Protein AF-A0A7C4V6Y0-F1 (afdb_monomer_lite)

Secondary structure (DSSP, 8-state):
----HHHHHHHGGG----SSS---PPPPHHHHHH---SSTT-------TTGGGG-EEEEEE-SSTT-EEEEEE-TTS-EEEEEEESSSSSS--EEEEEETTEEEEEEE-TTSSSS--EEEE-GGG---EEE-SS-SS----EEEEE-HHHHHHHHHHHHHHT-HHHHHHTBPPHHHHHHHT--HHHHHHHHHHHHHHHHHHHHHHHHTTT--TTPEEEEEEE-PPEEE-HHHH--SS-EEEES-EEEEEEETTEEEEEEE--EEEETEEEEESS--EETTPPPPPPHHHHHSS-------HHHHHHHHHHHHHHTTPPP--SSS--HHHHHHHHHHHHHHHHHHTTS-HHHHHHHHHHHHHHHHHHHHHSPTT--HHHHHHHHHHHHHHHHSTTSHHHHHHHHHHHHHHHHHHHHH--SHHHHHHHHHHHHHHHHHHHHH-TTSTTHHHHHHHHHHHHHHTT-HHHHHHHHHHHHHH-TTSHHHHHHHHHHHHHT-TTS----------TTSPPP-GGGGTTS--------TT-TTHHHHHHH-

Foldseek 3Di:
DDDDPVVVVLQVVQQPDDDDDDPPDFDQLVSQLVDDPPDPPDDFDDDDPVQSVLKDWDKAADPDVLKIWIFIATNVRATAWIFIDPPNPRGGQKIFGHHPNHTQKMWGPPVPPNATFWIAGDDPNDGWIFGDPVRPDSDGQAIPAADPFRLLVQLLQCLQAVPVSSQNNQADDPVLCVVQQADPVVSVVLVVQAVCQNVQSVVQSVVVVQRHNQKAWDGKAFDAWDWDACVLRVTPGIKTKTQKMWTWIDDPNDIWIKIAGIWTDRNNGIGGSGHIHGGPDDDDGDVSVVVPDPPPPPQPPVLVVLVVVLVVLVVVADDDPLAEADVSLLVSLVVNLVSLVVNLVRPDPVCNLVSLLSNLVSLLSSLSRHDQPDCVSLVVLVVSLVVCCVPVFQDLSNLSSLLSSLVSQLSNQCVVQPDPVSNVVSLVVSLVSLVVSCVRHVQHLCNLVSLLSNLVSCVVVVVNVRSLVSLVSSCVSVVVRPSNVVSVVVNCVSPVVPHDDWDWDCDPDVPRDTDTCVVQPPHDDDDDDDDPPDPCVVVVVVVD

Sequence (544 aa):
MAMSRRAKVLLAGLVFLGSGLSATAAPPVDDILAFKPYQKGVVVSTPTAAEKAGCKVELVQGQAKGSSGWVLKDANGRLLRKFFDNNGDKYPDQWSYYKDGIEVYRELDANFNGSRDTYMWLNTAGMKIGLDRDEKDGIIDRWQALSIEELSQEVVKAVGAKDFKALQALMVSEDELKAMGTPAAEMARIAGLQKQAQAKFQATCTKLSNLNETTRWLHVETSSPSRLLAETTGMKRDVLMYYRAMIVCETGNKADMIQLGEIVQVGEAWKLIDSPLPGDQEAPLPEHLAASGRTTTPTDSATQEVLKRIADLDMTAPSYPGIGPNPAVASYHLQRADMLEQVIARAPEAEVGQWIRQLADSLSTAVQASSPGETKAYDRLLKLAEKTAKERAGSDIAAYVAFRELTSDYSRAVAEAKSAKAMLDTQTKHMERLAKFVAAYPKADDSADALLQLAMICEFQGKEPEAQKWYEQLARQHASAPQAVKANGALRRMSIEGKPWELTAPVASINGLPFSIDKLRGKVVVVYYWADWCQSAPADFAKL

Radius of gyration: 30.3 Å; chains: 1; bounding box: 74×43×92 Å

pLDDT: mean 85.9, std 16.07, range [23.27, 98.5]

Structure (mmCIF, N/CA/C/O backbone):
data_AF-A0A7C4V6Y0-F1
#
_entry.id   AF-A0A7C4V6Y0-F1
#
loop_
_atom_site.group_PDB
_atom_site.id
_atom_site.type_symbol
_atom_site.label_atom_id
_atom_site.label_alt_id
_atom_site.label_comp_id
_atom_site.label_asym_id
_atom_site.label_entity_id
_atom_site.label_seq_id
_atom_site.pdbx_PDB_ins_code
_atom_site.Cartn_x
_atom_site.Cartn_y
_atom_site.Cartn_z
_atom_site.occupancy
_atom_site.B_iso_or_equiv
_atom_site.auth_seq_id
_atom_site.auth_comp_id
_atom_site.auth_asym_id
_atom_site.auth_atom_id
_atom_site.pdbx_PDB_model_num
ATOM 1 N N . MET A 1 1 ? -8.568 14.029 -34.266 1.00 31.00 1 MET A N 1
ATOM 2 C CA . MET A 1 1 ? -7.738 15.113 -34.854 1.00 31.00 1 MET A CA 1
ATOM 3 C C . MET A 1 1 ? -7.293 14.697 -36.249 1.00 31.00 1 MET A C 1
ATOM 5 O O . MET A 1 1 ? -6.848 13.571 -36.410 1.00 31.00 1 MET A O 1
ATOM 9 N N . ALA A 1 2 ? -7.415 15.563 -37.257 1.00 23.27 2 ALA A N 1
ATOM 10 C CA . ALA A 1 2 ? -6.943 15.260 -38.607 1.00 23.27 2 ALA A CA 1
ATOM 11 C C . ALA A 1 2 ? -5.405 15.169 -38.624 1.00 23.27 2 ALA A C 1
ATOM 13 O O . ALA A 1 2 ? -4.721 16.172 -38.423 1.00 23.27 2 ALA A O 1
ATOM 14 N N . MET A 1 3 ? -4.860 13.966 -38.838 1.00 26.75 3 MET A N 1
ATOM 15 C CA . MET A 1 3 ? -3.419 13.755 -39.008 1.00 26.75 3 MET A CA 1
ATOM 16 C C . MET A 1 3 ? -2.884 14.639 -40.141 1.00 26.75 3 MET A C 1
ATOM 18 O O . MET A 1 3 ? -3.402 14.618 -41.261 1.00 26.75 3 MET A O 1
ATOM 22 N N . SER A 1 4 ? -1.825 15.401 -39.856 1.00 27.86 4 SER A N 1
ATOM 23 C CA . SER A 1 4 ? -1.153 16.224 -40.860 1.00 27.86 4 SER A CA 1
ATOM 24 C C . SER A 1 4 ? -0.594 15.348 -41.990 1.00 27.86 4 SER A C 1
ATOM 26 O O . SER A 1 4 ? -0.193 14.201 -41.777 1.00 27.86 4 SER A O 1
ATOM 28 N N . ARG A 1 5 ? -0.511 15.898 -43.208 1.00 28.12 5 ARG A N 1
ATOM 29 C CA . ARG A 1 5 ? 0.065 15.216 -44.384 1.00 28.12 5 ARG A CA 1
ATOM 30 C C . ARG A 1 5 ? 1.484 14.671 -44.131 1.00 28.12 5 ARG A C 1
ATOM 32 O O . ARG A 1 5 ? 1.860 13.704 -44.775 1.00 28.12 5 ARG A O 1
ATOM 39 N N . ARG A 1 6 ? 2.241 15.232 -43.174 1.00 31.91 6 ARG A N 1
ATOM 40 C CA . ARG A 1 6 ? 3.567 14.734 -42.757 1.00 31.91 6 ARG A CA 1
ATOM 41 C C . ARG A 1 6 ? 3.499 13.471 -41.885 1.00 31.91 6 ARG A C 1
ATOM 43 O O . ARG A 1 6 ? 4.356 12.615 -42.032 1.00 31.91 6 ARG A O 1
ATOM 50 N N . ALA A 1 7 ? 2.467 13.303 -41.054 1.00 31.38 7 ALA A N 1
ATOM 51 C CA . ALA A 1 7 ? 2.279 12.096 -40.236 1.00 31.38 7 ALA A CA 1
ATOM 52 C C . ALA A 1 7 ? 1.865 10.875 -41.080 1.00 31.38 7 ALA A C 1
ATOM 54 O O . ALA A 1 7 ? 2.371 9.778 -40.866 1.00 31.38 7 ALA A O 1
ATOM 55 N N . LYS A 1 8 ? 1.032 11.080 -42.113 1.00 32.38 8 LYS A N 1
ATOM 56 C CA . LYS A 1 8 ? 0.714 10.029 -43.102 1.00 32.38 8 LYS A CA 1
ATOM 57 C C . LYS A 1 8 ? 1.927 9.625 -43.952 1.00 32.38 8 LYS A C 1
ATOM 59 O O . LYS A 1 8 ? 2.017 8.479 -44.372 1.00 32.38 8 LYS A O 1
ATOM 64 N N . VAL A 1 9 ? 2.869 10.546 -44.173 1.00 38.00 9 VAL A N 1
ATOM 65 C CA . VAL A 1 9 ? 4.141 10.269 -44.864 1.00 38.00 9 VAL A CA 1
ATOM 66 C C . VAL A 1 9 ? 5.146 9.553 -43.949 1.00 38.00 9 VAL A C 1
ATOM 68 O O . VAL A 1 9 ? 5.923 8.754 -44.450 1.00 38.00 9 VAL A O 1
ATOM 71 N N . LEU A 1 10 ? 5.094 9.746 -42.623 1.00 41.62 10 LEU A N 1
ATOM 72 C CA . LEU A 1 10 ? 5.930 9.004 -41.664 1.00 41.62 10 LEU A CA 1
ATOM 73 C C . LEU A 1 10 ? 5.461 7.556 -41.439 1.00 41.62 10 LEU A C 1
ATOM 75 O O . LEU A 1 10 ? 6.304 6.672 -41.331 1.00 41.62 10 LEU A O 1
ATOM 79 N N . LEU A 1 11 ? 4.148 7.284 -41.451 1.00 41.00 11 LEU A N 1
ATOM 80 C CA . LEU A 1 11 ? 3.636 5.901 -41.455 1.00 41.00 11 LEU A CA 1
ATOM 81 C C . LEU A 1 11 ? 3.966 5.178 -42.780 1.00 41.00 11 LEU A C 1
ATOM 83 O O . LEU A 1 11 ? 4.235 3.983 -42.788 1.00 41.00 11 LEU A O 1
ATOM 87 N N . ALA A 1 12 ? 4.029 5.923 -43.890 1.00 39.91 12 ALA A N 1
ATOM 88 C CA . ALA A 1 12 ? 4.499 5.442 -45.193 1.00 39.91 12 ALA A CA 1
ATOM 89 C C . ALA A 1 12 ? 6.040 5.422 -45.340 1.00 39.91 12 ALA A C 1
ATOM 91 O O . ALA A 1 12 ? 6.549 4.948 -46.353 1.00 39.91 12 ALA A O 1
ATOM 92 N N . GLY A 1 13 ? 6.792 5.931 -44.356 1.00 40.19 13 GLY A N 1
ATOM 93 C CA . GLY A 1 13 ? 8.260 5.980 -44.370 1.00 40.19 13 GLY A CA 1
ATOM 94 C C . GLY A 1 13 ? 8.933 4.699 -43.868 1.00 40.19 13 GLY A C 1
ATOM 95 O O . GLY A 1 13 ? 10.126 4.512 -44.083 1.00 40.19 13 GLY A O 1
ATOM 96 N N . LEU A 1 14 ? 8.170 3.801 -43.238 1.00 47.25 14 LEU A N 1
ATOM 97 C CA . LEU A 1 14 ? 8.627 2.498 -42.743 1.00 47.25 14 LEU A CA 1
ATOM 98 C C . LEU A 1 14 ? 8.207 1.338 -43.661 1.00 47.25 14 LEU A C 1
ATOM 100 O O . LEU A 1 14 ? 8.139 0.200 -43.220 1.00 47.25 14 LEU A O 1
ATOM 104 N N . VAL A 1 15 ? 7.933 1.604 -44.941 1.00 45.41 15 VAL A N 1
ATOM 105 C CA . VAL A 1 15 ? 7.615 0.543 -45.905 1.00 45.41 15 VAL A CA 1
ATOM 106 C C . VAL A 1 15 ? 8.875 -0.292 -46.174 1.00 45.41 15 VAL A C 1
ATOM 108 O O . VAL A 1 15 ? 9.808 0.160 -46.841 1.00 45.41 15 VAL A O 1
ATOM 111 N N . PHE A 1 16 ? 8.887 -1.541 -45.705 1.00 52.00 16 PHE A N 1
ATOM 112 C CA . PHE A 1 16 ? 9.931 -2.530 -46.001 1.00 52.00 16 PHE A CA 1
ATOM 113 C C . PHE A 1 16 ? 9.792 -3.068 -47.445 1.00 52.00 16 PHE A C 1
ATOM 115 O O . PHE A 1 16 ? 9.289 -4.163 -47.700 1.00 52.00 16 PHE A O 1
ATOM 122 N N . LEU A 1 17 ? 10.194 -2.284 -48.450 1.00 38.94 17 LEU A N 1
ATOM 123 C CA . LEU A 1 17 ? 10.240 -2.731 -49.851 1.00 38.94 17 LEU A CA 1
ATOM 124 C C . LEU A 1 17 ? 11.363 -3.759 -50.057 1.00 38.94 17 LEU A C 1
ATOM 126 O O . LEU A 1 17 ? 12.521 -3.496 -49.751 1.00 38.94 17 LEU A O 1
ATOM 130 N N . GLY A 1 18 ? 11.029 -4.912 -50.638 1.00 35.91 18 GLY A N 1
ATOM 131 C CA . GLY A 1 18 ? 12.003 -5.938 -50.991 1.00 35.91 18 GLY A CA 1
ATOM 132 C C . GLY A 1 18 ? 11.674 -6.604 -52.320 1.00 35.91 18 GLY A C 1
ATOM 133 O O . GLY A 1 18 ? 10.668 -7.299 -52.414 1.00 35.91 18 GLY A O 1
ATOM 134 N N . SER A 1 19 ? 12.555 -6.404 -53.304 1.00 36.75 19 SER A N 1
ATOM 135 C CA . SER A 1 19 ? 13.122 -7.458 -54.160 1.00 36.75 19 SER A CA 1
ATOM 136 C C . SER A 1 19 ? 14.168 -6.845 -55.103 1.00 36.75 19 SER A C 1
ATOM 138 O O . SER A 1 19 ? 13.815 -6.104 -56.016 1.00 36.75 19 SER A O 1
ATOM 140 N N . GLY A 1 20 ? 15.445 -7.171 -54.881 1.00 33.75 20 GLY A N 1
ATOM 141 C CA . GLY A 1 20 ? 16.580 -6.769 -55.722 1.00 33.75 20 GLY A CA 1
ATOM 142 C C . GLY A 1 20 ? 17.651 -6.022 -54.928 1.00 33.75 20 GLY A C 1
ATOM 143 O O . GLY A 1 20 ? 17.362 -5.011 -54.305 1.00 33.75 20 GLY A O 1
ATOM 144 N N . LEU A 1 21 ? 18.874 -6.557 -54.929 1.00 38.16 21 LEU A N 1
ATOM 145 C CA . LEU A 1 21 ? 20.095 -6.021 -54.314 1.00 38.16 21 LEU A CA 1
ATOM 146 C C . LEU A 1 21 ? 20.170 -4.481 -54.293 1.00 38.16 21 LEU A C 1
ATOM 148 O O . LEU A 1 21 ? 20.614 -3.847 -55.246 1.00 38.16 21 LEU A O 1
ATOM 152 N N . SER A 1 22 ? 19.767 -3.884 -53.177 1.00 34.69 22 SER A N 1
ATOM 153 C CA . SER A 1 22 ? 20.135 -2.540 -52.731 1.00 34.69 22 SER A CA 1
ATOM 154 C C . SER A 1 22 ? 19.863 -2.501 -51.233 1.00 34.69 22 SER A C 1
ATOM 156 O O . SER A 1 22 ? 18.759 -2.822 -50.799 1.00 34.69 22 SER A O 1
ATOM 158 N N . ALA A 1 23 ? 20.886 -2.200 -50.433 1.00 43.31 23 ALA A N 1
ATOM 159 C CA . ALA A 1 23 ? 20.746 -2.081 -48.988 1.00 43.31 23 ALA A CA 1
ATOM 160 C C . ALA A 1 23 ? 19.657 -1.043 -48.684 1.00 43.31 23 ALA A C 1
ATOM 162 O O . ALA A 1 23 ? 19.820 0.133 -49.006 1.00 43.31 23 ALA A O 1
ATOM 163 N N . THR A 1 24 ? 18.538 -1.469 -48.097 1.00 55.25 24 THR A N 1
ATOM 164 C CA . THR A 1 24 ? 17.539 -0.548 -47.554 1.00 55.25 24 THR A CA 1
ATOM 165 C C . THR A 1 24 ? 18.235 0.285 -46.486 1.00 55.25 24 THR A C 1
ATOM 167 O O . THR A 1 24 ? 18.628 -0.249 -45.445 1.00 55.25 24 THR A O 1
ATOM 170 N N . ALA A 1 25 ? 18.471 1.563 -46.784 1.00 71.38 25 ALA A N 1
ATOM 171 C CA . ALA A 1 25 ? 19.129 2.475 -45.863 1.00 71.38 25 ALA A CA 1
ATOM 172 C C . ALA A 1 25 ? 18.342 2.517 -44.547 1.00 71.38 25 ALA A C 1
ATOM 174 O O . ALA A 1 25 ? 17.113 2.599 -44.561 1.00 71.38 25 ALA A O 1
ATOM 175 N N . ALA A 1 26 ? 19.050 2.429 -43.420 1.00 81.94 26 ALA A N 1
ATOM 176 C CA . ALA A 1 26 ? 18.418 2.547 -42.115 1.00 81.94 26 ALA A CA 1
ATOM 177 C C . ALA A 1 26 ? 17.740 3.921 -41.987 1.00 81.94 26 ALA A C 1
ATOM 179 O O . ALA A 1 26 ? 18.332 4.920 -42.413 1.00 81.94 26 ALA A O 1
ATOM 180 N N . PRO A 1 27 ? 16.528 3.998 -41.409 1.00 88.44 27 PRO A N 1
ATOM 181 C CA . PRO A 1 27 ? 15.882 5.275 -41.180 1.00 88.44 27 PRO A CA 1
ATOM 182 C C . PRO A 1 27 ? 16.747 6.134 -40.242 1.00 88.44 27 PRO A C 1
ATOM 184 O O . PRO A 1 27 ? 17.407 5.595 -39.342 1.00 88.44 27 PRO A O 1
ATOM 187 N N . PRO A 1 28 ? 16.763 7.463 -40.431 1.00 92.44 28 PRO A N 1
ATOM 188 C CA . PRO A 1 28 ? 17.453 8.382 -39.539 1.00 92.44 28 PRO A CA 1
ATOM 189 C C . PRO A 1 28 ? 17.067 8.180 -38.067 1.00 92.44 28 PRO A C 1
ATOM 191 O O . PRO A 1 28 ? 15.910 7.918 -37.737 1.00 92.44 28 PRO A O 1
ATOM 194 N N . VAL A 1 29 ? 18.032 8.379 -37.162 1.00 93.44 29 VAL A N 1
ATOM 195 C CA . VAL A 1 29 ? 17.811 8.313 -35.703 1.00 93.44 29 VAL A CA 1
ATOM 196 C C . VAL A 1 29 ? 16.652 9.220 -35.273 1.00 93.44 29 VAL A C 1
ATOM 198 O O . VAL A 1 29 ? 15.828 8.820 -34.451 1.00 93.44 29 VAL A O 1
ATOM 201 N N . ASP A 1 30 ? 16.566 10.421 -35.847 1.00 92.75 30 ASP A N 1
ATOM 202 C CA . ASP A 1 30 ? 15.513 11.386 -35.528 1.00 92.75 30 ASP A CA 1
ATOM 203 C C . ASP A 1 30 ? 14.114 10.909 -35.933 1.00 92.75 30 ASP A C 1
ATOM 205 O O . ASP A 1 30 ? 13.162 11.165 -35.195 1.00 92.75 30 ASP A O 1
ATOM 209 N N . ASP A 1 31 ? 13.986 10.156 -37.028 1.00 91.75 31 ASP A N 1
ATOM 210 C CA . ASP A 1 31 ? 12.699 9.612 -37.468 1.00 91.75 31 ASP A CA 1
ATOM 211 C C . ASP A 1 31 ? 12.208 8.528 -36.503 1.00 91.75 31 ASP A C 1
ATOM 213 O O . ASP A 1 31 ? 11.031 8.501 -36.146 1.00 91.75 31 ASP A O 1
ATOM 217 N N . ILE A 1 32 ? 13.111 7.681 -35.993 1.00 93.50 32 ILE A N 1
ATOM 218 C CA . ILE A 1 32 ? 12.768 6.687 -34.965 1.00 93.50 32 ILE A CA 1
ATOM 219 C C . ILE A 1 32 ? 12.410 7.368 -33.633 1.00 93.50 32 ILE A C 1
ATOM 221 O O . ILE A 1 32 ? 11.450 6.972 -32.969 1.00 93.50 32 ILE A O 1
ATOM 225 N N . LEU A 1 33 ? 13.145 8.412 -33.238 1.00 94.25 33 LEU A N 1
ATOM 226 C CA . LEU A 1 33 ? 12.886 9.162 -32.001 1.00 94.25 33 LEU A CA 1
ATOM 227 C C . LEU A 1 33 ? 11.625 10.037 -32.060 1.00 94.25 33 LEU A C 1
ATOM 229 O O . LEU A 1 33 ? 11.104 10.409 -31.004 1.00 94.25 33 LEU A O 1
ATOM 233 N N . ALA A 1 34 ? 11.122 10.359 -33.255 1.00 93.75 34 ALA A N 1
ATOM 234 C CA . ALA A 1 34 ? 9.874 11.099 -33.431 1.00 93.75 34 ALA A CA 1
ATOM 235 C C . ALA A 1 34 ? 8.658 10.324 -32.897 1.00 93.75 34 ALA A C 1
ATOM 237 O O . ALA A 1 34 ? 7.691 10.933 -32.432 1.00 93.75 34 ALA A O 1
ATOM 238 N N . PHE A 1 35 ? 8.721 8.989 -32.900 1.00 91.81 35 PHE A N 1
ATOM 239 C CA . PHE A 1 35 ? 7.719 8.139 -32.272 1.00 91.81 35 PHE A CA 1
ATOM 240 C C . PHE A 1 35 ? 7.912 8.141 -30.751 1.00 91.81 35 PHE A C 1
ATOM 242 O O . PHE A 1 35 ? 8.845 7.550 -30.196 1.00 91.81 35 PHE A O 1
ATOM 249 N N . LYS A 1 36 ? 6.997 8.822 -30.065 1.00 93.06 36 LYS A N 1
ATOM 250 C CA . LYS A 1 36 ? 6.881 8.826 -28.603 1.00 93.06 36 LYS A CA 1
ATOM 251 C C . LYS A 1 36 ? 5.862 7.774 -28.153 1.00 93.06 36 LYS A C 1
ATOM 253 O O . LYS A 1 36 ? 5.054 7.359 -28.986 1.00 93.06 36 LYS A O 1
ATOM 258 N N . PRO A 1 37 ? 5.907 7.328 -26.884 1.00 94.00 37 PRO A N 1
ATOM 259 C CA . PRO A 1 37 ? 4.791 6.603 -26.288 1.00 94.00 37 PRO A CA 1
ATOM 260 C C . PRO A 1 37 ? 3.484 7.365 -26.520 1.00 94.00 37 PRO A C 1
ATOM 262 O O . PRO A 1 37 ? 3.449 8.588 -26.363 1.00 94.00 37 PRO A O 1
ATOM 265 N N . TYR A 1 38 ? 2.442 6.651 -26.925 1.00 91.38 38 TYR A N 1
ATOM 266 C CA . TYR A 1 38 ? 1.109 7.185 -27.166 1.00 91.38 38 TYR A CA 1
ATOM 267 C C . TYR A 1 38 ? 0.446 7.582 -25.842 1.00 91.38 38 TYR A C 1
ATOM 269 O O . TYR A 1 38 ? -0.101 8.680 -25.724 1.00 91.38 38 TYR A O 1
ATOM 277 N N . GLN A 1 39 ? 0.571 6.733 -24.814 1.00 91.69 39 GLN A N 1
ATOM 278 C CA . GLN A 1 39 ? 0.087 7.025 -23.465 1.00 91.69 39 GLN A CA 1
ATOM 279 C C . GLN A 1 39 ? 0.988 8.045 -22.756 1.00 91.69 39 GLN A C 1
ATOM 281 O O . GLN A 1 39 ? 2.222 7.986 -22.800 1.00 91.69 39 GLN A O 1
ATOM 286 N N . LYS A 1 40 ? 0.362 9.009 -22.074 1.00 89.00 40 LYS A N 1
ATOM 287 C CA . LYS A 1 40 ? 1.071 10.084 -21.363 1.00 89.00 40 LYS A CA 1
ATOM 288 C C . LYS A 1 40 ? 1.769 9.556 -20.104 1.00 89.00 40 LYS A C 1
ATOM 290 O O . LYS A 1 40 ? 1.309 8.620 -19.458 1.00 89.00 40 LYS A O 1
ATOM 295 N N . GLY A 1 41 ? 2.868 10.207 -19.719 1.00 85.38 41 GLY A N 1
ATOM 296 C CA . GLY A 1 41 ? 3.582 9.920 -18.467 1.00 85.38 41 GLY A CA 1
ATOM 297 C C . GLY A 1 41 ? 4.523 8.711 -18.507 1.00 85.38 41 GLY A C 1
ATOM 298 O O . GLY A 1 41 ? 5.153 8.407 -17.498 1.00 85.38 41 GLY A O 1
ATOM 299 N N . VAL A 1 42 ? 4.670 8.040 -19.654 1.00 91.38 42 VAL A N 1
ATOM 300 C CA . VAL A 1 42 ? 5.647 6.956 -19.823 1.00 91.38 42 VAL A CA 1
ATOM 301 C C . VAL A 1 42 ? 7.062 7.540 -19.904 1.00 91.38 42 VAL A C 1
ATOM 303 O O . VAL A 1 42 ? 7.392 8.295 -20.821 1.00 91.38 42 VAL A O 1
ATOM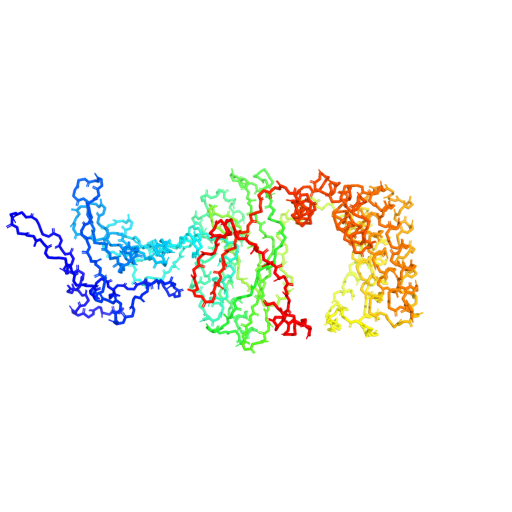 306 N N . VAL A 1 43 ? 7.915 7.176 -18.945 1.00 90.94 43 VAL A N 1
ATOM 307 C CA . VAL A 1 43 ? 9.306 7.645 -18.872 1.00 90.94 43 VAL A CA 1
ATOM 308 C C . VAL A 1 43 ? 10.223 6.684 -19.624 1.00 90.94 43 VAL A C 1
ATOM 310 O O . VAL A 1 43 ? 10.367 5.527 -19.237 1.00 90.94 43 VAL A O 1
ATOM 313 N N . VAL A 1 44 ? 10.883 7.179 -20.671 1.00 94.12 44 VAL A N 1
ATOM 314 C CA . VAL A 1 44 ? 11.761 6.398 -21.560 1.00 94.12 44 VAL A CA 1
ATOM 315 C C . VAL A 1 44 ? 13.103 7.102 -21.735 1.00 94.12 44 VAL A C 1
ATOM 317 O O . VAL A 1 44 ? 13.170 8.334 -21.695 1.00 94.12 44 VAL A O 1
ATOM 320 N N . SER A 1 45 ? 14.170 6.348 -21.995 1.00 93.62 45 SER A N 1
ATOM 321 C CA . SER A 1 45 ? 15.458 6.942 -22.356 1.00 93.62 45 SER A CA 1
ATOM 322 C C . SER A 1 45 ? 15.327 7.663 -23.695 1.00 93.62 45 SER A C 1
ATOM 324 O O . SER A 1 45 ? 14.825 7.114 -24.685 1.00 93.62 45 SER A O 1
ATOM 326 N N . THR A 1 46 ? 15.749 8.924 -23.706 1.00 93.69 46 THR A N 1
ATOM 327 C CA . THR A 1 46 ? 15.757 9.782 -24.890 1.00 93.69 46 THR A CA 1
ATOM 328 C C . THR A 1 46 ? 17.114 10.478 -24.945 1.00 93.69 46 THR A C 1
ATOM 330 O O . THR A 1 46 ? 17.419 11.226 -24.018 1.00 93.69 46 THR A O 1
ATOM 333 N N . PRO A 1 47 ? 17.934 10.225 -25.979 1.00 93.38 47 PRO A N 1
ATOM 334 C CA . PRO A 1 47 ? 19.268 10.800 -26.068 1.00 93.38 47 PRO A CA 1
ATOM 335 C C . PRO A 1 47 ? 19.188 12.316 -26.259 1.00 93.38 47 PRO A C 1
ATOM 337 O O . PRO A 1 47 ? 18.324 12.834 -26.978 1.00 93.38 47 PRO A O 1
ATOM 340 N N . THR A 1 48 ? 20.121 13.029 -25.637 1.00 94.31 48 THR A N 1
ATOM 341 C CA . THR A 1 48 ? 20.360 14.453 -25.876 1.00 94.31 48 THR A CA 1
ATOM 342 C C . THR A 1 48 ? 20.812 14.698 -27.317 1.00 94.31 48 THR A C 1
ATOM 344 O O . THR A 1 48 ? 21.219 13.783 -28.034 1.00 94.31 48 THR A O 1
ATOM 347 N N . ALA A 1 49 ? 20.787 15.960 -27.757 1.00 93.25 49 ALA A N 1
ATOM 348 C CA . ALA A 1 49 ? 21.230 16.324 -29.103 1.00 93.25 49 ALA A CA 1
ATOM 349 C C . ALA A 1 49 ? 22.668 15.859 -29.411 1.00 93.25 49 ALA A C 1
ATOM 351 O O . ALA A 1 49 ? 22.934 15.430 -30.530 1.00 93.25 49 ALA A O 1
ATOM 352 N N . ALA A 1 50 ? 23.566 15.891 -28.420 1.00 92.44 50 ALA A N 1
ATOM 353 C CA . ALA A 1 50 ? 24.942 15.423 -28.571 1.00 92.44 50 ALA A CA 1
ATOM 354 C C . ALA A 1 50 ? 25.035 13.887 -28.651 1.00 92.44 50 ALA A C 1
ATOM 356 O O . ALA A 1 50 ? 25.769 13.351 -29.477 1.00 92.44 50 ALA A O 1
ATOM 357 N N . GLU A 1 51 ? 24.258 13.169 -27.837 1.00 92.69 51 GLU A N 1
ATOM 358 C CA . GLU A 1 51 ? 24.284 11.699 -27.780 1.00 92.69 51 GLU A CA 1
ATOM 359 C C . GLU A 1 51 ? 23.695 11.036 -29.032 1.00 92.69 51 GLU A C 1
ATOM 361 O O . GLU A 1 51 ? 24.064 9.907 -29.365 1.00 92.69 51 GLU A O 1
ATOM 366 N N . LYS A 1 52 ? 22.820 11.736 -29.767 1.00 95.62 52 LYS A N 1
ATOM 367 C CA . LYS A 1 52 ? 22.248 11.238 -31.029 1.00 95.62 52 LYS A CA 1
ATOM 368 C C . LYS A 1 52 ? 23.311 10.835 -32.049 1.00 95.62 52 LYS A C 1
ATOM 370 O O . LYS A 1 52 ? 23.094 9.870 -32.774 1.00 95.62 52 LYS A O 1
ATOM 375 N N . ALA A 1 53 ? 24.460 11.516 -32.075 1.00 94.19 53 ALA A N 1
ATOM 376 C CA . ALA A 1 53 ? 25.555 11.201 -32.993 1.00 94.19 53 ALA A CA 1
ATOM 377 C C . ALA A 1 53 ? 26.155 9.801 -32.763 1.00 94.19 53 ALA A C 1
ATOM 379 O O . ALA A 1 53 ? 26.692 9.207 -33.694 1.00 94.19 53 ALA A O 1
ATOM 380 N N . GLY A 1 54 ? 26.053 9.268 -31.540 1.00 94.12 54 GLY A N 1
ATOM 381 C CA . GLY A 1 54 ? 26.494 7.914 -31.199 1.00 94.12 54 GLY A CA 1
ATOM 382 C C . GLY A 1 54 ? 25.394 6.855 -31.300 1.00 94.12 54 GLY A C 1
ATOM 383 O O . GLY A 1 54 ? 25.666 5.680 -31.071 1.00 94.12 54 GLY A O 1
ATOM 384 N N . CYS A 1 55 ? 24.156 7.240 -31.613 1.00 97.00 55 CYS A N 1
ATOM 385 C CA . CYS A 1 55 ? 23.052 6.296 -31.721 1.00 97.00 55 CYS A CA 1
ATOM 386 C C . CYS A 1 55 ? 23.082 5.551 -33.060 1.00 97.00 55 CYS A C 1
ATOM 388 O O . CYS A 1 55 ? 23.429 6.113 -34.099 1.00 97.00 55 CYS A O 1
ATOM 390 N N . LYS A 1 56 ? 22.655 4.287 -33.049 1.00 96.62 56 LYS A N 1
ATOM 391 C CA . LYS A 1 56 ? 22.653 3.420 -34.230 1.00 96.62 56 LYS A CA 1
ATOM 392 C C . LYS A 1 56 ? 21.286 2.792 -34.447 1.00 96.62 56 LYS A C 1
ATOM 394 O O . LYS A 1 56 ? 20.705 2.235 -33.517 1.00 96.62 56 LYS A O 1
ATOM 399 N N . VAL A 1 57 ? 20.804 2.854 -35.685 1.00 96.00 57 VAL A N 1
ATOM 400 C CA . VAL A 1 57 ? 19.602 2.144 -36.129 1.00 96.00 57 VAL A CA 1
ATOM 401 C C . VAL A 1 57 ? 20.017 0.881 -36.878 1.00 96.00 57 VAL A C 1
ATOM 403 O O . VAL A 1 57 ? 20.848 0.931 -37.783 1.00 96.00 57 VAL A O 1
ATOM 406 N N . GLU A 1 58 ? 19.452 -0.256 -36.488 1.00 94.12 58 GLU A N 1
ATOM 407 C CA . GLU A 1 58 ? 19.747 -1.569 -37.060 1.00 94.12 58 GLU A CA 1
ATOM 408 C C . GLU A 1 58 ? 18.456 -2.274 -37.478 1.00 94.12 58 GLU A C 1
ATOM 410 O O . GLU A 1 58 ? 17.463 -2.248 -36.748 1.00 94.12 58 GLU A O 1
ATOM 415 N N . LEU A 1 59 ? 18.483 -2.926 -38.642 1.00 93.00 59 LEU A N 1
ATOM 416 C CA . LEU A 1 59 ? 17.426 -3.841 -39.058 1.00 93.00 59 LEU A CA 1
ATOM 417 C C . LEU A 1 59 ? 17.624 -5.178 -38.342 1.00 93.00 59 LEU A C 1
ATOM 419 O O . LEU A 1 59 ? 18.698 -5.776 -38.424 1.00 93.00 59 LEU A O 1
ATOM 423 N N . VAL A 1 60 ? 16.582 -5.669 -37.685 1.00 91.56 60 VAL A N 1
ATOM 424 C CA . VAL A 1 60 ? 16.544 -6.994 -37.065 1.00 91.56 60 VAL A CA 1
ATOM 425 C C . VAL A 1 60 ? 15.501 -7.858 -37.764 1.00 91.56 60 VAL A C 1
ATOM 427 O O . VAL A 1 60 ? 14.425 -7.383 -38.111 1.00 91.56 60 VAL A O 1
ATOM 430 N N . GLN A 1 61 ? 15.827 -9.128 -37.987 1.00 91.50 61 GLN A N 1
ATOM 431 C CA . GLN A 1 61 ? 14.902 -10.114 -38.551 1.00 91.50 61 GLN A CA 1
ATOM 432 C C . GLN A 1 61 ? 14.237 -10.896 -37.418 1.00 91.50 61 GLN A C 1
ATOM 434 O O . GLN A 1 61 ? 14.875 -11.175 -36.398 1.00 91.50 61 GLN A O 1
ATOM 439 N N . GLY A 1 62 ? 12.961 -11.228 -37.586 1.00 83.88 62 GLY A N 1
ATOM 440 C CA . GLY A 1 62 ? 12.240 -12.095 -36.664 1.00 83.88 62 GLY A CA 1
ATOM 441 C C . GLY A 1 62 ? 12.326 -13.565 -37.033 1.00 83.88 62 GLY A C 1
ATOM 442 O O . GLY A 1 62 ? 12.988 -13.964 -37.989 1.00 83.88 62 GLY A O 1
ATOM 443 N N . GLN A 1 63 ? 11.653 -14.384 -36.229 1.00 85.44 63 GLN A N 1
ATOM 444 C CA . GLN A 1 63 ? 11.580 -15.828 -36.456 1.00 85.44 63 GLN A CA 1
ATOM 445 C C . GLN A 1 63 ? 10.532 -16.195 -37.510 1.00 85.44 63 GLN A C 1
ATOM 447 O O . GLN A 1 63 ? 10.707 -17.173 -38.236 1.00 85.44 63 GLN A O 1
ATOM 452 N N . ALA A 1 64 ? 9.445 -15.424 -37.603 1.00 85.56 64 ALA A N 1
ATOM 453 C CA . ALA A 1 64 ? 8.412 -15.656 -38.599 1.00 85.56 64 ALA A CA 1
ATOM 454 C C . ALA A 1 64 ? 8.895 -15.186 -39.977 1.00 85.56 64 ALA A C 1
ATOM 456 O O . ALA A 1 64 ? 9.581 -14.168 -40.108 1.00 85.56 64 ALA A O 1
ATOM 457 N N . LY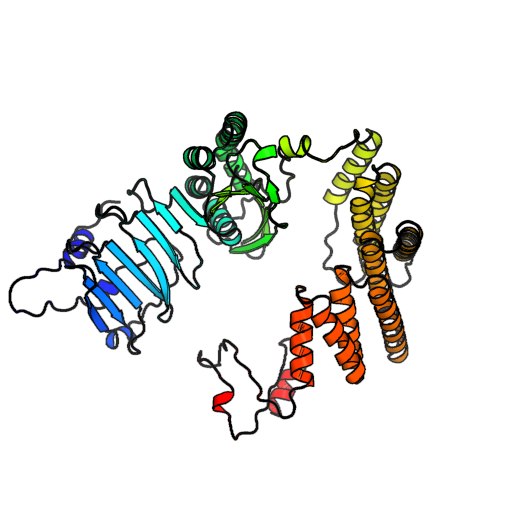S A 1 65 ? 8.530 -15.922 -41.029 1.00 86.75 65 LYS A N 1
ATOM 458 C CA . LYS A 1 65 ? 8.910 -15.563 -42.397 1.00 86.75 65 LYS A CA 1
ATOM 459 C C . LYS A 1 65 ? 8.330 -14.191 -42.749 1.00 86.75 65 LYS A C 1
ATOM 461 O O . LYS A 1 65 ? 7.120 -14.027 -42.743 1.00 86.75 65 LYS A O 1
ATOM 466 N N . GLY A 1 66 ? 9.201 -13.248 -43.102 1.00 85.25 66 GLY A N 1
ATOM 467 C CA . GLY A 1 66 ? 8.811 -11.878 -43.449 1.00 85.25 66 GLY A CA 1
ATOM 468 C C . GLY A 1 66 ? 8.802 -10.905 -42.268 1.00 85.25 66 GLY A C 1
ATOM 469 O O . GLY A 1 66 ? 8.831 -9.707 -42.512 1.00 85.25 66 GLY A O 1
ATOM 470 N N . SER A 1 67 ? 8.859 -11.394 -41.022 1.00 89.38 67 SER A N 1
ATOM 471 C CA . SER A 1 67 ? 8.909 -10.525 -39.841 1.00 89.38 67 SER A CA 1
ATOM 472 C C . SER A 1 67 ? 10.258 -9.819 -39.709 1.00 89.38 67 SER A C 1
ATOM 474 O O . SER A 1 67 ? 11.326 -10.434 -39.814 1.00 89.38 67 SER A O 1
ATOM 476 N N . SER A 1 68 ? 10.225 -8.514 -39.467 1.00 93.06 68 SER A N 1
ATOM 477 C CA . SER A 1 68 ? 11.426 -7.696 -39.309 1.00 93.06 68 SER A CA 1
ATOM 478 C C . SER A 1 68 ? 11.124 -6.409 -38.548 1.00 93.06 68 SER A C 1
ATOM 480 O O . SER A 1 68 ? 9.975 -6.063 -38.307 1.00 93.06 68 SER A O 1
ATOM 482 N N . GLY A 1 69 ? 12.150 -5.679 -38.126 1.00 93.50 69 GLY A N 1
ATOM 483 C CA . GLY A 1 69 ? 11.934 -4.406 -37.456 1.00 93.50 69 GLY A CA 1
ATOM 484 C C . GLY A 1 69 ? 13.183 -3.564 -37.319 1.00 93.50 69 GLY A C 1
ATOM 485 O O . GLY A 1 69 ? 14.303 -4.048 -37.467 1.00 93.50 69 GLY A O 1
ATOM 486 N N . TRP A 1 70 ? 12.988 -2.292 -36.999 1.00 95.31 70 TRP A N 1
ATOM 487 C CA . TRP A 1 70 ? 14.073 -1.359 -36.730 1.00 95.31 70 TRP A CA 1
ATOM 488 C C . TRP A 1 70 ? 14.302 -1.230 -35.235 1.00 95.31 70 TRP A C 1
ATOM 490 O O . TRP A 1 70 ? 13.370 -1.029 -34.456 1.00 95.31 70 TRP A O 1
ATOM 500 N N . VAL A 1 71 ? 15.565 -1.316 -34.838 1.00 96.69 71 VAL A N 1
ATOM 501 C CA . VAL A 1 71 ? 16.017 -1.167 -33.460 1.00 96.69 71 VAL A CA 1
ATOM 502 C C . VAL A 1 71 ? 16.950 0.030 -33.372 1.00 96.69 71 VAL A C 1
ATOM 504 O O . VAL A 1 71 ? 17.941 0.095 -34.093 1.00 96.69 71 VAL A O 1
ATOM 507 N N . LEU A 1 72 ? 16.655 0.954 -32.462 1.00 97.88 72 LEU A N 1
ATOM 508 C CA . LEU A 1 72 ? 17.533 2.067 -32.117 1.00 97.88 72 LEU A CA 1
ATOM 509 C C . LEU A 1 72 ? 18.307 1.735 -30.843 1.00 97.88 72 LEU A C 1
ATOM 511 O O . LEU A 1 72 ? 17.702 1.407 -29.818 1.00 97.88 72 LEU A O 1
ATOM 515 N N . LYS A 1 73 ? 19.629 1.884 -30.905 1.00 96.75 73 LYS A N 1
ATOM 516 C CA . LYS A 1 73 ? 20.551 1.732 -29.778 1.00 96.75 73 LYS A CA 1
ATOM 517 C C . LYS A 1 73 ? 21.308 3.026 -29.499 1.00 96.75 73 LYS A C 1
ATOM 519 O O . LYS A 1 73 ? 21.572 3.789 -30.427 1.00 96.75 73 LYS A O 1
ATOM 524 N N . ASP A 1 74 ? 21.665 3.253 -28.239 1.00 93.44 74 ASP A N 1
ATOM 525 C CA . ASP A 1 74 ? 22.593 4.318 -27.844 1.00 93.44 74 ASP A CA 1
ATOM 526 C C . ASP A 1 74 ? 24.060 3.959 -28.171 1.00 93.44 74 ASP A C 1
ATOM 528 O O . ASP A 1 74 ? 24.357 2.869 -28.670 1.00 93.44 74 ASP A O 1
ATOM 532 N N . ALA A 1 75 ? 24.989 4.868 -27.857 1.00 92.38 75 ALA A N 1
ATOM 533 C CA . ALA A 1 75 ? 26.427 4.677 -28.079 1.00 92.38 75 ALA A CA 1
ATOM 534 C C . ALA A 1 75 ? 27.029 3.478 -27.319 1.00 92.38 75 ALA A C 1
ATOM 536 O O . ALA A 1 75 ? 28.079 2.968 -27.701 1.00 92.38 75 ALA A O 1
ATOM 537 N N . ASN A 1 76 ? 26.361 3.014 -26.260 1.00 91.38 76 ASN A N 1
ATOM 538 C CA . ASN A 1 76 ? 26.765 1.863 -25.454 1.00 91.38 76 ASN A CA 1
ATOM 539 C C . ASN A 1 76 ? 26.061 0.567 -25.897 1.00 91.38 76 ASN A C 1
ATOM 541 O O . ASN A 1 76 ? 26.197 -0.465 -25.240 1.00 91.38 76 ASN A O 1
ATOM 545 N N . GLY A 1 77 ? 25.284 0.606 -26.984 1.00 90.44 77 GLY A N 1
ATOM 546 C CA . GLY A 1 77 ? 24.532 -0.533 -27.499 1.00 90.44 77 GLY A CA 1
ATOM 547 C C . GLY A 1 77 ? 23.230 -0.835 -26.749 1.00 90.44 77 GLY A C 1
ATOM 548 O O . GLY A 1 77 ? 22.607 -1.862 -27.029 1.00 90.44 77 GLY A O 1
ATOM 549 N N . ARG A 1 78 ? 22.791 0.023 -25.819 1.00 94.44 78 ARG A N 1
ATOM 550 C CA . ARG A 1 78 ? 21.533 -0.166 -25.078 1.00 94.44 78 ARG A CA 1
ATOM 551 C C . ARG A 1 78 ? 20.345 0.190 -25.954 1.00 94.44 78 ARG A C 1
ATOM 553 O O . ARG A 1 78 ? 20.380 1.177 -26.681 1.00 94.44 78 ARG A O 1
ATOM 560 N N . LEU A 1 79 ? 19.276 -0.596 -25.856 1.00 94.56 79 LEU A N 1
ATOM 561 C CA . LEU A 1 79 ? 18.043 -0.359 -26.605 1.00 94.56 79 LEU A CA 1
ATOM 562 C C . LEU A 1 79 ? 17.363 0.940 -26.156 1.00 94.56 79 LEU A C 1
ATOM 564 O O . LEU A 1 79 ? 17.251 1.214 -24.963 1.00 94.56 79 LEU A O 1
ATOM 568 N N . LEU A 1 80 ? 16.882 1.708 -27.133 1.00 96.12 80 LEU A N 1
ATOM 569 C CA . LEU A 1 80 ? 16.084 2.919 -26.938 1.00 96.12 80 LEU A CA 1
ATOM 570 C C . LEU A 1 80 ? 14.674 2.746 -27.510 1.00 96.12 80 LEU A C 1
ATOM 572 O O . LEU A 1 80 ? 13.694 3.098 -26.851 1.00 96.12 80 LEU A O 1
ATOM 576 N N . ARG A 1 81 ? 14.559 2.199 -28.727 1.00 98.00 81 ARG A N 1
ATOM 577 C CA . ARG A 1 81 ? 13.290 1.920 -29.421 1.00 98.00 81 ARG A CA 1
ATOM 578 C C . ARG A 1 81 ? 13.401 0.623 -30.217 1.00 98.00 81 ARG A C 1
ATOM 580 O O . ARG A 1 81 ? 14.480 0.305 -30.716 1.00 98.00 81 ARG A O 1
ATOM 587 N N . LYS A 1 82 ? 12.286 -0.083 -30.383 1.00 96.88 82 LYS A N 1
ATOM 588 C CA . LYS A 1 82 ? 12.148 -1.186 -31.341 1.00 96.88 82 LYS A CA 1
ATOM 589 C C . LYS A 1 82 ? 10.762 -1.123 -31.974 1.00 96.88 82 LYS A C 1
ATOM 591 O O . LYS A 1 82 ? 9.780 -1.209 -31.247 1.00 96.88 82 LYS A O 1
ATOM 596 N N . PHE A 1 83 ? 10.692 -1.000 -33.296 1.00 96.38 83 PHE A N 1
ATOM 597 C CA . PHE A 1 83 ? 9.440 -1.029 -34.059 1.00 96.38 83 PHE A CA 1
ATOM 598 C C . PHE A 1 83 ? 9.462 -2.238 -34.974 1.00 96.38 83 PHE A C 1
ATOM 600 O O . PHE A 1 83 ? 10.396 -2.385 -35.764 1.00 96.38 83 PHE A O 1
ATOM 607 N N . PHE A 1 84 ? 8.499 -3.133 -34.800 1.00 94.88 84 PHE A N 1
ATOM 608 C CA . PHE A 1 84 ? 8.579 -4.488 -35.318 1.00 94.88 84 PHE A CA 1
ATOM 609 C C . PHE A 1 84 ? 7.287 -4.875 -36.026 1.00 94.88 84 PHE A C 1
ATOM 611 O O . PHE A 1 84 ? 6.204 -4.600 -35.524 1.00 94.88 84 PHE A O 1
ATOM 618 N N . ASP A 1 85 ? 7.453 -5.477 -37.193 1.00 93.88 85 ASP A N 1
ATOM 619 C CA . ASP A 1 85 ? 6.433 -6.126 -38.001 1.00 93.88 85 ASP A CA 1
ATOM 620 C C . ASP A 1 85 ? 6.533 -7.631 -37.717 1.00 93.88 85 ASP A C 1
ATOM 622 O O . ASP A 1 85 ? 7.527 -8.284 -38.063 1.00 93.88 85 ASP A O 1
ATOM 626 N N . ASN A 1 86 ? 5.542 -8.166 -37.011 1.00 91.19 86 ASN A N 1
ATOM 627 C CA . ASN A 1 86 ? 5.448 -9.577 -36.676 1.00 91.19 86 ASN A CA 1
ATOM 628 C C . ASN A 1 86 ? 4.722 -10.384 -37.765 1.00 91.19 86 ASN A C 1
ATOM 630 O O . ASN A 1 86 ? 5.011 -11.578 -37.901 1.00 91.19 86 ASN A O 1
ATOM 634 N N . ASN A 1 87 ? 3.803 -9.782 -38.527 1.00 88.62 87 ASN A N 1
ATOM 635 C CA . ASN A 1 87 ? 2.950 -10.491 -39.491 1.00 88.62 87 ASN A CA 1
ATOM 636 C C . ASN A 1 87 ? 3.523 -10.527 -40.931 1.00 88.62 87 ASN A C 1
ATOM 638 O O . ASN A 1 87 ? 3.049 -11.299 -41.770 1.00 88.62 87 ASN A O 1
ATOM 642 N N . GLY A 1 88 ? 4.580 -9.761 -41.201 1.00 87.69 88 GLY A N 1
ATOM 643 C CA . GLY A 1 88 ? 5.274 -9.669 -42.483 1.00 87.69 88 GLY A CA 1
ATOM 644 C C . GLY A 1 88 ? 4.583 -8.786 -43.528 1.00 87.69 88 GLY A C 1
ATOM 645 O O . GLY A 1 88 ? 4.904 -8.907 -44.717 1.00 87.69 88 GLY A O 1
ATOM 646 N N . ASP A 1 89 ? 3.630 -7.938 -43.132 1.00 86.12 89 ASP A N 1
ATOM 647 C CA . ASP A 1 89 ? 2.890 -7.043 -44.031 1.00 86.12 89 ASP A CA 1
ATOM 648 C C . ASP A 1 89 ? 3.625 -5.729 -44.345 1.00 86.12 89 ASP A C 1
ATOM 650 O O . ASP A 1 89 ? 3.182 -4.961 -45.206 1.00 86.12 89 ASP A O 1
ATOM 654 N N . LYS A 1 90 ? 4.808 -5.545 -43.744 1.00 85.31 90 LYS A N 1
ATOM 655 C CA . LYS A 1 90 ? 5.725 -4.407 -43.884 1.00 85.31 90 LYS A CA 1
ATOM 656 C C . LYS A 1 90 ? 5.295 -3.155 -43.128 1.00 85.31 90 LYS A C 1
ATOM 658 O O . LYS A 1 90 ? 5.883 -2.094 -43.362 1.00 85.31 90 LYS A O 1
ATOM 663 N N . TYR A 1 91 ? 4.335 -3.260 -42.222 1.00 86.81 91 TYR A N 1
ATOM 664 C CA . TYR A 1 91 ? 3.973 -2.217 -41.280 1.00 86.81 91 TYR A CA 1
ATOM 665 C C . TYR A 1 91 ? 4.277 -2.700 -39.861 1.00 86.81 91 TYR A C 1
ATOM 667 O O . TYR A 1 91 ? 4.004 -3.845 -39.523 1.00 86.81 91 TYR A O 1
ATOM 675 N N . PRO A 1 92 ? 4.891 -1.866 -39.002 1.00 90.69 92 PRO A N 1
ATOM 676 C CA . PRO A 1 92 ? 5.064 -2.252 -37.612 1.00 90.69 92 PRO A CA 1
ATOM 677 C C . PRO A 1 92 ? 3.701 -2.471 -36.954 1.00 90.69 92 PRO A C 1
ATOM 679 O O . PRO A 1 92 ? 2.844 -1.600 -37.053 1.00 90.69 92 PRO A O 1
ATOM 682 N N . ASP A 1 93 ? 3.557 -3.582 -36.244 1.00 92.56 93 ASP A N 1
ATOM 683 C CA . ASP A 1 93 ? 2.418 -3.897 -35.374 1.00 92.56 93 ASP A CA 1
ATOM 684 C C . ASP A 1 93 ? 2.819 -3.872 -33.888 1.00 92.56 93 ASP A C 1
ATOM 686 O O . ASP A 1 93 ? 1.984 -3.998 -32.996 1.00 92.56 93 ASP A O 1
ATOM 690 N N . GLN A 1 94 ? 4.106 -3.644 -33.606 1.00 95.75 94 GLN A N 1
ATOM 691 C CA . GLN A 1 94 ? 4.653 -3.516 -32.265 1.00 95.75 94 GLN A CA 1
ATOM 692 C C . GLN A 1 94 ? 5.562 -2.289 -32.150 1.00 95.75 94 GLN A C 1
ATOM 694 O O . GLN A 1 94 ? 6.541 -2.147 -32.891 1.00 95.75 94 GLN A O 1
ATOM 699 N N . TRP A 1 95 ? 5.320 -1.459 -31.131 1.00 97.56 95 TRP A N 1
ATOM 700 C CA . TRP A 1 95 ? 6.186 -0.345 -30.747 1.00 97.56 95 TRP A CA 1
ATOM 701 C C . TRP A 1 95 ? 6.680 -0.505 -29.315 1.00 97.56 95 TRP A C 1
ATOM 703 O O . TRP A 1 95 ? 5.930 -0.346 -28.360 1.00 97.56 95 TRP A O 1
ATOM 713 N N . SER A 1 96 ? 7.966 -0.798 -29.166 1.00 98.31 96 SER A N 1
ATOM 714 C CA . SER A 1 96 ? 8.629 -1.033 -27.886 1.00 98.31 96 SER A CA 1
ATOM 715 C C . SER A 1 96 ? 9.527 0.138 -27.502 1.00 98.31 96 SER A C 1
ATOM 717 O O . SER A 1 96 ? 10.325 0.638 -28.306 1.00 98.31 96 SER A O 1
ATOM 719 N N . TYR A 1 97 ? 9.441 0.531 -26.237 1.00 98.19 97 TYR A N 1
ATOM 720 C CA . TYR A 1 97 ? 10.129 1.678 -25.668 1.00 98.19 97 TYR A CA 1
ATOM 721 C C . TYR A 1 97 ? 10.928 1.276 -24.431 1.00 98.19 97 TYR A C 1
ATOM 723 O O . TYR A 1 97 ? 10.464 0.512 -23.582 1.00 98.19 97 TYR A O 1
ATOM 731 N N . TYR A 1 98 ? 12.139 1.819 -24.326 1.00 97.50 98 TYR A N 1
ATOM 732 C CA . TYR A 1 98 ? 13.125 1.372 -23.350 1.00 97.50 98 TYR A CA 1
ATOM 733 C C . TYR A 1 98 ? 13.578 2.510 -22.438 1.00 97.50 98 TYR A C 1
ATOM 735 O O . TYR A 1 98 ? 13.704 3.661 -22.868 1.00 97.50 98 TYR A O 1
ATOM 743 N N . LYS A 1 99 ? 13.868 2.163 -21.185 1.00 92.00 99 LYS A N 1
ATOM 744 C CA . LYS A 1 99 ? 14.569 3.001 -20.215 1.00 92.00 99 LYS A CA 1
ATOM 745 C C . LYS A 1 99 ? 15.804 2.244 -19.736 1.00 92.00 99 LYS A C 1
ATOM 747 O O . LYS A 1 99 ? 15.704 1.116 -19.265 1.00 92.00 99 LYS A O 1
ATOM 752 N N . ASP A 1 100 ? 16.968 2.846 -19.934 1.00 87.44 100 ASP A N 1
ATOM 753 C CA . ASP A 1 100 ? 18.281 2.307 -19.572 1.00 87.44 100 ASP A CA 1
ATOM 754 C C . ASP A 1 100 ? 18.553 0.910 -20.166 1.00 87.44 100 ASP A C 1
ATOM 756 O O . ASP A 1 100 ? 19.239 0.077 -19.580 1.00 87.44 100 ASP A O 1
ATOM 760 N N . GLY A 1 101 ? 18.014 0.655 -21.365 1.00 89.06 101 GLY A N 1
ATOM 761 C CA . GLY A 1 101 ? 18.120 -0.622 -22.075 1.00 89.06 101 GLY A CA 1
ATOM 762 C C . GLY A 1 101 ? 17.077 -1.677 -21.689 1.00 89.06 101 GLY A C 1
ATOM 763 O O . GLY A 1 101 ? 17.024 -2.719 -22.339 1.00 89.06 101 GLY A O 1
ATOM 764 N N . ILE A 1 102 ? 16.228 -1.415 -20.691 1.00 92.44 102 ILE A N 1
ATOM 765 C CA . ILE A 1 102 ? 15.143 -2.305 -20.255 1.00 92.44 102 ILE A CA 1
ATOM 766 C C . ILE A 1 102 ? 13.838 -1.848 -20.904 1.00 92.44 102 ILE A C 1
ATOM 768 O O . ILE A 1 102 ? 13.535 -0.656 -20.922 1.00 92.44 102 ILE A O 1
ATOM 772 N N . GLU A 1 103 ? 13.062 -2.779 -21.458 1.00 96.75 103 GLU A N 1
ATOM 773 C CA . GLU A 1 103 ? 11.765 -2.444 -22.045 1.00 96.75 103 GLU A CA 1
ATOM 774 C C . GLU A 1 103 ? 10.788 -2.064 -20.939 1.00 96.75 103 GLU A C 1
ATOM 776 O O . GLU A 1 103 ? 10.530 -2.859 -20.041 1.00 96.75 103 GLU A O 1
ATOM 781 N N . VAL A 1 104 ? 10.254 -0.853 -20.988 1.00 95.75 104 VAL A N 1
ATOM 782 C CA . VAL A 1 104 ? 9.341 -0.346 -19.955 1.00 95.75 104 VAL A CA 1
ATOM 783 C C . VAL A 1 104 ? 7.924 -0.178 -20.470 1.00 95.75 104 VAL A C 1
ATOM 785 O O . VAL A 1 104 ? 6.987 -0.063 -19.687 1.00 95.75 104 VAL A O 1
ATOM 788 N N . TYR A 1 105 ? 7.751 -0.146 -21.788 1.00 98.25 105 TYR A N 1
ATOM 789 C CA . TYR A 1 105 ? 6.455 0.125 -22.372 1.00 98.25 105 TYR A CA 1
ATOM 790 C C . TYR A 1 105 ? 6.366 -0.400 -23.801 1.00 98.25 105 TYR A C 1
ATOM 792 O O . TYR A 1 105 ? 7.335 -0.311 -24.562 1.00 98.25 105 TYR A O 1
ATOM 800 N N . ARG A 1 106 ? 5.206 -0.949 -24.154 1.00 97.88 106 ARG A N 1
ATOM 801 C CA . ARG A 1 106 ? 4.938 -1.540 -25.462 1.00 97.88 106 ARG A CA 1
ATOM 802 C C . ARG A 1 106 ? 3.529 -1.211 -25.924 1.00 97.88 106 ARG A C 1
ATOM 804 O O . ARG A 1 106 ? 2.592 -1.250 -25.138 1.00 97.88 106 ARG A O 1
ATOM 811 N N . GLU A 1 107 ? 3.396 -0.946 -27.210 1.00 96.38 107 GLU A N 1
ATOM 812 C CA . GLU A 1 107 ? 2.119 -0.741 -27.886 1.00 96.38 107 GLU A CA 1
ATOM 813 C C . GLU A 1 107 ? 1.976 -1.782 -28.983 1.00 96.38 107 GLU A C 1
ATOM 815 O O . GLU A 1 107 ? 2.970 -2.088 -29.649 1.00 96.38 107 GLU A O 1
ATOM 820 N N . LEU A 1 108 ? 0.770 -2.311 -29.162 1.00 95.25 108 LEU A N 1
ATOM 821 C CA . LEU A 1 108 ? 0.465 -3.287 -30.200 1.00 95.25 108 LEU A CA 1
ATOM 822 C C . LEU A 1 108 ? -0.727 -2.828 -31.035 1.00 95.25 108 LEU A C 1
ATOM 824 O O . LEU A 1 108 ? -1.645 -2.201 -30.512 1.00 95.25 108 LEU A O 1
ATOM 828 N N . ASP A 1 109 ? -0.680 -3.172 -32.313 1.00 93.00 109 ASP A N 1
ATOM 829 C CA . ASP A 1 109 ? -1.835 -3.336 -33.193 1.00 93.00 109 ASP A CA 1
ATOM 830 C C . ASP A 1 109 ? -2.173 -4.834 -33.198 1.00 93.00 109 ASP A C 1
ATOM 832 O O . ASP A 1 109 ? -1.665 -5.605 -34.013 1.00 93.00 109 ASP A O 1
ATOM 836 N N . ALA A 1 110 ? -2.914 -5.289 -32.183 1.00 90.62 110 ALA A N 1
ATOM 837 C CA . ALA A 1 110 ? -3.111 -6.715 -31.939 1.00 90.62 110 ALA A CA 1
ATOM 838 C C . ALA A 1 110 ? -4.033 -7.379 -32.974 1.00 90.62 110 ALA A C 1
ATOM 840 O O . ALA A 1 110 ? -4.011 -8.607 -33.115 1.00 90.62 110 ALA A O 1
ATOM 841 N N . ASN A 1 111 ? -4.847 -6.593 -33.681 1.00 88.75 111 ASN A N 1
ATOM 842 C CA . ASN A 1 111 ? -5.768 -7.068 -34.711 1.00 88.75 111 ASN A CA 1
ATOM 843 C C . ASN A 1 111 ? -5.303 -6.780 -36.157 1.00 88.75 111 ASN A C 1
ATOM 845 O O . ASN A 1 111 ? -5.978 -7.210 -37.097 1.00 88.75 111 ASN A O 1
ATOM 849 N N . PHE A 1 112 ? -4.146 -6.132 -36.326 1.00 88.31 112 PHE A N 1
ATOM 850 C CA . PHE A 1 112 ? -3.516 -5.781 -37.603 1.00 88.31 112 PHE A CA 1
ATOM 851 C C . PHE A 1 112 ? -4.374 -4.870 -38.491 1.00 88.31 112 PHE A C 1
ATOM 853 O O . PHE A 1 112 ? -4.448 -5.057 -39.710 1.00 88.31 112 PHE A O 1
ATOM 860 N N . ASN A 1 113 ? -5.064 -3.897 -37.896 1.00 86.00 113 ASN A N 1
ATOM 861 C CA . ASN A 1 113 ? -5.914 -2.961 -38.633 1.00 86.00 113 ASN A CA 1
ATOM 862 C C . ASN A 1 113 ? -5.274 -1.583 -38.877 1.00 86.00 113 ASN A C 1
ATOM 864 O O . ASN A 1 113 ? -5.894 -0.710 -39.497 1.00 86.00 113 ASN A O 1
ATOM 868 N N . GLY A 1 114 ? -4.033 -1.394 -38.430 1.00 84.81 114 GLY A N 1
ATOM 869 C CA . GLY A 1 114 ? -3.254 -0.167 -38.545 1.00 84.81 114 GLY A CA 1
ATOM 870 C C . GLY A 1 114 ? -3.397 0.797 -37.364 1.00 84.81 114 GLY A C 1
ATOM 871 O O . GLY A 1 114 ? -2.767 1.862 -37.390 1.00 84.81 114 GLY A O 1
ATOM 872 N N . SER A 1 115 ? -4.189 0.460 -36.344 1.00 88.00 115 SER A N 1
ATOM 873 C CA . SER A 1 115 ? -4.341 1.227 -35.105 1.00 88.00 115 SER A CA 1
ATOM 874 C C . SER A 1 115 ? -3.742 0.484 -33.913 1.00 88.00 115 SER A C 1
ATOM 876 O O . SER A 1 115 ? -3.835 -0.728 -33.792 1.00 88.00 115 SER A O 1
ATOM 878 N N . ARG A 1 116 ? -3.141 1.234 -32.987 1.00 90.69 116 ARG A N 1
ATOM 879 C CA . ARG A 1 116 ? -2.635 0.680 -31.726 1.00 90.69 116 ARG A CA 1
ATOM 880 C C . ARG A 1 116 ? -3.806 0.509 -30.764 1.00 90.69 116 ARG A C 1
ATOM 882 O O . ARG A 1 116 ? -4.429 1.503 -30.403 1.00 90.69 116 ARG A O 1
ATOM 889 N N . ASP A 1 117 ? -4.075 -0.719 -30.351 1.00 91.94 117 ASP A N 1
ATOM 890 C CA . ASP A 1 117 ? -5.242 -1.100 -29.545 1.00 91.94 117 ASP A CA 1
ATOM 891 C C . ASP A 1 117 ? -4.862 -1.607 -28.144 1.00 91.94 117 ASP A C 1
ATOM 893 O O . ASP A 1 117 ? -5.702 -1.681 -27.247 1.00 91.94 117 ASP A O 1
ATOM 897 N N . THR A 1 118 ? -3.582 -1.918 -27.926 1.00 95.62 118 THR A N 1
ATOM 898 C CA . THR A 1 118 ? -3.085 -2.514 -26.684 1.00 95.62 118 THR A CA 1
ATOM 899 C C . THR A 1 118 ? -1.863 -1.759 -26.181 1.00 95.62 118 THR A C 1
ATOM 901 O O . THR A 1 118 ? -0.882 -1.582 -26.902 1.00 95.62 118 THR A O 1
ATOM 904 N N . TYR A 1 119 ? -1.887 -1.368 -24.908 1.00 96.88 119 TYR A N 1
ATOM 905 C CA . TYR A 1 119 ? -0.842 -0.593 -24.245 1.00 96.88 119 TYR A CA 1
ATOM 906 C C . TYR A 1 119 ? -0.361 -1.324 -22.994 1.00 96.88 119 TYR A C 1
ATOM 908 O O . TYR A 1 119 ? -1.131 -1.554 -22.063 1.00 96.88 119 TYR A O 1
ATOM 916 N N . MET A 1 120 ? 0.918 -1.684 -22.956 1.00 97.94 120 MET A N 1
ATOM 917 C CA . MET A 1 120 ? 1.509 -2.500 -21.900 1.00 97.94 120 MET A CA 1
ATOM 918 C C . MET A 1 120 ? 2.606 -1.736 -21.168 1.00 97.94 120 MET A C 1
ATOM 920 O O . MET A 1 120 ? 3.557 -1.256 -21.786 1.00 97.94 120 MET A O 1
ATOM 924 N N . TRP A 1 121 ? 2.515 -1.694 -19.843 1.00 97.62 121 TRP A N 1
ATOM 925 C CA . TRP A 1 121 ? 3.592 -1.277 -18.954 1.00 97.62 121 TRP A CA 1
ATOM 926 C C . TRP A 1 121 ? 4.354 -2.517 -18.507 1.00 97.62 121 TRP A C 1
ATOM 928 O O . TRP A 1 121 ? 3.754 -3.541 -18.189 1.00 97.62 121 TRP A O 1
ATOM 938 N N . LEU A 1 122 ? 5.682 -2.439 -18.557 1.00 92.38 122 LEU A N 1
ATOM 939 C CA . LEU A 1 122 ? 6.555 -3.594 -18.396 1.00 92.38 122 LEU A CA 1
ATOM 940 C C . LEU A 1 122 ? 7.672 -3.292 -17.397 1.00 92.38 122 LEU A C 1
ATOM 942 O O . LEU A 1 122 ? 8.147 -2.159 -17.279 1.00 92.38 122 LEU A O 1
ATOM 946 N N . ASN A 1 123 ? 8.152 -4.344 -16.734 1.00 92.69 123 ASN A N 1
ATOM 947 C CA . ASN A 1 123 ? 9.289 -4.291 -15.819 1.00 92.69 123 ASN A CA 1
ATOM 948 C C . ASN A 1 123 ? 9.126 -3.174 -14.769 1.00 92.69 123 ASN A C 1
ATOM 950 O O . ASN A 1 123 ? 8.180 -3.167 -13.987 1.00 92.69 123 ASN A O 1
ATOM 954 N N . THR A 1 124 ? 10.044 -2.208 -14.744 1.00 84.50 124 THR A N 1
ATOM 955 C CA . THR A 1 124 ? 10.077 -1.131 -13.746 1.00 84.50 124 THR A CA 1
ATOM 956 C C . THR A 1 124 ? 8.978 -0.084 -13.920 1.00 84.50 124 THR A C 1
ATOM 958 O O . THR A 1 124 ? 8.855 0.794 -13.069 1.00 84.50 124 THR A O 1
ATOM 961 N N . ALA A 1 125 ? 8.187 -0.148 -14.995 1.00 84.69 125 ALA A N 1
ATOM 962 C CA . ALA A 1 125 ? 7.064 0.757 -15.226 1.00 84.69 125 ALA A CA 1
ATOM 963 C C . ALA A 1 125 ? 5.702 0.181 -14.811 1.00 84.69 125 ALA A C 1
ATOM 965 O O . ALA A 1 125 ? 4.699 0.880 -14.962 1.00 84.69 125 ALA A O 1
ATOM 966 N N . GLY A 1 126 ? 5.671 -1.044 -14.280 1.00 90.06 126 GLY A N 1
ATOM 967 C CA . GLY A 1 126 ? 4.464 -1.690 -13.768 1.00 90.06 126 GLY A CA 1
ATOM 968 C C . GLY A 1 126 ? 4.065 -2.929 -14.563 1.00 90.06 126 GLY A C 1
ATOM 969 O O . GLY A 1 126 ? 4.870 -3.480 -15.317 1.00 90.06 126 GLY A O 1
ATOM 970 N N . MET A 1 127 ? 2.818 -3.356 -14.371 1.00 94.38 127 MET A N 1
ATOM 971 C CA . MET A 1 127 ? 2.237 -4.544 -15.009 1.00 94.38 127 MET A CA 1
ATOM 972 C C . MET A 1 127 ? 0.991 -4.250 -15.849 1.00 94.38 127 MET A C 1
ATOM 974 O O . MET A 1 127 ? 0.378 -5.172 -16.390 1.00 94.38 127 MET A O 1
ATOM 978 N N . LYS A 1 128 ? 0.576 -2.982 -15.928 1.00 96.31 128 LYS A N 1
ATOM 979 C CA . LYS A 1 128 ? -0.712 -2.628 -16.523 1.00 96.31 128 LYS A CA 1
ATOM 980 C C . LYS A 1 128 ? -0.815 -3.038 -17.987 1.00 96.31 128 LYS A C 1
ATOM 982 O O . LYS A 1 128 ? 0.108 -2.804 -18.768 1.00 96.31 128 LYS A O 1
ATOM 987 N N . ILE A 1 129 ? -1.990 -3.523 -18.372 1.00 97.81 129 ILE A N 1
ATOM 988 C CA . ILE A 1 129 ? -2.376 -3.712 -19.773 1.00 97.81 129 ILE A CA 1
ATOM 989 C C . ILE A 1 129 ? -3.687 -2.964 -19.993 1.00 97.81 129 ILE A C 1
ATOM 991 O O . ILE A 1 129 ? -4.718 -3.341 -19.435 1.00 97.81 129 ILE A O 1
ATOM 995 N N . GLY A 1 130 ? -3.634 -1.885 -20.767 1.00 96.50 130 GLY A N 1
ATOM 996 C CA . GLY A 1 130 ? -4.788 -1.095 -21.185 1.00 96.50 130 GLY A CA 1
ATOM 997 C C . GLY A 1 130 ? -5.170 -1.407 -22.626 1.00 96.50 130 GLY A C 1
ATOM 998 O O . GLY A 1 130 ? -4.296 -1.582 -23.470 1.00 96.50 130 GLY A O 1
ATOM 999 N N . LEU A 1 131 ? -6.467 -1.467 -22.895 1.00 94.50 131 LEU A N 1
ATOM 1000 C CA . LEU A 1 131 ? -7.054 -1.709 -24.205 1.00 94.50 131 LEU A CA 1
ATOM 1001 C C . LEU A 1 131 ? -7.833 -0.463 -24.642 1.00 94.50 131 LEU A C 1
ATOM 1003 O O . LEU A 1 131 ? -8.541 0.134 -23.829 1.00 94.50 131 LEU A O 1
ATOM 1007 N N . ASP A 1 132 ? -7.691 -0.098 -25.909 1.00 92.00 132 ASP A N 1
ATOM 1008 C CA . ASP A 1 132 ? -8.542 0.854 -26.627 1.00 92.00 132 ASP A CA 1
ATOM 1009 C C . ASP A 1 132 ? -9.302 0.059 -27.692 1.00 92.00 132 ASP A C 1
ATOM 1011 O O . ASP A 1 132 ? -8.769 -0.237 -28.759 1.00 92.00 132 ASP A O 1
ATOM 1015 N N . ARG A 1 133 ? -10.524 -0.369 -27.364 1.00 80.12 133 ARG A N 1
ATOM 1016 C CA . ARG A 1 133 ? -11.348 -1.216 -28.237 1.00 80.12 133 ARG A CA 1
ATOM 1017 C C . ARG A 1 133 ? -12.190 -0.412 -29.212 1.00 80.12 133 ARG A C 1
ATOM 1019 O O . ARG A 1 133 ? -12.716 -0.987 -30.166 1.00 80.12 133 ARG A O 1
ATOM 1026 N N . ASP A 1 134 ? -12.401 0.875 -28.942 1.00 77.19 134 ASP A N 1
ATOM 1027 C CA . ASP A 1 134 ? -13.076 1.762 -29.886 1.00 77.19 134 ASP A CA 1
ATOM 1028 C C . ASP A 1 134 ? -12.144 2.214 -31.028 1.00 77.19 134 ASP A C 1
ATOM 1030 O O . ASP A 1 134 ? -12.645 2.601 -32.095 1.00 77.19 134 ASP A O 1
ATOM 1034 N N . GLU A 1 135 ? -10.827 2.034 -30.827 1.00 68.75 135 GLU A N 1
ATOM 1035 C CA . GLU A 1 135 ? -9.717 2.089 -31.790 1.00 68.75 135 GLU A CA 1
ATOM 1036 C C . GLU A 1 135 ? -9.609 3.437 -32.516 1.00 68.75 135 GLU A C 1
ATOM 1038 O O . GLU A 1 135 ? -9.145 3.526 -33.662 1.00 68.75 135 GLU A O 1
ATOM 1043 N N . LYS A 1 136 ? -10.094 4.515 -31.885 1.00 63.22 136 LYS A N 1
ATOM 1044 C CA . LYS A 1 136 ? -10.303 5.806 -32.564 1.00 63.22 136 LYS A CA 1
ATOM 1045 C C . LYS A 1 136 ? -9.677 7.000 -31.873 1.00 63.22 136 LYS A C 1
ATOM 1047 O O . LYS A 1 136 ? -9.497 8.030 -32.537 1.00 63.22 136 LYS A O 1
ATOM 1052 N N . ASP A 1 137 ? -9.348 6.904 -30.590 1.00 73.25 137 ASP A N 1
ATOM 1053 C CA . ASP A 1 137 ? -8.860 8.049 -29.823 1.00 73.25 137 ASP A CA 1
ATOM 1054 C C . ASP A 1 137 ? -7.575 7.783 -29.017 1.00 73.25 137 ASP A C 1
ATOM 1056 O O . ASP A 1 137 ? -6.906 8.748 -28.626 1.00 73.25 137 ASP A O 1
ATOM 1060 N N . GLY A 1 138 ? -7.153 6.520 -28.874 1.00 78.12 138 GLY A N 1
ATOM 1061 C CA . GLY A 1 138 ? -6.011 6.110 -28.059 1.00 78.12 138 GLY A CA 1
ATOM 1062 C C . GLY A 1 138 ? -6.243 6.299 -26.563 1.00 78.12 138 GLY A C 1
ATOM 1063 O O . GLY A 1 138 ? -5.285 6.425 -25.793 1.00 78.12 138 GLY A O 1
ATOM 1064 N N . ILE A 1 139 ? -7.507 6.373 -26.149 1.00 86.50 139 ILE A N 1
ATOM 1065 C CA . ILE A 1 139 ? -7.928 6.409 -24.757 1.00 86.50 139 ILE A CA 1
ATOM 1066 C C . ILE A 1 139 ? -8.219 4.976 -24.333 1.00 86.50 139 ILE A C 1
ATOM 1068 O O . ILE A 1 139 ? -8.980 4.257 -24.966 1.00 86.50 139 ILE A O 1
ATOM 1072 N N . ILE A 1 140 ? -7.622 4.566 -23.218 1.00 93.12 140 ILE A N 1
ATOM 1073 C CA . ILE A 1 140 ? -7.882 3.247 -22.648 1.00 93.12 140 ILE A CA 1
ATOM 1074 C C . ILE A 1 140 ? -9.327 3.213 -22.146 1.00 93.12 140 ILE A C 1
ATOM 1076 O O . ILE A 1 140 ? -9.682 3.934 -21.212 1.00 93.12 140 ILE A O 1
ATOM 1080 N N . ASP A 1 141 ? -10.145 2.359 -22.752 1.00 90.56 141 ASP A N 1
ATOM 1081 C CA . ASP A 1 141 ? -11.529 2.111 -22.348 1.00 90.56 141 ASP A CA 1
ATOM 1082 C C . ASP A 1 141 ? -11.653 0.904 -21.410 1.00 90.56 141 ASP A C 1
ATOM 1084 O O . ASP A 1 141 ? -12.657 0.755 -20.707 1.00 90.56 141 ASP A O 1
ATOM 1088 N N . ARG A 1 142 ? -10.612 0.065 -21.342 1.00 92.75 142 ARG A N 1
ATOM 1089 C CA . ARG A 1 142 ? -10.594 -1.123 -20.494 1.00 92.75 142 ARG A CA 1
ATOM 1090 C C . ARG A 1 142 ? -9.190 -1.502 -20.049 1.00 92.75 142 ARG A C 1
ATOM 1092 O O . ARG A 1 142 ? -8.290 -1.686 -20.853 1.00 92.75 142 ARG A O 1
ATOM 1099 N N . TRP A 1 143 ? -9.034 -1.775 -18.759 1.00 97.25 143 TRP A N 1
ATOM 1100 C CA . TRP A 1 143 ? -7.827 -2.422 -18.229 1.00 97.25 143 TRP A CA 1
ATOM 1101 C C . TRP A 1 143 ? -7.979 -3.946 -18.184 1.00 97.25 143 TRP A C 1
ATOM 1103 O O . TRP A 1 143 ? -8.942 -4.443 -17.602 1.00 97.25 143 TRP A O 1
ATOM 1113 N N . GLN A 1 144 ? -7.052 -4.678 -18.798 1.00 96.50 144 GLN A N 1
ATOM 1114 C CA . GLN A 1 144 ? -6.967 -6.142 -18.761 1.00 96.50 144 GLN A CA 1
ATOM 1115 C C . GLN A 1 144 ? -6.106 -6.645 -17.592 1.00 96.50 144 GLN A C 1
ATOM 1117 O O . GLN A 1 144 ? -6.413 -7.690 -17.020 1.00 96.50 144 GLN A O 1
ATOM 1122 N N . ALA A 1 145 ? -5.067 -5.893 -17.225 1.00 97.88 145 ALA A N 1
ATOM 1123 C CA . ALA A 1 145 ? -4.200 -6.164 -16.081 1.00 97.88 145 ALA A CA 1
ATOM 1124 C C . ALA A 1 145 ? -3.952 -4.858 -15.320 1.00 97.88 145 ALA A C 1
ATOM 1126 O O . ALA A 1 145 ? -3.712 -3.825 -15.955 1.00 97.88 145 ALA A O 1
ATOM 1127 N N . LEU A 1 146 ? -4.084 -4.887 -13.991 1.00 97.25 146 LEU A N 1
ATOM 1128 C CA . LEU A 1 146 ? -4.002 -3.697 -13.138 1.00 97.25 146 LEU A CA 1
ATOM 1129 C C . LEU A 1 146 ? -3.843 -4.093 -11.660 1.00 97.25 146 LEU A C 1
ATOM 1131 O O . LEU A 1 146 ? -4.756 -4.697 -11.089 1.00 97.25 146 LEU A O 1
ATOM 1135 N N . SER A 1 147 ? -2.717 -3.742 -11.028 1.00 97.06 147 SER A N 1
ATOM 1136 C CA . SER A 1 147 ? -2.535 -3.926 -9.578 1.00 97.06 147 SER A CA 1
ATOM 1137 C C . SER A 1 147 ? -3.448 -2.992 -8.765 1.00 97.06 147 SER A C 1
ATOM 1139 O O . SER A 1 147 ? -4.067 -2.078 -9.311 1.00 97.06 147 SER A O 1
ATOM 1141 N N . ILE A 1 148 ? -3.542 -3.191 -7.446 1.00 96.50 148 ILE A N 1
ATOM 1142 C CA . ILE A 1 148 ? -4.326 -2.295 -6.582 1.00 96.50 148 ILE A CA 1
ATOM 1143 C C . ILE A 1 148 ? -3.681 -0.904 -6.463 1.00 96.50 148 ILE A C 1
ATOM 1145 O O . ILE A 1 148 ? -4.375 0.114 -6.502 1.00 96.50 148 ILE A O 1
ATOM 1149 N N . GLU A 1 149 ? -2.351 -0.837 -6.401 1.00 95.62 149 GLU A N 1
ATOM 1150 C CA . GLU A 1 149 ? -1.592 0.414 -6.432 1.00 95.62 149 GLU A CA 1
ATOM 1151 C C . GLU A 1 149 ? -1.814 1.133 -7.763 1.00 95.62 149 GLU A C 1
ATOM 1153 O O . GLU A 1 149 ? -2.126 2.321 -7.786 1.00 95.62 149 GLU A O 1
ATOM 1158 N N . GLU A 1 150 ? -1.732 0.409 -8.876 1.00 97.50 150 GLU A N 1
ATOM 1159 C CA . GLU A 1 150 ? -1.939 0.964 -10.210 1.00 97.50 150 GLU A CA 1
ATOM 1160 C C . GLU A 1 150 ? -3.384 1.435 -10.423 1.00 97.50 150 GLU A C 1
ATOM 1162 O O . GLU A 1 150 ? -3.591 2.539 -10.927 1.00 97.50 150 GLU A O 1
ATOM 1167 N N . LEU A 1 151 ? -4.379 0.666 -9.963 1.00 98.38 151 LEU A N 1
ATOM 1168 C CA . LEU A 1 151 ? -5.782 1.085 -9.932 1.00 98.38 151 LEU A CA 1
ATOM 1169 C C . LEU A 1 151 ? -5.929 2.407 -9.179 1.00 98.38 151 LEU A C 1
ATOM 1171 O O . LEU A 1 151 ? -6.522 3.353 -9.695 1.00 98.38 151 LEU A O 1
ATOM 1175 N N . SER A 1 152 ? -5.356 2.498 -7.978 1.00 98.12 152 SER A N 1
ATOM 1176 C CA . SER A 1 152 ? -5.449 3.707 -7.162 1.00 98.12 152 SER A CA 1
ATOM 1177 C C . SER A 1 152 ? -4.775 4.923 -7.816 1.00 98.12 152 SER A C 1
ATOM 1179 O O . SER A 1 152 ? -5.306 6.031 -7.753 1.00 98.12 152 SER A O 1
ATOM 1181 N N . GLN A 1 153 ? -3.657 4.733 -8.520 1.00 97.38 153 GLN A N 1
ATOM 1182 C CA . GLN A 1 153 ? -3.003 5.799 -9.282 1.00 97.38 153 GLN A CA 1
ATOM 1183 C C . GLN A 1 153 ? -3.872 6.290 -10.446 1.00 97.38 153 GLN A C 1
ATOM 1185 O O . GLN A 1 153 ? -3.974 7.499 -10.661 1.00 97.38 153 GLN A O 1
ATOM 1190 N N . GLU A 1 154 ? -4.515 5.386 -11.191 1.00 97.44 154 GLU A N 1
ATOM 1191 C CA . GLU A 1 154 ? -5.426 5.771 -12.276 1.00 97.44 154 GLU A CA 1
ATOM 1192 C C . GLU A 1 154 ? -6.699 6.455 -11.742 1.00 97.44 154 GLU A C 1
ATOM 1194 O O . GLU A 1 154 ? -7.171 7.413 -12.354 1.00 97.44 154 GLU A O 1
ATOM 1199 N N . VAL A 1 155 ? -7.204 6.072 -10.558 1.00 98.38 155 VAL A N 1
ATOM 1200 C CA . VAL A 1 155 ? -8.300 6.802 -9.890 1.00 98.38 155 VAL A CA 1
ATOM 1201 C C . VAL A 1 155 ? -7.888 8.236 -9.553 1.00 98.38 155 VAL A C 1
ATOM 1203 O O . VAL A 1 155 ? -8.654 9.159 -9.827 1.00 98.38 155 VAL A O 1
ATOM 1206 N N . VAL A 1 156 ? -6.686 8.455 -9.003 1.00 98.00 156 VAL A N 1
ATOM 1207 C CA . VAL A 1 156 ? -6.186 9.815 -8.711 1.00 98.00 156 VAL A CA 1
ATOM 1208 C C . VAL A 1 156 ? -6.119 10.656 -9.981 1.00 98.00 156 VAL A C 1
ATOM 1210 O O . VAL A 1 156 ? -6.569 11.802 -9.974 1.00 98.00 156 VAL A O 1
ATOM 1213 N N . LYS A 1 157 ? -5.620 10.089 -11.087 1.00 96.12 157 LYS A N 1
ATOM 1214 C CA . LYS A 1 157 ? -5.583 10.783 -12.383 1.00 96.12 157 LYS A CA 1
ATOM 1215 C C . LYS A 1 157 ? -6.984 11.134 -12.876 1.00 96.12 157 LYS A C 1
ATOM 1217 O O . LYS A 1 157 ? -7.203 12.272 -13.281 1.00 96.12 157 LYS A O 1
ATOM 1222 N N . ALA A 1 158 ? -7.929 10.196 -12.804 1.00 97.44 158 ALA A N 1
ATOM 1223 C CA . ALA A 1 158 ? -9.309 10.427 -13.217 1.00 97.44 158 ALA A CA 1
ATOM 1224 C C . ALA A 1 158 ? -9.970 11.534 -12.380 1.00 97.44 158 ALA A C 1
ATOM 1226 O O . ALA A 1 158 ? -10.547 12.465 -12.937 1.00 97.44 158 ALA A O 1
ATOM 1227 N N . VAL A 1 159 ? -9.836 11.489 -11.049 1.00 97.75 159 VAL A N 1
ATOM 1228 C CA . VAL A 1 159 ? -10.383 12.512 -10.139 1.00 97.75 159 VAL A CA 1
ATOM 1229 C C . VAL A 1 159 ? -9.737 13.877 -10.386 1.00 97.75 159 VAL A C 1
ATOM 1231 O O . VAL A 1 159 ? -10.457 14.869 -10.508 1.00 97.75 159 VAL A O 1
ATOM 1234 N N . GLY A 1 160 ? -8.407 13.934 -10.513 1.00 96.62 160 GLY A N 1
ATOM 1235 C CA . GLY A 1 160 ? -7.662 15.169 -10.769 1.00 96.62 160 GLY A CA 1
ATOM 1236 C C . GLY A 1 160 ? -7.996 15.806 -12.122 1.00 96.62 160 GLY A C 1
ATOM 1237 O O . GLY A 1 160 ? -8.164 17.020 -12.210 1.00 96.62 160 GLY A O 1
ATOM 1238 N N . ALA A 1 161 ? -8.172 14.996 -13.167 1.00 96.12 161 ALA A N 1
ATOM 1239 C CA . ALA A 1 161 ? -8.608 15.460 -14.486 1.00 96.12 161 ALA A CA 1
ATOM 1240 C C . ALA A 1 161 ? -10.130 15.686 -14.584 1.00 96.12 161 ALA A C 1
ATOM 1242 O O . ALA A 1 161 ? -10.612 16.202 -15.592 1.00 96.12 161 ALA A O 1
ATOM 1243 N N . LYS A 1 162 ? -10.900 15.302 -13.553 1.00 97.38 162 LYS A N 1
ATOM 1244 C CA . LYS A 1 162 ? -12.375 15.252 -13.565 1.00 97.38 162 LYS A CA 1
ATOM 1245 C C . LYS A 1 162 ? -12.916 14.434 -14.746 1.00 97.38 162 LYS A C 1
ATOM 1247 O O . LYS A 1 162 ? -13.967 14.743 -15.308 1.00 97.38 162 LYS A O 1
ATOM 1252 N N . ASP A 1 163 ? -12.191 13.380 -15.107 1.00 96.38 163 ASP A N 1
ATOM 1253 C CA . ASP A 1 163 ? -12.453 12.541 -16.270 1.00 96.38 163 ASP A CA 1
ATOM 1254 C C . ASP A 1 163 ? -13.224 11.281 -15.864 1.00 96.38 163 ASP A C 1
ATOM 1256 O O . ASP A 1 163 ? -12.670 10.300 -15.361 1.00 96.38 163 ASP A O 1
ATOM 1260 N N . PHE A 1 164 ? -14.537 11.310 -16.094 1.00 96.69 164 PHE A N 1
ATOM 1261 C CA . PHE A 1 164 ? -15.385 10.158 -15.815 1.00 96.69 164 PHE A CA 1
ATOM 1262 C C . PHE A 1 164 ? -15.161 9.001 -16.801 1.00 96.69 164 PHE A C 1
ATOM 1264 O O . PHE A 1 164 ? -15.338 7.858 -16.393 1.00 96.69 164 PHE A O 1
ATOM 1271 N N . LYS A 1 165 ? -14.745 9.250 -18.057 1.00 94.44 165 LYS A N 1
ATOM 1272 C CA . LYS A 1 165 ? -14.459 8.168 -19.026 1.00 94.44 165 LYS A CA 1
ATOM 1273 C C . LYS A 1 165 ? -13.260 7.355 -18.527 1.00 94.44 165 LYS A C 1
ATOM 1275 O O . LYS A 1 165 ? -13.329 6.129 -18.490 1.00 94.44 165 LYS A O 1
ATOM 1280 N N . ALA A 1 166 ? -12.222 8.037 -18.034 1.00 94.94 166 ALA A N 1
ATOM 1281 C CA . ALA A 1 166 ? -11.070 7.392 -17.406 1.00 94.94 166 ALA A CA 1
ATOM 1282 C C . ALA A 1 166 ? -11.457 6.581 -16.156 1.00 94.94 166 ALA A C 1
ATOM 1284 O O . ALA A 1 166 ? -11.003 5.449 -16.003 1.00 94.94 166 ALA A O 1
ATOM 1285 N N . LEU A 1 167 ? -12.329 7.110 -15.284 1.00 97.44 167 LEU A N 1
ATOM 1286 C CA . LEU A 1 167 ? -12.827 6.343 -14.134 1.00 97.44 167 LEU A CA 1
ATOM 1287 C C . LEU A 1 167 ? -13.647 5.121 -14.578 1.00 97.44 167 LEU A C 1
ATOM 1289 O O . LEU A 1 167 ? -13.495 4.039 -14.018 1.00 97.44 167 LEU A O 1
ATOM 1293 N N . GLN A 1 168 ? -14.517 5.283 -15.574 1.00 96.25 168 GLN A N 1
ATOM 1294 C CA . GLN A 1 168 ? -15.386 4.217 -16.064 1.00 96.25 168 GLN A CA 1
ATOM 1295 C C . GLN A 1 168 ? -14.580 3.030 -16.614 1.00 96.25 168 GLN A C 1
ATOM 1297 O O . GLN A 1 168 ? -14.957 1.888 -16.367 1.00 96.25 168 GLN A O 1
ATOM 1302 N N . ALA A 1 169 ? -13.431 3.272 -17.255 1.00 96.38 169 ALA A N 1
ATOM 1303 C CA . ALA A 1 169 ? -12.521 2.219 -17.725 1.00 96.38 169 ALA A CA 1
ATOM 1304 C C . ALA A 1 169 ? -11.931 1.342 -16.592 1.00 96.38 169 ALA A C 1
ATOM 1306 O O . ALA A 1 169 ? -11.488 0.204 -16.819 1.00 96.38 169 ALA A O 1
ATOM 1307 N N . LEU A 1 170 ? -11.916 1.865 -15.359 1.00 98.00 170 LEU A N 1
ATOM 1308 C CA . LEU A 1 170 ? -11.469 1.174 -14.143 1.00 98.00 170 LEU A CA 1
ATOM 1309 C C . LEU A 1 170 ? -12.586 0.351 -13.486 1.00 98.00 170 LEU A C 1
ATOM 1311 O O . LEU A 1 170 ? -12.309 -0.455 -12.595 1.00 98.00 170 LEU A O 1
ATOM 1315 N N . MET A 1 171 ? -13.840 0.540 -13.904 1.00 97.88 171 MET A N 1
ATOM 1316 C CA . MET A 1 171 ? -14.979 -0.210 -13.386 1.00 97.88 171 MET A CA 1
ATOM 1317 C C . MET A 1 171 ? -15.123 -1.561 -14.086 1.00 97.88 171 MET A C 1
ATOM 1319 O O . MET A 1 171 ? -14.673 -1.756 -15.217 1.00 97.88 171 MET A O 1
ATOM 1323 N N . VAL A 1 172 ? -15.757 -2.512 -13.403 1.00 97.12 172 VAL A N 1
ATOM 1324 C CA . VAL A 1 172 ? -16.128 -3.795 -14.003 1.00 97.12 172 VAL A CA 1
ATOM 1325 C C . VAL A 1 172 ? -17.208 -3.601 -15.074 1.00 97.12 172 VAL A C 1
ATOM 1327 O O . VAL A 1 172 ? -18.165 -2.854 -14.875 1.00 97.12 172 VAL A O 1
ATOM 1330 N N . SER A 1 173 ? -17.070 -4.283 -16.208 1.00 94.88 173 SER A N 1
ATOM 1331 C CA . SER A 1 173 ? -18.057 -4.279 -17.296 1.00 94.88 173 SER A CA 1
ATOM 1332 C C . SER A 1 173 ? -19.065 -5.429 -17.192 1.00 94.88 173 SER A C 1
ATOM 1334 O O . SER A 1 173 ? -18.808 -6.458 -16.566 1.00 94.88 173 SER A O 1
ATOM 1336 N N . GLU A 1 174 ? -20.211 -5.298 -17.864 1.00 94.69 174 GLU A N 1
ATOM 1337 C CA . GLU A 1 174 ? -21.221 -6.363 -17.918 1.00 94.69 174 GLU A CA 1
ATOM 1338 C C . GLU A 1 174 ? -20.658 -7.666 -18.516 1.00 94.69 174 GLU A C 1
ATOM 1340 O O . GLU A 1 174 ? -20.932 -8.752 -18.005 1.00 94.69 174 GLU A O 1
ATOM 1345 N N . ASP A 1 175 ? -19.827 -7.566 -19.557 1.00 94.50 175 ASP A N 1
ATOM 1346 C CA . ASP A 1 175 ? -19.176 -8.722 -20.183 1.00 94.50 175 ASP A CA 1
ATOM 1347 C C . ASP A 1 175 ? -18.190 -9.415 -19.236 1.00 94.50 175 ASP A C 1
ATOM 1349 O O . ASP A 1 175 ? -18.087 -10.642 -19.233 1.00 94.50 175 ASP A O 1
ATOM 1353 N N . GLU A 1 176 ? -17.485 -8.650 -18.400 1.00 95.38 176 GLU A N 1
ATOM 1354 C CA . GLU A 1 176 ? -16.606 -9.194 -17.362 1.00 95.38 176 GLU A CA 1
ATOM 1355 C C . GLU A 1 176 ? -17.398 -9.932 -16.285 1.00 95.38 176 GLU A C 1
ATOM 1357 O O . GLU A 1 176 ? -17.051 -11.065 -15.954 1.00 95.38 176 GLU A O 1
ATOM 1362 N N . LEU A 1 177 ? -18.502 -9.351 -15.805 1.00 94.81 177 LEU A N 1
ATOM 1363 C CA . LEU A 1 177 ? -19.391 -10.009 -14.843 1.00 94.81 177 LEU A CA 1
ATOM 1364 C C . LEU A 1 177 ? -19.981 -11.306 -15.418 1.00 94.81 177 LEU A C 1
ATOM 1366 O O . LEU A 1 177 ? -19.981 -12.345 -14.757 1.00 94.81 177 LEU A O 1
ATOM 1370 N N . LYS A 1 178 ? -20.417 -11.296 -16.683 1.00 94.75 178 LYS A N 1
ATOM 1371 C CA . LYS A 1 178 ? -20.882 -12.512 -17.371 1.00 94.75 178 LYS A CA 1
ATOM 1372 C C . LYS A 1 178 ? -19.777 -13.563 -17.467 1.00 94.75 178 LYS A C 1
ATOM 1374 O O . LYS A 1 178 ? -20.026 -14.734 -17.182 1.00 94.75 178 LYS A O 1
ATOM 1379 N N . ALA A 1 179 ? -18.558 -13.165 -17.833 1.00 93.12 179 ALA A N 1
ATOM 1380 C CA . ALA A 1 179 ? -17.416 -14.072 -17.946 1.00 93.12 179 ALA A CA 1
ATOM 1381 C C . ALA A 1 179 ? -17.000 -14.678 -16.592 1.00 93.12 179 ALA A C 1
ATOM 1383 O O . ALA A 1 179 ? -16.586 -15.840 -16.538 1.00 93.12 179 ALA A O 1
ATOM 1384 N N . MET A 1 180 ? -17.159 -13.924 -15.500 1.00 91.38 180 MET A N 1
ATOM 1385 C CA . MET A 1 180 ? -16.984 -14.410 -14.127 1.00 91.38 180 MET A CA 1
ATOM 1386 C C . MET A 1 180 ? -18.094 -15.372 -13.680 1.00 91.38 180 MET A C 1
ATOM 1388 O O . MET A 1 180 ? -17.910 -16.119 -12.718 1.00 91.38 180 MET A O 1
ATOM 1392 N N . GLY A 1 181 ? -19.219 -15.408 -14.397 1.00 92.12 181 GLY A N 1
ATOM 1393 C CA . GLY A 1 181 ? -20.394 -16.186 -14.023 1.00 92.12 181 GLY A CA 1
ATOM 1394 C C . GLY A 1 181 ? -21.147 -15.567 -12.850 1.00 92.12 181 GLY A C 1
ATOM 1395 O O . GLY A 1 181 ? -21.581 -16.297 -11.963 1.00 92.12 181 GLY A O 1
ATOM 1396 N N . THR A 1 182 ? -21.266 -14.238 -12.839 1.00 91.94 182 THR A N 1
ATOM 1397 C CA . THR A 1 182 ? -21.994 -13.488 -11.814 1.00 91.94 182 THR A CA 1
ATOM 1398 C C . THR A 1 182 ? -23.500 -13.762 -11.876 1.00 91.94 182 THR A C 1
ATOM 1400 O O . THR A 1 182 ? -24.087 -13.665 -12.957 1.00 91.94 182 THR A O 1
ATOM 1403 N N . PRO A 1 183 ? -24.164 -14.073 -10.744 1.00 90.06 183 PRO A N 1
ATOM 1404 C CA . PRO A 1 183 ? -25.614 -14.248 -10.706 1.00 90.06 183 PRO A CA 1
ATOM 1405 C C . PRO A 1 183 ? -26.379 -13.007 -11.170 1.00 90.06 183 PRO A C 1
ATOM 1407 O O . PRO A 1 183 ? -25.971 -11.875 -10.913 1.00 90.06 183 PRO A O 1
ATOM 1410 N N . ALA A 1 184 ? -27.553 -13.213 -11.773 1.00 88.00 184 ALA A N 1
ATOM 1411 C CA . ALA A 1 184 ? -28.376 -12.128 -12.312 1.00 88.00 184 ALA A CA 1
ATOM 1412 C C . ALA A 1 184 ? -28.747 -11.058 -11.265 1.00 88.00 184 ALA A C 1
ATOM 1414 O O . ALA A 1 184 ? -28.771 -9.871 -11.586 1.00 88.00 184 ALA A O 1
ATOM 1415 N N . ALA A 1 185 ? -28.998 -11.464 -10.015 1.00 85.06 185 ALA A N 1
ATOM 1416 C CA . ALA A 1 185 ? -29.294 -10.539 -8.919 1.00 85.06 185 ALA A CA 1
ATOM 1417 C C . ALA A 1 185 ? -28.109 -9.606 -8.619 1.00 85.06 185 ALA A C 1
ATOM 1419 O O . ALA A 1 185 ? -28.286 -8.397 -8.481 1.00 85.06 185 ALA A O 1
ATOM 1420 N N . GLU A 1 186 ? -26.894 -10.152 -8.599 1.00 87.56 186 GLU A N 1
ATOM 1421 C CA . GLU A 1 186 ? -25.682 -9.379 -8.339 1.00 87.56 186 GLU A CA 1
ATOM 1422 C C . GLU A 1 186 ? -25.317 -8.483 -9.530 1.00 87.56 186 GLU A C 1
ATOM 1424 O O . GLU A 1 186 ? -24.989 -7.312 -9.350 1.00 87.56 186 GLU A O 1
ATOM 1429 N N . MET A 1 187 ? -25.488 -8.972 -10.764 1.00 91.50 187 MET A N 1
ATOM 1430 C CA . MET A 1 187 ? -25.369 -8.129 -11.960 1.00 91.50 187 MET A CA 1
ATOM 1431 C C . MET A 1 187 ? -26.337 -6.937 -11.917 1.00 91.50 187 MET A C 1
ATOM 1433 O O . MET A 1 187 ? -25.951 -5.818 -12.252 1.00 91.50 187 MET A O 1
ATOM 1437 N N . ALA A 1 188 ? -27.583 -7.154 -11.482 1.00 90.06 188 ALA A N 1
ATOM 1438 C CA . ALA A 1 188 ? -28.574 -6.090 -11.350 1.00 90.06 188 ALA A CA 1
ATOM 1439 C C . ALA A 1 188 ? -28.195 -5.068 -10.265 1.00 90.06 188 ALA A C 1
ATOM 1441 O O . ALA A 1 188 ? -28.367 -3.865 -10.484 1.00 90.06 188 ALA A O 1
ATOM 1442 N N . ARG A 1 189 ? -27.636 -5.519 -9.130 1.00 93.88 189 ARG A N 1
ATOM 1443 C CA . ARG A 1 189 ? -27.120 -4.640 -8.067 1.00 93.88 189 ARG A CA 1
ATOM 1444 C C . ARG A 1 189 ? -25.993 -3.749 -8.587 1.00 93.88 189 ARG A C 1
ATOM 1446 O O . ARG A 1 189 ? -26.084 -2.527 -8.468 1.00 93.88 189 ARG A O 1
ATOM 1453 N N . ILE A 1 190 ? -24.978 -4.344 -9.218 1.00 94.31 190 ILE A N 1
ATOM 1454 C CA . ILE A 1 190 ? -23.829 -3.614 -9.773 1.00 94.31 190 ILE A CA 1
ATOM 1455 C C . ILE A 1 190 ? -24.291 -2.622 -10.849 1.00 94.31 190 ILE A C 1
ATOM 1457 O O . ILE A 1 190 ? -23.915 -1.452 -10.811 1.00 94.31 190 ILE A O 1
ATOM 1461 N N . ALA A 1 191 ? -25.189 -3.033 -11.749 1.00 93.56 191 ALA A N 1
ATOM 1462 C CA . ALA A 1 191 ? -25.764 -2.132 -12.747 1.00 93.56 191 ALA A CA 1
ATOM 1463 C C . ALA A 1 191 ? -26.532 -0.957 -12.108 1.00 93.56 191 ALA A C 1
ATOM 1465 O O . ALA A 1 191 ? -26.496 0.165 -12.615 1.00 93.56 191 ALA A O 1
ATOM 1466 N N . GLY A 1 192 ? -27.223 -1.189 -10.987 1.00 93.44 192 GLY A N 1
ATOM 1467 C CA . GLY A 1 192 ? -27.890 -0.144 -10.209 1.00 93.44 192 GLY A CA 1
ATOM 1468 C C . GLY A 1 192 ? -26.918 0.883 -9.621 1.00 93.44 192 GLY A C 1
ATOM 1469 O O . GLY A 1 192 ? -27.189 2.083 -9.693 1.00 93.44 192 GLY A O 1
ATOM 1470 N N . LEU A 1 193 ? -25.776 0.425 -9.098 1.00 92.75 193 LEU A N 1
ATOM 1471 C CA . LEU A 1 193 ? -24.706 1.291 -8.594 1.00 92.75 193 LEU A CA 1
ATOM 1472 C C . LEU A 1 193 ? -24.083 2.117 -9.725 1.00 92.75 193 LEU A C 1
ATOM 1474 O O . LEU A 1 193 ? -24.036 3.345 -9.641 1.00 92.75 193 LEU A O 1
ATOM 1478 N N . GLN A 1 194 ? -23.711 1.464 -10.828 1.00 95.44 194 GLN A N 1
ATOM 1479 C CA . GLN A 1 194 ? -23.052 2.115 -11.962 1.00 95.44 194 GLN A CA 1
ATOM 1480 C C . GLN A 1 194 ? -23.937 3.144 -12.679 1.00 95.44 194 GLN A C 1
ATOM 1482 O O . GLN A 1 194 ? -23.426 4.147 -13.174 1.00 95.44 194 GLN A O 1
ATOM 1487 N N . LYS A 1 195 ? -25.269 2.989 -12.663 1.00 95.12 195 LYS A N 1
ATOM 1488 C CA . LYS A 1 195 ? -26.198 4.034 -13.143 1.00 95.12 195 LYS A CA 1
ATOM 1489 C C . LYS A 1 195 ? -26.050 5.364 -12.396 1.00 95.12 195 LYS A C 1
ATOM 1491 O O . LYS A 1 195 ? -26.352 6.410 -12.960 1.00 95.12 195 LYS A O 1
ATOM 1496 N N . GLN A 1 196 ? -25.607 5.331 -11.140 1.00 93.81 196 GLN A N 1
ATOM 1497 C CA . GLN A 1 196 ? -25.410 6.519 -10.303 1.00 93.81 196 GLN A CA 1
ATOM 1498 C C . GLN A 1 196 ? -23.948 6.986 -10.266 1.00 93.81 196 GLN A C 1
ATOM 1500 O O . GLN A 1 196 ? -23.669 8.056 -9.722 1.00 93.81 196 GLN A O 1
ATOM 1505 N N . ALA A 1 197 ? -23.023 6.215 -10.846 1.00 95.31 197 ALA A N 1
ATOM 1506 C CA . ALA A 1 197 ? -21.588 6.457 -10.758 1.00 95.31 197 ALA A CA 1
ATOM 1507 C C . ALA A 1 197 ? -21.199 7.857 -11.247 1.00 95.31 197 ALA A C 1
ATOM 1509 O O . ALA A 1 197 ? -20.507 8.582 -10.543 1.00 95.31 197 ALA A O 1
ATOM 1510 N N . GLN A 1 198 ? -21.708 8.306 -12.400 1.00 97.38 198 GLN A N 1
ATOM 1511 C CA . GLN A 1 198 ? -21.345 9.626 -12.931 1.00 97.38 198 GLN A CA 1
ATOM 1512 C C . GLN A 1 198 ? -21.718 10.768 -11.974 1.00 97.38 198 GLN A C 1
ATOM 1514 O O . GLN A 1 198 ? -20.908 11.664 -11.733 1.00 97.38 198 GLN A O 1
ATOM 1519 N N . ALA A 1 199 ? -22.916 10.718 -11.388 1.00 96.38 199 ALA A N 1
ATOM 1520 C CA . ALA A 1 199 ? -23.367 11.718 -10.424 1.00 96.38 199 ALA A CA 1
ATOM 1521 C C . ALA A 1 199 ? -22.549 11.658 -9.120 1.00 96.38 199 ALA A C 1
ATOM 1523 O O . ALA A 1 199 ? -22.129 12.695 -8.604 1.00 96.38 199 ALA A O 1
ATOM 1524 N N . LYS A 1 200 ? -22.265 10.450 -8.613 1.00 95.75 200 LYS A N 1
ATOM 1525 C CA . LYS A 1 200 ? -21.413 10.243 -7.430 1.00 95.75 200 LYS A CA 1
ATOM 1526 C C . LYS A 1 200 ? -19.996 10.761 -7.661 1.00 95.75 200 LYS A C 1
ATOM 1528 O O . LYS A 1 200 ? -19.481 11.502 -6.833 1.00 95.75 200 LYS A O 1
ATOM 1533 N N . PHE A 1 201 ? -19.398 10.452 -8.807 1.00 97.81 201 PHE A N 1
ATOM 1534 C CA . PHE A 1 201 ? -18.074 10.932 -9.184 1.00 97.81 201 PHE A CA 1
ATOM 1535 C C . PHE A 1 201 ? -18.013 12.458 -9.248 1.00 97.81 201 PHE A C 1
ATOM 1537 O O . PHE A 1 201 ? -17.110 13.059 -8.672 1.00 97.81 201 PHE A O 1
ATOM 1544 N N . GLN A 1 202 ? -19.001 13.103 -9.874 1.00 97.62 202 GLN A N 1
ATOM 1545 C CA . GLN A 1 202 ? -19.086 14.565 -9.898 1.00 97.62 202 GLN A CA 1
ATOM 1546 C C . GLN A 1 202 ? -19.186 15.156 -8.485 1.00 97.62 202 GLN A C 1
ATOM 1548 O O . GLN A 1 202 ? -18.525 16.157 -8.193 1.00 97.62 202 GLN A O 1
ATOM 1553 N N . ALA A 1 203 ? -19.955 14.529 -7.589 1.00 95.88 203 ALA A N 1
ATOM 1554 C CA . ALA A 1 203 ? -20.040 14.942 -6.191 1.00 95.88 203 ALA A CA 1
ATOM 1555 C C . ALA A 1 203 ? -18.697 14.765 -5.459 1.00 95.88 203 ALA A C 1
ATOM 1557 O O . ALA A 1 203 ? -18.289 15.655 -4.709 1.00 95.88 203 ALA A O 1
ATOM 1558 N N . THR A 1 204 ? -17.979 13.670 -5.718 1.00 95.50 204 THR A N 1
ATOM 1559 C CA . THR A 1 204 ? -16.632 13.412 -5.188 1.00 95.50 204 THR A CA 1
ATOM 1560 C C . THR A 1 204 ? -15.637 14.468 -5.665 1.00 95.50 204 THR A C 1
ATOM 1562 O O . THR A 1 204 ? -15.006 15.114 -4.832 1.00 95.50 204 THR A O 1
ATOM 1565 N N . CYS A 1 205 ? -15.557 14.741 -6.971 1.00 96.69 205 CYS A N 1
ATOM 1566 C CA . CYS A 1 205 ? -14.709 15.803 -7.526 1.00 96.69 205 CYS A CA 1
ATOM 1567 C C . CYS A 1 205 ? -15.078 17.198 -6.998 1.00 96.69 205 CYS A C 1
ATOM 1569 O O . CYS A 1 205 ? -14.205 18.046 -6.836 1.00 96.69 205 CYS A O 1
ATOM 1571 N N . THR A 1 206 ? -16.362 17.452 -6.726 1.00 95.56 206 THR A N 1
ATOM 1572 C CA . THR A 1 206 ? -16.813 18.725 -6.141 1.00 95.56 206 THR A CA 1
ATOM 1573 C C . THR A 1 206 ? -16.346 18.869 -4.694 1.00 95.56 206 THR A C 1
ATOM 1575 O O . THR A 1 206 ? -15.876 19.936 -4.311 1.00 95.56 206 THR A O 1
ATOM 1578 N N . LYS A 1 207 ? -16.443 17.805 -3.887 1.00 95.12 207 LYS A N 1
ATOM 1579 C CA . LYS A 1 207 ? -15.984 17.807 -2.488 1.00 95.12 207 LYS A CA 1
ATOM 1580 C C . LYS A 1 207 ? -14.455 17.839 -2.377 1.00 95.12 207 LYS A C 1
ATOM 1582 O O . LYS A 1 207 ? -13.932 18.459 -1.459 1.00 95.12 207 LYS A O 1
ATOM 1587 N N . LEU A 1 208 ? -13.752 17.225 -3.326 1.00 94.25 208 LEU A N 1
ATOM 1588 C CA . LEU A 1 208 ? -12.289 17.216 -3.440 1.00 94.25 208 LEU A CA 1
ATOM 1589 C C . LEU A 1 208 ? -11.802 18.265 -4.448 1.00 94.25 208 LEU A C 1
ATOM 1591 O O . LEU A 1 208 ? -10.966 17.990 -5.308 1.00 94.25 208 LEU A O 1
ATOM 1595 N N . SER A 1 209 ? -12.348 19.481 -4.372 1.00 93.62 209 SER A N 1
ATOM 1596 C CA . SER A 1 209 ? -12.154 20.521 -5.391 1.00 93.62 209 SER A CA 1
ATOM 1597 C C . SER A 1 209 ? -10.707 20.984 -5.568 1.00 93.62 209 SER A C 1
ATOM 1599 O O . SER A 1 209 ? -10.396 21.642 -6.559 1.00 93.62 209 SER A O 1
ATOM 1601 N N . ASN A 1 210 ? -9.837 20.707 -4.596 1.00 93.31 210 ASN A N 1
ATOM 1602 C CA . ASN A 1 210 ? -8.422 21.044 -4.660 1.00 93.31 210 ASN A CA 1
ATOM 1603 C C . ASN A 1 210 ? -7.594 20.030 -5.461 1.00 93.31 210 ASN A C 1
ATOM 1605 O O . ASN A 1 210 ? -6.503 20.393 -5.900 1.00 93.31 210 ASN A O 1
ATOM 1609 N N . LEU A 1 211 ? -8.094 18.809 -5.681 1.00 95.56 211 LEU A N 1
ATOM 1610 C CA . LEU A 1 211 ? -7.414 17.826 -6.522 1.00 95.56 211 LEU A CA 1
ATOM 1611 C C . LEU A 1 211 ? -7.475 18.255 -7.993 1.00 95.56 211 LEU A C 1
ATOM 1613 O O . LEU A 1 211 ? -8.491 18.763 -8.471 1.00 95.56 211 LEU A O 1
ATOM 1617 N N . ASN A 1 212 ? -6.362 18.095 -8.705 1.00 95.69 212 ASN A N 1
ATOM 1618 C CA . ASN A 1 212 ? -6.188 18.512 -10.093 1.00 95.69 212 ASN A CA 1
ATOM 1619 C C . ASN A 1 212 ? -5.111 17.661 -10.794 1.00 95.69 212 ASN A C 1
ATOM 1621 O O . ASN A 1 212 ? -4.586 16.711 -10.225 1.00 95.69 212 ASN A O 1
ATOM 1625 N N . GLU A 1 213 ? -4.752 17.992 -12.034 1.00 93.38 213 GLU A N 1
ATOM 1626 C CA . GLU A 1 213 ? -3.766 17.228 -12.821 1.00 93.38 213 GLU A CA 1
ATOM 1627 C C . GLU A 1 213 ? -2.356 17.155 -12.198 1.00 93.38 213 GLU A C 1
ATOM 1629 O O . GLU A 1 213 ? -1.556 16.311 -12.596 1.00 93.38 213 GLU A O 1
ATOM 1634 N N . THR A 1 214 ? -2.038 18.018 -11.226 1.00 94.06 214 THR A N 1
ATOM 1635 C CA . THR A 1 214 ? -0.762 17.988 -10.486 1.00 94.06 214 THR A CA 1
ATOM 1636 C C . THR A 1 214 ? -0.833 17.183 -9.184 1.00 94.06 214 THR A C 1
ATOM 1638 O O . THR A 1 214 ? 0.178 17.063 -8.491 1.00 94.06 214 THR A O 1
ATOM 1641 N N . THR A 1 215 ? -2.001 16.624 -8.840 1.00 95.88 215 THR A N 1
ATOM 1642 C CA . THR A 1 215 ? -2.180 15.777 -7.655 1.00 95.88 215 THR A CA 1
ATOM 1643 C C . THR A 1 215 ? -1.250 14.571 -7.712 1.00 95.88 215 THR A C 1
ATOM 1645 O O . THR A 1 215 ? -1.267 13.781 -8.657 1.00 95.88 215 THR A O 1
ATOM 1648 N N . ARG A 1 216 ? -0.451 14.408 -6.659 1.00 92.19 216 ARG A N 1
ATOM 1649 C CA . ARG A 1 216 ? 0.486 13.304 -6.498 1.00 92.19 216 ARG A CA 1
ATOM 1650 C C . ARG A 1 216 ? -0.160 12.202 -5.670 1.00 92.19 216 ARG A C 1
ATOM 1652 O O . ARG A 1 216 ? -0.620 12.433 -4.556 1.00 92.19 216 ARG A O 1
ATOM 1659 N N . TRP A 1 217 ? -0.171 10.99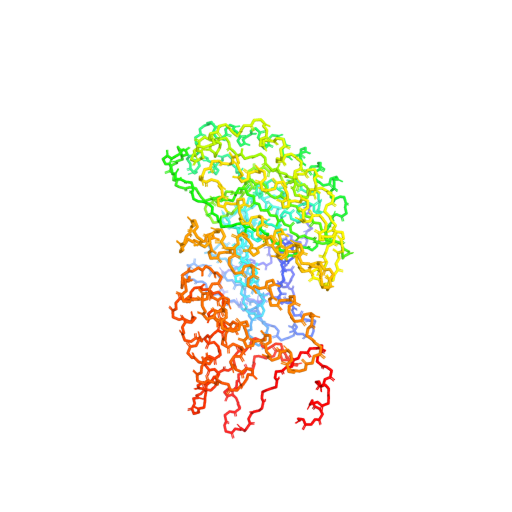0 -6.208 1.00 95.25 217 TRP A N 1
ATOM 1660 C CA . TRP A 1 217 ? -0.495 9.791 -5.440 1.00 95.25 217 TRP A CA 1
ATOM 1661 C C . TRP A 1 217 ? 0.614 9.515 -4.412 1.00 95.25 217 TRP A C 1
ATOM 1663 O O . TRP A 1 217 ? 1.795 9.616 -4.757 1.00 95.25 217 TRP A O 1
ATOM 1673 N N . LEU A 1 218 ? 0.245 9.189 -3.168 1.00 84.06 218 LEU A N 1
ATOM 1674 C CA . LEU A 1 218 ? 1.195 8.829 -2.110 1.00 84.06 218 LEU A CA 1
ATOM 1675 C C . LEU A 1 218 ? 1.206 7.319 -1.874 1.00 84.06 218 LEU A C 1
ATOM 1677 O O . LEU A 1 218 ? 2.228 6.676 -2.111 1.00 84.06 218 LEU A O 1
ATOM 1681 N N . HIS A 1 219 ? 0.075 6.764 -1.438 1.00 82.19 219 HIS A N 1
ATOM 1682 C CA . HIS A 1 219 ? -0.108 5.331 -1.213 1.00 82.19 219 HIS A CA 1
ATOM 1683 C C . HIS A 1 219 ? -1.595 4.955 -1.208 1.00 82.19 219 HIS A C 1
ATOM 1685 O O . HIS A 1 219 ? -2.478 5.817 -1.216 1.00 82.19 219 HIS A O 1
ATOM 1691 N N . VAL A 1 220 ? -1.866 3.650 -1.190 1.00 91.25 220 VAL A N 1
ATOM 1692 C CA . VAL A 1 220 ? -3.197 3.087 -0.949 1.00 91.25 220 VAL A CA 1
ATOM 1693 C C . VAL A 1 220 ? -3.156 2.212 0.302 1.00 91.25 220 VAL A C 1
ATOM 1695 O O . VAL A 1 220 ? -2.245 1.406 0.476 1.00 91.25 220 VAL A O 1
ATOM 1698 N N . GLU A 1 221 ? -4.129 2.383 1.185 1.00 85.25 221 GLU A N 1
ATOM 1699 C CA . GLU A 1 221 ? -4.307 1.607 2.406 1.00 85.25 221 GLU A CA 1
ATOM 1700 C C . GLU A 1 221 ? -5.393 0.557 2.173 1.00 85.25 221 GLU A C 1
ATOM 1702 O O . GLU A 1 221 ? -6.512 0.866 1.750 1.00 85.25 221 GLU A O 1
ATOM 1707 N N . THR A 1 222 ? -5.051 -0.705 2.429 1.00 83.25 222 THR A N 1
ATOM 1708 C CA . THR A 1 222 ? -5.934 -1.859 2.237 1.00 83.25 222 THR A CA 1
ATOM 1709 C C . THR A 1 222 ? -5.780 -2.845 3.391 1.00 83.25 222 THR A C 1
ATOM 1711 O O . THR A 1 222 ? -4.735 -2.905 4.040 1.00 83.25 222 THR A O 1
ATOM 1714 N N . SER A 1 223 ? -6.824 -3.634 3.649 1.00 79.69 223 SER A N 1
ATOM 1715 C CA . SER A 1 223 ? -6.704 -4.885 4.406 1.00 79.69 223 SER A CA 1
ATOM 1716 C C . SER A 1 223 ? -6.196 -6.010 3.494 1.00 79.69 223 SER A C 1
ATOM 1718 O O . SER A 1 223 ? -5.892 -5.775 2.333 1.00 79.69 223 SER A O 1
ATOM 1720 N N . SER A 1 224 ? -6.097 -7.252 3.976 1.00 83.25 224 SER A N 1
ATOM 1721 C CA . SER A 1 224 ? -5.889 -8.387 3.061 1.00 83.25 224 SER A CA 1
ATOM 1722 C C . SER A 1 224 ? -7.125 -8.603 2.171 1.00 83.25 224 SER A C 1
ATOM 1724 O O . SER A 1 224 ? -8.248 -8.484 2.673 1.00 83.25 224 SER A O 1
ATOM 1726 N N . PRO A 1 225 ? -6.956 -8.955 0.880 1.00 87.69 225 PRO A N 1
ATOM 1727 C CA . PRO A 1 225 ? -8.090 -9.260 0.019 1.00 87.69 225 PRO A CA 1
ATOM 1728 C C . PRO A 1 225 ? -8.848 -10.471 0.564 1.00 87.69 225 PRO A C 1
ATOM 1730 O O . PRO A 1 225 ? -8.262 -11.470 0.985 1.00 87.69 225 PRO A O 1
ATOM 1733 N N . SER A 1 226 ? -10.169 -10.377 0.549 1.00 85.81 226 SER A N 1
ATOM 1734 C CA . SER A 1 226 ? -11.067 -11.449 0.956 1.00 85.81 226 SER A CA 1
ATOM 1735 C C . SER A 1 226 ? -11.336 -12.396 -0.202 1.00 85.81 226 SER A C 1
ATOM 1737 O O . SER A 1 226 ? -11.443 -11.971 -1.351 1.00 85.81 226 SER A O 1
ATOM 1739 N N . ARG A 1 227 ? -11.483 -13.684 0.114 1.00 89.75 227 ARG A N 1
ATOM 1740 C CA . ARG A 1 227 ? -11.940 -14.708 -0.825 1.00 89.75 227 ARG A CA 1
ATOM 1741 C C . ARG A 1 227 ? -13.388 -15.053 -0.527 1.00 89.75 227 ARG A C 1
ATOM 1743 O O . ARG A 1 227 ? -13.685 -15.610 0.526 1.00 89.75 227 ARG A O 1
ATOM 1750 N N . LEU A 1 228 ? -14.262 -14.750 -1.472 1.00 84.62 228 LEU A N 1
ATOM 1751 C CA . LEU A 1 228 ? -15.644 -15.190 -1.458 1.00 84.62 228 LEU A CA 1
ATOM 1752 C C . LEU A 1 228 ? -15.764 -16.512 -2.205 1.00 84.62 228 LEU A C 1
ATOM 1754 O O . LEU A 1 228 ? -15.377 -16.604 -3.371 1.00 84.62 228 LEU A O 1
ATOM 1758 N N . LEU A 1 229 ? -16.298 -17.526 -1.531 1.00 85.25 229 LEU A N 1
ATOM 1759 C CA . LEU A 1 229 ? -16.466 -18.847 -2.121 1.00 85.25 229 LEU A CA 1
ATOM 1760 C C . LEU A 1 229 ? -17.605 -18.841 -3.144 1.00 85.25 229 LEU A C 1
ATOM 1762 O O . LEU A 1 229 ? -18.653 -18.214 -2.938 1.00 85.25 229 LEU A O 1
ATOM 1766 N N . ALA A 1 230 ? -17.400 -19.572 -4.240 1.00 84.31 230 ALA A N 1
ATOM 1767 C CA . ALA A 1 230 ? -18.401 -19.758 -5.292 1.00 84.31 230 ALA A CA 1
ATOM 1768 C C . ALA A 1 230 ? -19.752 -20.250 -4.735 1.00 84.31 230 ALA A C 1
ATOM 1770 O O . ALA A 1 230 ? -20.809 -19.762 -5.127 1.00 84.31 230 ALA A O 1
ATOM 1771 N N . GLU A 1 231 ? -19.716 -21.170 -3.766 1.00 78.94 231 GLU A N 1
ATOM 1772 C CA . GLU A 1 231 ? -20.906 -21.749 -3.127 1.00 78.94 231 GLU A CA 1
ATOM 1773 C C . GLU A 1 231 ? -21.740 -20.727 -2.341 1.00 78.94 231 GLU A C 1
ATOM 1775 O O . GLU A 1 231 ? -22.967 -20.799 -2.354 1.00 78.94 231 GLU A O 1
ATOM 1780 N N . THR A 1 232 ? -21.091 -19.747 -1.706 1.00 77.62 232 THR A N 1
ATOM 1781 C CA . THR A 1 232 ? -21.761 -18.713 -0.903 1.00 77.62 232 THR A CA 1
ATOM 1782 C C . THR A 1 232 ? -22.343 -17.612 -1.780 1.00 77.62 232 THR A C 1
ATOM 1784 O O . THR A 1 232 ? -23.391 -17.049 -1.480 1.00 77.62 232 THR A O 1
ATOM 1787 N N . THR A 1 233 ? -21.648 -17.281 -2.866 1.00 77.25 233 THR A N 1
ATOM 1788 C CA . THR A 1 233 ? -22.005 -16.158 -3.744 1.00 77.25 233 THR A CA 1
ATOM 1789 C C . THR A 1 233 ? -22.889 -16.562 -4.917 1.00 77.25 233 THR A C 1
ATOM 1791 O O . THR A 1 233 ? -23.481 -15.695 -5.552 1.00 77.25 233 THR A O 1
ATOM 1794 N N . GLY A 1 234 ? -22.955 -17.854 -5.247 1.00 81.81 234 GLY A N 1
ATOM 1795 C CA . GLY A 1 234 ? -23.562 -18.345 -6.485 1.00 81.81 234 GLY A CA 1
ATOM 1796 C C . GLY A 1 234 ? -22.734 -18.043 -7.741 1.00 81.81 234 GLY A C 1
ATOM 1797 O O . GLY A 1 234 ? -23.198 -18.302 -8.850 1.00 81.81 234 GLY A O 1
ATOM 1798 N N . MET A 1 235 ? -21.526 -17.488 -7.588 1.00 87.44 235 MET A N 1
ATOM 1799 C CA . MET A 1 235 ? -20.586 -17.254 -8.684 1.00 87.44 235 MET A CA 1
ATOM 1800 C C . MET A 1 235 ? -20.086 -18.582 -9.263 1.00 87.44 235 MET A C 1
ATOM 1802 O O . MET A 1 235 ? -20.011 -19.597 -8.575 1.00 87.44 235 MET A O 1
ATOM 1806 N N . LYS A 1 236 ? -19.649 -18.581 -10.528 1.00 87.12 236 LYS A N 1
ATOM 1807 C CA . LYS A 1 236 ? -19.054 -19.779 -11.153 1.00 87.12 236 LYS A CA 1
ATOM 1808 C C . LYS A 1 236 ? -17.708 -20.180 -10.532 1.00 87.12 236 LYS A C 1
ATOM 1810 O O . LYS A 1 236 ? -17.277 -21.324 -10.683 1.00 87.12 236 LYS A O 1
ATOM 1815 N N . ARG A 1 237 ? -17.003 -19.234 -9.912 1.00 87.62 237 ARG A N 1
ATOM 1816 C CA . ARG A 1 237 ? -15.681 -19.405 -9.296 1.00 87.62 237 ARG A CA 1
ATOM 1817 C C . ARG A 1 237 ? -15.579 -18.524 -8.059 1.00 87.62 237 ARG A C 1
ATOM 1819 O O . ARG A 1 237 ? -16.337 -17.567 -7.930 1.00 87.62 237 ARG A O 1
ATOM 1826 N N . ASP A 1 238 ? -14.616 -18.835 -7.200 1.00 91.81 238 ASP A N 1
ATOM 1827 C CA . ASP A 1 238 ? -14.253 -17.950 -6.100 1.00 91.81 238 ASP A CA 1
ATOM 1828 C C . ASP A 1 238 ? -13.882 -16.563 -6.619 1.00 91.81 238 ASP A C 1
ATOM 1830 O O . ASP A 1 238 ? -13.247 -16.420 -7.669 1.00 91.81 238 ASP A O 1
ATOM 1834 N N . VAL A 1 239 ? -14.237 -15.552 -5.838 1.00 91.56 239 VAL A N 1
ATOM 1835 C CA . VAL A 1 239 ? -13.980 -14.151 -6.151 1.00 91.56 239 VAL A CA 1
ATOM 1836 C C . VAL A 1 239 ? -13.045 -13.572 -5.103 1.00 91.56 239 VAL A C 1
ATOM 1838 O O . VAL A 1 239 ? -13.259 -13.743 -3.903 1.00 91.56 239 VAL A O 1
ATOM 1841 N N . LEU A 1 240 ? -11.999 -12.885 -5.556 1.00 94.31 240 LEU A N 1
ATOM 1842 C CA . LEU A 1 240 ? -11.144 -12.086 -4.686 1.00 94.31 240 LEU A CA 1
ATOM 1843 C C . LEU A 1 240 ? -11.633 -10.641 -4.692 1.00 94.31 240 LEU A C 1
ATOM 1845 O O . LEU A 1 240 ? -11.920 -10.087 -5.755 1.00 94.31 240 LEU A O 1
ATOM 1849 N N . MET A 1 241 ? -11.741 -10.037 -3.510 1.00 93.69 241 MET A N 1
ATOM 1850 C CA . MET A 1 241 ? -12.224 -8.666 -3.380 1.00 93.69 241 MET A CA 1
ATOM 1851 C C . MET A 1 241 ? -11.633 -7.913 -2.189 1.00 93.69 241 MET A C 1
ATOM 1853 O O . MET A 1 241 ? -11.283 -8.503 -1.168 1.00 93.69 241 MET A O 1
ATOM 1857 N N . TYR A 1 242 ? -11.616 -6.590 -2.296 1.00 90.50 242 TYR A N 1
ATOM 1858 C CA . TYR A 1 242 ? -11.506 -5.678 -1.165 1.00 90.50 242 TYR A CA 1
ATOM 1859 C C . TYR A 1 242 ? -12.876 -5.052 -0.907 1.00 90.50 242 TYR A C 1
ATOM 1861 O O . TYR A 1 242 ? -13.529 -4.582 -1.836 1.00 90.50 242 TYR A O 1
ATOM 1869 N N . TYR A 1 243 ? -13.309 -5.014 0.353 1.00 82.12 243 TYR A N 1
ATOM 1870 C CA . TYR A 1 243 ? -14.544 -4.310 0.731 1.00 82.12 243 TYR A CA 1
ATOM 1871 C C . TYR A 1 243 ? -14.368 -2.793 0.765 1.00 82.12 243 TYR A C 1
ATOM 1873 O O . TYR A 1 243 ? -15.341 -2.051 0.659 1.00 82.12 243 TYR A O 1
ATOM 1881 N N . ARG A 1 244 ? -13.124 -2.347 0.950 1.00 84.44 244 ARG A N 1
ATOM 1882 C CA . ARG A 1 244 ? -12.734 -0.946 1.044 1.00 84.44 244 ARG A CA 1
ATOM 1883 C C . ARG A 1 244 ? -11.247 -0.811 0.750 1.00 84.44 244 ARG A C 1
ATOM 1885 O O . ARG A 1 244 ? -10.463 -1.684 1.129 1.00 84.44 244 ARG A O 1
ATOM 1892 N N . ALA A 1 245 ? -10.868 0.306 0.148 1.00 87.62 245 ALA A N 1
ATOM 1893 C CA . ALA A 1 245 ? -9.491 0.782 0.122 1.00 87.62 245 ALA A CA 1
ATOM 1894 C C . ALA A 1 245 ? -9.472 2.307 0.256 1.00 87.62 245 ALA A C 1
ATOM 1896 O O . ALA A 1 245 ? -10.419 2.973 -0.154 1.00 87.62 245 ALA A O 1
ATOM 1897 N N . MET A 1 246 ? -8.406 2.865 0.816 1.00 92.31 246 MET A N 1
ATOM 1898 C CA . MET A 1 246 ? -8.256 4.309 0.998 1.00 92.31 246 MET A CA 1
ATOM 1899 C C . MET A 1 246 ? -7.036 4.795 0.235 1.00 92.31 246 MET A C 1
ATOM 1901 O O . MET A 1 246 ? -5.926 4.344 0.484 1.00 92.31 246 MET A O 1
ATOM 1905 N N . ILE A 1 247 ? -7.218 5.713 -0.704 1.00 95.94 247 ILE A N 1
ATOM 1906 C CA . ILE A 1 247 ? -6.104 6.373 -1.380 1.00 95.94 247 ILE A CA 1
ATOM 1907 C C . ILE A 1 247 ? -5.730 7.609 -0.581 1.00 95.94 247 ILE A C 1
ATOM 1909 O O . ILE A 1 247 ? -6.593 8.446 -0.318 1.00 95.94 247 ILE A O 1
ATOM 1913 N N . VAL A 1 248 ? -4.443 7.765 -0.289 1.00 88.19 248 VAL A N 1
ATOM 1914 C CA . VAL A 1 248 ? -3.879 9.021 0.197 1.00 88.19 248 VAL A CA 1
ATOM 1915 C C . VAL A 1 248 ? -3.153 9.701 -0.961 1.00 88.19 248 VAL A C 1
ATOM 1917 O O . VAL A 1 248 ? -2.313 9.109 -1.645 1.00 88.19 248 VAL A O 1
ATOM 1920 N N . CYS A 1 249 ? -3.499 10.957 -1.213 1.00 91.25 249 CYS A N 1
ATOM 1921 C CA . CYS A 1 249 ? -2.910 11.771 -2.270 1.00 91.25 249 CYS A CA 1
ATOM 1922 C C . CYS A 1 249 ? -2.639 13.184 -1.760 1.00 91.25 249 CYS A C 1
ATOM 1924 O O . CYS A 1 249 ? -3.153 13.577 -0.716 1.00 91.25 249 CYS A O 1
ATOM 1926 N N . GLU A 1 250 ? -1.830 13.953 -2.480 1.00 90.62 250 GLU A N 1
ATOM 1927 C CA . GLU A 1 250 ? -1.536 15.332 -2.109 1.00 90.62 250 GLU A CA 1
ATOM 1928 C C . GLU A 1 250 ? -1.582 16.289 -3.297 1.00 90.62 250 GLU A C 1
ATOM 1930 O O . GLU A 1 250 ? -1.257 15.937 -4.431 1.00 90.62 250 GLU A O 1
ATOM 1935 N N . THR A 1 251 ? -1.948 17.538 -3.024 1.00 93.06 251 THR A N 1
ATOM 1936 C CA . THR A 1 251 ? -1.846 18.645 -3.979 1.00 93.06 251 THR A CA 1
ATOM 1937 C C . THR A 1 251 ? -1.315 19.875 -3.262 1.00 93.06 251 THR A C 1
ATOM 1939 O O . THR A 1 251 ? -1.915 20.329 -2.291 1.00 93.06 251 THR A O 1
ATOM 1942 N N . GLY A 1 252 ? -0.180 20.417 -3.713 1.00 86.38 252 GLY A N 1
ATOM 1943 C CA . GLY A 1 252 ? 0.431 21.594 -3.080 1.00 86.38 252 GLY A CA 1
ATOM 1944 C C . GLY A 1 252 ? 0.727 21.398 -1.587 1.00 86.38 252 GLY A C 1
ATOM 1945 O O . GLY A 1 252 ? 0.430 22.283 -0.791 1.00 86.38 252 GLY A O 1
ATOM 1946 N N . ASN A 1 253 ? 1.271 20.233 -1.209 1.00 79.69 253 ASN A N 1
ATOM 1947 C CA . ASN A 1 253 ? 1.564 19.813 0.173 1.00 79.69 253 ASN A CA 1
ATOM 1948 C C . ASN A 1 253 ? 0.343 19.629 1.096 1.00 79.69 253 ASN A C 1
ATOM 1950 O O . ASN A 1 253 ? 0.512 19.438 2.299 1.00 79.69 253 ASN A O 1
ATOM 1954 N N . LYS A 1 254 ? -0.884 19.671 0.567 1.00 85.25 254 LYS A N 1
ATOM 1955 C CA . LYS A 1 254 ? -2.090 19.295 1.310 1.00 85.25 254 LYS A CA 1
ATOM 1956 C C . LYS A 1 254 ? -2.478 17.863 0.960 1.00 85.25 254 LYS A C 1
ATOM 1958 O O . LYS A 1 254 ? -2.662 17.576 -0.220 1.00 85.25 254 LYS A O 1
ATOM 1963 N N . ALA A 1 255 ? -2.605 17.006 1.972 1.00 86.38 255 ALA A N 1
ATOM 1964 C CA . ALA A 1 255 ? -3.077 15.636 1.811 1.00 86.38 255 ALA A CA 1
ATOM 1965 C C . ALA A 1 255 ? -4.613 15.564 1.807 1.00 86.38 255 ALA A C 1
ATOM 1967 O O . ALA A 1 255 ? -5.271 16.236 2.602 1.00 86.38 255 ALA A O 1
ATOM 1968 N N . ASP A 1 256 ? -5.159 14.704 0.952 1.00 90.88 256 ASP A N 1
ATOM 1969 C CA . ASP A 1 256 ? -6.575 14.357 0.886 1.00 90.88 256 ASP A CA 1
ATOM 1970 C C . ASP A 1 256 ? -6.737 12.851 0.669 1.00 90.88 256 ASP A C 1
ATOM 1972 O O . ASP A 1 256 ? -5.830 12.156 0.196 1.00 90.88 256 ASP A O 1
ATOM 1976 N N . MET A 1 257 ? -7.924 12.356 1.010 1.00 91.31 257 MET A N 1
ATOM 1977 C CA . MET A 1 257 ? -8.261 10.941 0.946 1.00 91.31 257 MET A CA 1
ATOM 1978 C C . MET A 1 257 ? -9.382 10.682 -0.061 1.00 91.31 257 MET A C 1
ATOM 1980 O O . MET A 1 257 ? -10.380 11.410 -0.101 1.00 91.31 257 MET A O 1
ATOM 1984 N N . ILE A 1 258 ? -9.226 9.619 -0.849 1.00 96.06 258 ILE A N 1
ATOM 1985 C CA . ILE A 1 258 ? -10.253 9.098 -1.756 1.00 96.06 258 ILE A CA 1
ATOM 1986 C C . ILE A 1 258 ? -10.559 7.670 -1.324 1.00 96.06 258 ILE A C 1
ATOM 1988 O O . ILE A 1 258 ? -9.701 6.794 -1.409 1.00 96.06 258 ILE A O 1
ATOM 1992 N N . GLN A 1 259 ? -11.786 7.417 -0.895 1.00 93.44 259 GLN A N 1
ATOM 1993 C CA . GLN A 1 259 ? -12.225 6.076 -0.564 1.00 93.44 259 GLN A CA 1
ATOM 1994 C C . GLN A 1 259 ? -12.676 5.328 -1.808 1.00 93.44 259 GLN A C 1
ATOM 1996 O O . GLN A 1 259 ? -13.549 5.769 -2.558 1.00 93.44 259 GLN A O 1
ATOM 2001 N N . LEU A 1 260 ? -12.124 4.140 -1.974 1.00 91.81 260 LEU A N 1
ATOM 2002 C CA . LEU A 1 260 ? -12.608 3.134 -2.894 1.00 91.81 260 LEU A CA 1
ATOM 2003 C C . LEU A 1 260 ? -13.586 2.228 -2.137 1.00 91.81 260 LEU A C 1
ATOM 2005 O O . LEU A 1 260 ? -13.300 1.782 -1.022 1.00 91.81 260 LEU A O 1
ATOM 2009 N N . GLY A 1 261 ? -14.756 2.001 -2.734 1.00 87.19 261 GLY A N 1
ATOM 2010 C CA . GLY A 1 261 ? -15.734 1.030 -2.245 1.00 87.19 261 GLY A CA 1
ATOM 2011 C C . GLY A 1 261 ? -15.294 -0.404 -2.539 1.00 87.19 261 GLY A C 1
ATOM 2012 O O . GLY A 1 261 ? -14.113 -0.735 -2.460 1.00 87.19 261 GLY A O 1
ATOM 2013 N N . GLU A 1 262 ? -16.246 -1.255 -2.914 1.00 91.12 262 GLU A N 1
ATOM 2014 C CA . GLU A 1 262 ? -15.945 -2.630 -3.306 1.00 91.12 262 GLU A CA 1
ATOM 2015 C C . GLU A 1 262 ? -15.050 -2.670 -4.558 1.00 91.12 262 GLU A C 1
ATOM 2017 O O . GLU A 1 262 ? -15.338 -2.040 -5.585 1.00 91.12 262 GLU A O 1
ATOM 2022 N N . ILE A 1 263 ? -13.973 -3.449 -4.467 1.00 96.31 263 ILE A N 1
ATOM 2023 C CA . ILE A 1 263 ? -13.026 -3.699 -5.553 1.00 96.31 263 ILE A CA 1
ATOM 2024 C C . ILE A 1 263 ? -12.952 -5.199 -5.764 1.00 96.31 263 ILE A C 1
ATOM 2026 O O . ILE A 1 263 ? -12.687 -5.940 -4.822 1.00 96.31 263 ILE A O 1
ATOM 2030 N N . VAL A 1 264 ? -13.145 -5.653 -6.994 1.00 96.44 264 VAL A N 1
ATOM 2031 C CA . VAL A 1 264 ? -13.142 -7.072 -7.347 1.00 96.44 264 VAL A CA 1
ATOM 2032 C C . VAL A 1 264 ? -11.995 -7.388 -8.295 1.00 96.44 264 VAL A C 1
ATOM 2034 O O . VAL A 1 264 ? -11.660 -6.581 -9.161 1.00 96.44 264 VAL A O 1
ATOM 2037 N N . GLN A 1 265 ? -11.379 -8.558 -8.141 1.00 97.31 265 GLN A N 1
ATOM 2038 C CA . GLN A 1 265 ? -10.386 -9.032 -9.095 1.00 97.31 265 GLN A CA 1
ATOM 2039 C C . GLN A 1 265 ? -11.066 -9.712 -10.289 1.00 97.31 265 GLN A C 1
ATOM 2041 O O . GLN A 1 265 ? -11.814 -10.679 -10.133 1.00 97.31 265 GLN A O 1
ATOM 2046 N N . VAL A 1 266 ? -10.758 -9.230 -11.491 1.00 96.06 266 VAL A N 1
ATOM 2047 C CA . VAL A 1 266 ? -11.214 -9.771 -12.772 1.00 96.06 266 VAL A CA 1
ATOM 2048 C C . VAL A 1 266 ? -9.991 -10.131 -13.607 1.00 96.06 266 VAL A C 1
ATOM 2050 O O . VAL A 1 266 ? -9.304 -9.258 -14.134 1.00 96.06 266 VAL A O 1
ATOM 2053 N N . GLY A 1 267 ? -9.700 -11.427 -13.731 1.00 94.12 267 GLY A N 1
ATOM 2054 C CA . GLY A 1 267 ? -8.451 -11.869 -14.358 1.00 94.12 267 GLY A CA 1
ATOM 2055 C C . GLY A 1 267 ? -7.241 -11.323 -13.594 1.00 94.12 267 GLY A C 1
ATOM 2056 O O . GLY A 1 267 ? -7.083 -11.616 -12.412 1.00 94.12 267 GLY A O 1
ATOM 2057 N N . GLU A 1 268 ? -6.416 -10.513 -14.257 1.00 96.69 268 GLU A N 1
ATOM 2058 C CA . GLU A 1 268 ? -5.225 -9.872 -13.676 1.00 96.69 268 GLU A CA 1
ATOM 2059 C C . GLU A 1 268 ? -5.461 -8.406 -13.261 1.00 96.69 268 GLU A C 1
ATOM 2061 O O . GLU A 1 268 ? -4.517 -7.703 -12.903 1.00 96.69 268 GLU A O 1
ATOM 2066 N N . ALA A 1 269 ? -6.706 -7.918 -13.313 1.00 98.12 269 ALA A N 1
ATOM 2067 C CA . ALA A 1 269 ? -7.047 -6.539 -12.978 1.00 98.12 269 ALA A CA 1
ATOM 2068 C C . ALA A 1 269 ? -7.925 -6.441 -11.730 1.00 98.12 269 ALA A C 1
ATOM 2070 O O . ALA A 1 269 ? -8.972 -7.082 -11.640 1.00 98.12 269 ALA A O 1
ATOM 2071 N N . TRP A 1 270 ? -7.549 -5.569 -10.798 1.00 98.19 270 TRP A N 1
ATOM 2072 C CA . TRP A 1 270 ? -8.465 -5.060 -9.780 1.00 98.19 270 TRP A CA 1
ATOM 2073 C C . TRP A 1 270 ? -9.382 -3.998 -10.396 1.00 98.19 270 TRP A C 1
ATOM 2075 O O . TRP A 1 270 ? -8.919 -3.098 -11.098 1.00 98.19 270 TRP A O 1
ATOM 2085 N N . LYS A 1 271 ? -10.690 -4.115 -10.157 1.00 98.25 271 LYS A N 1
ATOM 2086 C CA . LYS A 1 271 ? -11.737 -3.308 -10.795 1.00 98.25 271 LYS A CA 1
ATOM 2087 C C . LYS A 1 271 ? -12.716 -2.753 -9.774 1.00 98.25 271 LYS A C 1
ATOM 2089 O O . LYS A 1 271 ? -13.107 -3.452 -8.842 1.00 98.25 271 LYS A O 1
ATOM 2094 N N . LEU A 1 272 ? -13.147 -1.513 -9.981 1.00 97.94 272 LEU A N 1
ATOM 2095 C CA . LEU A 1 272 ? -14.163 -0.869 -9.150 1.00 97.94 272 LEU A CA 1
ATOM 2096 C C . LEU A 1 272 ? -15.564 -1.403 -9.471 1.00 97.94 272 LEU A C 1
ATOM 2098 O O . LEU A 1 272 ? -15.900 -1.642 -10.633 1.00 97.94 272 LEU A O 1
ATOM 2102 N N . ILE A 1 273 ? -16.406 -1.526 -8.447 1.00 95.75 273 ILE A N 1
ATOM 2103 C CA . ILE A 1 273 ? -17.840 -1.797 -8.621 1.00 95.75 273 ILE A CA 1
ATOM 2104 C C . ILE A 1 273 ? -18.650 -0.495 -8.746 1.00 95.75 273 ILE A C 1
ATOM 2106 O O . ILE A 1 273 ? -19.599 -0.435 -9.528 1.00 95.75 273 ILE A O 1
ATOM 2110 N N . ASP A 1 274 ? -18.254 0.554 -8.021 1.00 94.19 274 ASP A N 1
ATOM 2111 C CA . ASP A 1 274 ? -18.932 1.857 -7.961 1.00 94.19 274 ASP A CA 1
ATOM 2112 C C . ASP A 1 274 ? -17.913 3.013 -7.986 1.00 94.19 274 ASP A C 1
ATOM 2114 O O . ASP A 1 274 ? -16.697 2.806 -7.923 1.00 94.19 274 ASP A O 1
ATOM 2118 N N . SER A 1 275 ? -18.400 4.249 -8.089 1.00 95.38 275 SER A N 1
ATOM 2119 C CA . SER A 1 275 ? -17.569 5.447 -8.004 1.00 95.38 275 SER A CA 1
ATOM 2120 C C . SER A 1 275 ? -16.926 5.630 -6.625 1.00 95.38 275 SER A C 1
ATOM 2122 O O . SER A 1 275 ? -17.534 5.301 -5.606 1.00 95.38 275 SER A O 1
ATOM 2124 N N . PRO A 1 276 ? -15.719 6.225 -6.578 1.00 95.19 276 PRO A N 1
ATOM 2125 C CA . PRO A 1 276 ? -15.048 6.529 -5.327 1.00 95.19 276 PRO A CA 1
ATOM 2126 C C . PRO A 1 276 ? -15.769 7.638 -4.557 1.00 95.19 276 PRO A C 1
ATOM 2128 O O . PRO A 1 276 ? -16.439 8.495 -5.145 1.00 95.19 276 PRO A O 1
ATOM 2131 N N . LEU A 1 277 ? -15.575 7.650 -3.242 1.00 92.44 277 LEU A N 1
ATOM 2132 C CA . LEU A 1 277 ? -16.148 8.610 -2.303 1.00 92.44 277 LEU A CA 1
ATOM 2133 C C . LEU A 1 277 ? -15.049 9.524 -1.728 1.00 92.44 277 LEU A C 1
ATOM 2135 O O . LEU A 1 277 ? -13.880 9.139 -1.688 1.00 92.44 277 LEU A O 1
ATOM 2139 N N . PRO A 1 278 ? -15.386 10.747 -1.294 1.00 90.94 278 PRO A N 1
ATOM 2140 C CA . PRO A 1 278 ? -14.414 11.662 -0.711 1.00 90.94 278 PRO A CA 1
ATOM 2141 C C . PRO A 1 278 ? -14.216 11.399 0.783 1.00 90.94 278 PRO A C 1
ATOM 2143 O O . PRO A 1 278 ? -15.192 11.219 1.512 1.00 90.94 278 PRO A O 1
ATOM 2146 N N . GLY A 1 279 ? -12.972 11.476 1.256 1.00 80.69 279 GLY A N 1
ATOM 2147 C CA . GLY A 1 279 ? -12.653 11.240 2.664 1.00 80.69 279 GLY A CA 1
ATOM 2148 C C . GLY A 1 279 ? -12.956 9.804 3.095 1.00 80.69 279 GLY A C 1
ATOM 2149 O O . GLY A 1 279 ? -13.002 8.909 2.263 1.00 80.69 279 GLY A O 1
ATOM 2150 N N . ASP A 1 280 ? -13.182 9.606 4.393 1.00 66.81 280 ASP A N 1
ATOM 2151 C CA . ASP A 1 280 ? -13.357 8.291 5.033 1.00 66.81 280 ASP A CA 1
ATOM 2152 C C . ASP A 1 280 ? -14.840 7.861 5.175 1.00 66.81 280 ASP A C 1
ATOM 2154 O O . ASP A 1 280 ? -15.222 7.182 6.130 1.00 66.81 280 ASP A O 1
ATOM 2158 N N . GLN A 1 281 ? -15.714 8.316 4.266 1.00 60.06 281 GLN A N 1
ATOM 2159 C CA . GLN A 1 281 ? -17.168 8.085 4.337 1.00 60.06 281 GLN A CA 1
ATOM 2160 C C . GLN A 1 281 ? -17.522 6.590 4.278 1.00 60.06 281 GLN A C 1
ATOM 2162 O O . GLN A 1 281 ? -17.321 5.954 3.253 1.00 60.06 281 GLN A O 1
ATOM 2167 N N . GLU A 1 282 ? -18.161 6.038 5.310 1.00 51.31 282 GLU A N 1
ATOM 2168 C CA . GLU A 1 282 ? -18.550 4.620 5.345 1.00 51.31 282 GLU A CA 1
ATOM 2169 C C . GLU A 1 282 ? -19.294 4.175 4.065 1.00 51.31 282 GLU A C 1
ATOM 2171 O O . GLU A 1 282 ? -20.366 4.685 3.729 1.00 51.31 282 GLU A O 1
ATOM 2176 N N . ALA A 1 283 ? -18.695 3.241 3.313 1.00 48.66 283 ALA A N 1
ATOM 2177 C CA . ALA A 1 283 ? -19.370 2.605 2.188 1.00 48.66 283 ALA A CA 1
ATOM 2178 C C . ALA A 1 283 ? -20.357 1.567 2.748 1.00 48.66 283 ALA A C 1
ATOM 2180 O O . ALA A 1 283 ? -19.967 0.799 3.631 1.00 48.66 283 ALA A O 1
ATOM 2181 N N . PRO A 1 284 ? -21.607 1.503 2.256 1.00 50.62 284 PRO A N 1
ATOM 2182 C CA . PRO A 1 284 ? -22.542 0.465 2.674 1.00 50.62 284 PRO A CA 1
ATOM 2183 C C . PRO A 1 284 ? -21.940 -0.921 2.418 1.00 50.62 284 PRO A C 1
ATOM 2185 O O . PRO A 1 284 ? -21.520 -1.208 1.297 1.00 50.62 284 PRO A O 1
ATOM 2188 N N . LEU A 1 285 ? -21.894 -1.779 3.441 1.00 48.03 285 LEU A N 1
ATOM 2189 C CA . LEU A 1 285 ? -21.471 -3.171 3.274 1.00 48.03 285 LEU A CA 1
ATOM 2190 C C . LEU A 1 285 ? -22.471 -3.915 2.367 1.00 48.03 285 LEU A C 1
ATOM 2192 O O . LEU A 1 285 ? -23.682 -3.735 2.535 1.00 48.03 285 LEU A O 1
ATOM 2196 N N . PRO A 1 286 ? -22.011 -4.770 1.437 1.00 47.22 286 PRO A N 1
ATOM 2197 C CA . PRO A 1 286 ? -22.915 -5.546 0.602 1.00 47.22 286 PRO A CA 1
ATOM 2198 C C . PRO A 1 286 ? -23.762 -6.530 1.420 1.00 47.22 286 PRO A C 1
ATOM 2200 O O . PRO A 1 286 ? -23.310 -7.148 2.383 1.00 47.22 286 PRO A O 1
ATOM 2203 N N . GLU A 1 287 ? -25.005 -6.717 0.983 1.00 44.00 287 GLU A N 1
ATOM 2204 C CA . GLU A 1 287 ? -26.069 -7.449 1.686 1.00 44.00 287 GLU A CA 1
ATOM 2205 C C . GLU A 1 287 ? -25.725 -8.929 1.967 1.00 44.00 287 GLU A C 1
ATOM 2207 O O . GLU A 1 287 ? -26.149 -9.492 2.973 1.00 44.00 287 GLU A O 1
ATOM 2212 N N . HIS A 1 288 ? -24.877 -9.559 1.145 1.00 45.72 288 HIS A N 1
ATOM 2213 C CA . HIS A 1 288 ? -24.418 -10.933 1.382 1.00 45.72 288 HIS A CA 1
ATOM 2214 C C . HIS A 1 288 ? -23.437 -11.042 2.560 1.00 45.72 288 HIS A C 1
ATOM 2216 O O . HIS A 1 288 ? -23.423 -12.072 3.221 1.00 45.72 288 HIS A O 1
ATOM 2222 N N . LEU A 1 289 ? -22.685 -9.986 2.895 1.00 40.66 289 LEU A N 1
ATOM 2223 C CA . LEU A 1 289 ? -21.933 -9.909 4.155 1.00 40.66 289 LEU A CA 1
ATOM 2224 C C . LEU A 1 289 ? -22.820 -9.568 5.353 1.00 40.66 289 LEU A C 1
ATOM 2226 O O . LEU A 1 289 ? -22.474 -9.915 6.481 1.00 40.66 289 LEU A O 1
ATOM 2230 N N . ALA A 1 290 ? -23.958 -8.911 5.117 1.00 42.75 290 ALA A N 1
ATOM 2231 C CA . ALA A 1 290 ? -24.985 -8.756 6.142 1.00 42.75 290 ALA A CA 1
ATOM 2232 C C . ALA A 1 290 ? -25.685 -10.098 6.447 1.00 42.75 290 ALA A C 1
ATOM 2234 O O . ALA A 1 290 ? -26.166 -10.290 7.560 1.00 42.75 290 ALA A O 1
ATOM 2235 N N . ALA A 1 291 ? -25.704 -11.036 5.488 1.00 34.62 291 ALA A N 1
ATOM 2236 C CA . ALA A 1 291 ? -26.377 -12.331 5.607 1.00 34.62 291 ALA A CA 1
ATOM 2237 C C . ALA A 1 291 ? -25.451 -13.532 5.907 1.00 34.62 291 ALA A C 1
ATOM 2239 O O . ALA A 1 291 ? -25.896 -14.489 6.540 1.00 34.62 291 ALA A O 1
ATOM 2240 N N . SER A 1 292 ? -24.175 -13.526 5.498 1.00 31.97 292 SER A N 1
ATOM 2241 C CA . SER A 1 292 ? -23.257 -14.655 5.709 1.00 31.97 292 SER A CA 1
ATOM 2242 C C . SER A 1 292 ? -22.241 -14.374 6.821 1.00 31.97 292 SER A C 1
ATOM 2244 O O . SER A 1 292 ? -21.188 -13.781 6.597 1.00 31.97 292 SER A O 1
ATOM 2246 N N . GLY A 1 293 ? -22.527 -14.873 8.024 1.00 32.75 293 GLY A N 1
ATOM 2247 C CA . GLY A 1 293 ? -21.476 -15.283 8.963 1.00 32.75 293 GLY A CA 1
ATOM 2248 C C . GLY A 1 293 ? -21.150 -14.359 10.135 1.00 32.75 293 GLY A C 1
ATOM 2249 O O . GLY A 1 293 ? -20.405 -14.780 11.016 1.00 32.75 293 GLY A O 1
ATOM 2250 N N . ARG A 1 294 ? -21.760 -13.176 10.251 1.00 29.81 294 ARG A N 1
ATOM 2251 C CA . ARG A 1 294 ? -22.064 -12.663 11.590 1.00 29.81 294 ARG A CA 1
ATOM 2252 C C . ARG A 1 294 ? -23.484 -13.097 11.898 1.00 29.81 294 ARG A C 1
ATOM 2254 O O . ARG A 1 294 ? -24.440 -12.519 11.398 1.00 29.81 294 ARG A O 1
ATOM 2261 N N . THR A 1 295 ? -23.642 -14.068 12.788 1.00 28.33 295 THR A N 1
ATOM 2262 C CA . THR A 1 295 ? -24.725 -13.939 13.762 1.00 28.33 295 THR A CA 1
ATOM 2263 C C . THR A 1 295 ? -24.465 -12.640 14.522 1.00 28.33 295 THR A C 1
ATOM 2265 O O . THR A 1 295 ? -23.935 -12.664 15.628 1.00 28.33 295 THR A O 1
ATOM 2268 N N . THR A 1 296 ? -24.802 -11.493 13.926 1.00 32.00 296 THR A N 1
ATOM 2269 C CA . THR A 1 296 ? -25.231 -10.360 14.721 1.00 32.00 296 THR A CA 1
ATOM 2270 C C . THR A 1 296 ? -26.564 -10.822 15.277 1.00 32.00 296 THR A C 1
ATOM 2272 O O . THR A 1 296 ? -27.620 -10.664 14.662 1.00 32.00 296 THR A O 1
ATOM 2275 N N . THR A 1 297 ? -26.519 -11.456 16.448 1.00 35.38 297 THR A N 1
ATOM 2276 C CA . THR A 1 297 ? -27.590 -11.243 17.415 1.00 35.38 297 THR A CA 1
ATOM 2277 C C . THR A 1 297 ? -27.917 -9.754 17.345 1.00 35.38 297 THR A C 1
ATOM 2279 O O . THR A 1 297 ? -26.961 -8.972 17.357 1.00 35.38 297 THR A O 1
ATOM 2282 N N . PRO A 1 298 ? -29.191 -9.353 17.189 1.00 37.41 298 PRO A N 1
ATOM 2283 C CA . PRO A 1 298 ? -29.550 -7.949 17.084 1.00 37.41 298 PRO A CA 1
ATOM 2284 C C . PRO A 1 298 ? -28.801 -7.188 18.170 1.00 37.41 298 PRO A C 1
ATOM 2286 O O . PRO A 1 298 ? -29.008 -7.452 19.355 1.00 37.41 298 PRO A O 1
ATOM 2289 N N . THR A 1 299 ? -27.848 -6.346 17.768 1.00 50.16 299 THR A N 1
ATOM 2290 C CA . THR A 1 299 ? -27.155 -5.471 18.701 1.00 50.16 299 THR A CA 1
ATOM 2291 C C . THR A 1 299 ? -28.259 -4.670 19.368 1.00 50.16 299 THR A C 1
ATOM 2293 O O . THR A 1 299 ? -29.048 -4.030 18.668 1.00 50.16 299 THR A O 1
ATOM 2296 N N . ASP A 1 300 ? -28.401 -4.799 20.687 1.00 60.88 300 ASP A N 1
ATOM 2297 C CA . ASP A 1 300 ? -29.494 -4.143 21.392 1.00 60.88 300 ASP A CA 1
ATOM 2298 C C . ASP A 1 300 ? -29.476 -2.631 21.085 1.00 60.88 300 ASP A C 1
ATOM 2300 O O . ASP A 1 300 ? -28.428 -2.036 20.801 1.00 60.88 300 ASP A O 1
ATOM 2304 N N . SER A 1 301 ? -30.649 -1.991 21.079 1.00 67.50 301 SER A N 1
ATOM 2305 C CA . SER A 1 301 ? -30.771 -0.572 20.706 1.00 67.50 301 SER A CA 1
ATOM 2306 C C . SER A 1 301 ? -29.846 0.330 21.533 1.00 67.50 301 SER A C 1
ATOM 2308 O O . SER A 1 301 ? -29.398 1.375 21.068 1.00 67.50 301 SER A O 1
ATOM 2310 N N . ALA A 1 302 ? -29.520 -0.102 22.753 1.00 69.38 302 ALA A N 1
ATOM 2311 C CA . ALA A 1 302 ? -28.643 0.597 23.673 1.00 69.38 302 ALA A CA 1
ATOM 2312 C C . ALA A 1 302 ? -27.157 0.523 23.267 1.00 69.38 302 ALA A C 1
ATOM 2314 O O . ALA A 1 302 ? -26.416 1.473 23.505 1.00 69.38 302 ALA A O 1
ATOM 2315 N N . THR A 1 303 ? -26.689 -0.571 22.663 1.00 74.56 303 THR A N 1
ATOM 2316 C CA . THR A 1 303 ? -25.319 -0.697 22.139 1.00 74.56 303 THR A CA 1
ATOM 2317 C C . THR A 1 303 ? -25.168 0.081 20.832 1.00 74.56 303 THR A C 1
ATOM 2319 O O . THR A 1 303 ? -24.149 0.741 20.639 1.00 74.56 303 THR A O 1
ATOM 2322 N N . GLN A 1 304 ? -26.202 0.112 19.982 1.00 74.75 304 GLN A N 1
ATOM 2323 C CA . GLN A 1 304 ? -26.219 0.979 18.793 1.00 74.75 304 GLN A CA 1
ATOM 2324 C C . GLN A 1 304 ? -26.101 2.466 19.160 1.00 74.75 304 GLN A C 1
ATOM 2326 O O . GLN A 1 304 ? -25.372 3.211 18.508 1.00 74.75 304 GLN A O 1
ATOM 2331 N N . GLU A 1 305 ? -26.763 2.897 20.236 1.00 81.31 305 GLU A N 1
ATOM 2332 C CA . GLU A 1 305 ? -26.655 4.272 20.731 1.00 81.31 305 GLU A CA 1
ATOM 2333 C C . GLU A 1 305 ? -25.230 4.614 21.196 1.00 81.31 305 GLU A C 1
ATOM 2335 O O . GLU A 1 305 ? -24.722 5.695 20.892 1.00 81.31 305 GLU A O 1
ATOM 2340 N N . VAL A 1 306 ? -24.543 3.691 21.880 1.00 80.25 306 VAL A N 1
ATOM 2341 C CA . VAL A 1 306 ? -23.142 3.899 22.283 1.00 80.25 306 VAL A CA 1
ATOM 2342 C C . VAL A 1 306 ? -22.217 3.951 21.064 1.00 80.25 306 VAL A C 1
ATOM 2344 O O . VAL A 1 306 ? -21.349 4.818 21.013 1.00 80.25 306 VAL A O 1
ATOM 2347 N N . LEU A 1 307 ? -22.422 3.094 20.059 1.00 76.19 307 LEU A N 1
ATOM 2348 C CA . LEU A 1 307 ? -21.642 3.131 18.815 1.00 76.19 307 LEU A CA 1
ATOM 2349 C C . LEU A 1 307 ? -21.821 4.456 18.068 1.00 76.19 307 LEU A C 1
ATOM 2351 O O . LEU A 1 307 ? -20.840 5.029 17.598 1.00 76.19 307 LEU A O 1
ATOM 2355 N N . LYS A 1 308 ? -23.045 4.995 18.033 1.00 79.12 308 LYS A N 1
ATOM 2356 C CA . LYS A 1 308 ? -23.299 6.331 17.484 1.00 79.12 308 LYS A CA 1
ATOM 2357 C C . LYS A 1 308 ? -22.536 7.412 18.252 1.00 79.12 308 LYS A C 1
ATOM 2359 O O . LYS A 1 308 ? -21.914 8.267 17.637 1.00 79.12 308 LYS A O 1
ATOM 2364 N N . ARG A 1 309 ? -22.525 7.350 19.587 1.00 84.00 309 ARG A N 1
ATOM 2365 C CA . ARG A 1 309 ? -21.762 8.300 20.416 1.00 84.00 309 ARG A CA 1
ATOM 2366 C C . ARG A 1 309 ? -20.252 8.205 20.193 1.00 84.00 309 ARG A C 1
ATOM 2368 O O . ARG A 1 309 ? -19.588 9.233 20.261 1.00 84.00 309 ARG A O 1
ATOM 2375 N N . ILE A 1 310 ? -19.720 7.009 19.921 1.00 74.19 310 ILE A N 1
ATOM 2376 C CA . ILE A 1 310 ? -18.316 6.836 19.516 1.00 74.19 310 ILE A CA 1
ATOM 2377 C C . ILE A 1 310 ? -18.080 7.526 18.171 1.00 74.19 310 ILE A C 1
ATOM 2379 O O . ILE A 1 310 ? -17.142 8.304 18.063 1.00 74.19 310 ILE A O 1
ATOM 2383 N N . ALA A 1 311 ? -18.950 7.314 17.180 1.00 71.69 311 ALA A N 1
ATOM 2384 C CA . ALA A 1 311 ? -18.827 7.968 15.877 1.00 71.69 311 ALA A CA 1
ATOM 2385 C C . ALA A 1 311 ? -18.888 9.505 15.985 1.00 71.69 311 ALA A C 1
ATOM 2387 O O . ALA A 1 311 ? -18.054 10.198 15.405 1.00 71.69 311 ALA A O 1
ATOM 2388 N N . ASP A 1 312 ? -19.821 10.038 16.780 1.00 78.69 312 ASP A N 1
ATOM 2389 C CA . ASP A 1 312 ? -19.942 11.478 17.036 1.00 78.69 312 ASP A CA 1
ATOM 2390 C C . ASP A 1 312 ? -18.684 12.039 17.734 1.00 78.69 312 ASP A C 1
ATOM 2392 O O . ASP A 1 312 ? -18.233 13.141 17.419 1.00 78.69 312 ASP A O 1
ATOM 2396 N N . LEU A 1 313 ? -18.088 11.281 18.665 1.00 78.62 313 LEU A N 1
ATOM 2397 C CA . LEU A 1 313 ? -16.833 11.649 19.326 1.00 78.62 313 LEU A CA 1
ATOM 2398 C C . LEU A 1 313 ? -15.660 11.644 18.334 1.00 78.62 313 LEU A C 1
ATOM 2400 O O . LEU A 1 313 ? -14.887 12.605 18.306 1.00 78.62 313 LEU A O 1
ATOM 2404 N N . ASP A 1 314 ? -15.552 10.605 17.503 1.00 76.06 314 ASP A N 1
ATOM 2405 C CA . ASP A 1 314 ? -14.477 10.416 16.521 1.00 76.06 314 ASP A CA 1
ATOM 2406 C C . ASP A 1 314 ? -14.479 11.547 15.459 1.00 76.06 314 ASP A C 1
ATOM 2408 O O . ASP A 1 314 ? -13.415 11.966 15.002 1.00 76.06 314 ASP A O 1
ATOM 2412 N N . MET A 1 315 ? -15.634 12.160 15.152 1.00 77.50 315 MET A N 1
ATOM 2413 C CA . MET A 1 315 ? -15.721 13.369 14.304 1.00 77.50 315 MET A CA 1
ATOM 2414 C C . MET A 1 315 ? -15.025 14.606 14.897 1.00 77.50 315 MET A C 1
ATOM 2416 O O . MET A 1 315 ? -14.737 15.564 14.178 1.00 77.50 315 MET A O 1
ATOM 2420 N N . THR A 1 316 ? -14.774 14.607 16.204 1.00 82.69 316 THR A N 1
ATOM 2421 C CA . THR A 1 316 ? -14.123 15.706 16.934 1.00 82.69 316 THR A CA 1
ATOM 2422 C C . THR A 1 316 ? -12.707 15.354 17.390 1.00 82.69 316 THR A C 1
ATOM 2424 O O . THR A 1 316 ? -12.135 16.059 18.224 1.00 82.69 316 THR A O 1
ATOM 2427 N N . ALA A 1 317 ? -12.132 14.273 16.848 1.00 81.50 317 ALA A N 1
ATOM 2428 C CA . ALA A 1 317 ? -10.817 13.785 17.234 1.00 81.50 317 ALA A CA 1
ATOM 2429 C C . ALA A 1 317 ? -9.735 14.881 17.088 1.00 81.50 317 ALA A C 1
ATOM 2431 O O . ALA A 1 317 ? -9.577 15.469 16.013 1.00 81.50 317 ALA A O 1
ATOM 2432 N N . PRO A 1 318 ? -8.968 15.179 18.152 1.00 82.56 318 PRO A N 1
ATOM 2433 C CA . PRO A 1 318 ? -7.889 16.154 18.086 1.00 82.56 318 PRO A CA 1
ATOM 2434 C C . PRO A 1 318 ? -6.719 15.625 17.246 1.00 82.56 318 PRO A C 1
ATOM 2436 O O . PRO A 1 318 ? -6.340 14.460 17.346 1.00 82.56 318 PRO A O 1
ATOM 2439 N N . SER A 1 319 ? -6.087 16.504 16.465 1.00 77.69 319 SER A N 1
ATOM 2440 C CA . SER A 1 319 ? -4.855 16.171 15.741 1.00 77.69 319 SER A CA 1
ATOM 2441 C C . SER A 1 319 ? -3.733 15.817 16.722 1.00 77.69 319 SER A C 1
ATOM 2443 O O . SER A 1 319 ? -3.427 16.602 17.625 1.00 77.69 319 SER A O 1
ATOM 2445 N N . TYR A 1 320 ? -3.073 14.675 16.515 1.00 72.25 320 TYR A N 1
ATOM 2446 C CA . TYR A 1 320 ? -1.959 14.226 17.348 1.00 72.25 320 TYR A CA 1
ATOM 2447 C C . TYR A 1 320 ? -0.754 13.808 16.497 1.00 72.25 320 TYR A C 1
ATOM 2449 O O . TYR A 1 320 ? -0.855 12.844 15.744 1.00 72.25 320 TYR A O 1
ATOM 2457 N N . PRO A 1 321 ? 0.405 14.479 16.624 1.00 62.16 321 PRO A N 1
ATOM 2458 C CA . PRO A 1 321 ? 1.615 14.095 15.899 1.00 62.16 321 PRO A CA 1
ATOM 2459 C C . PRO A 1 321 ? 2.337 12.877 16.510 1.00 62.16 321 PRO A C 1
ATOM 2461 O O . PRO A 1 321 ? 3.416 12.528 16.043 1.00 62.16 321 PRO A O 1
ATOM 2464 N N . GLY A 1 322 ? 1.793 12.248 17.563 1.00 60.94 322 GLY A N 1
ATOM 2465 C CA . GLY A 1 322 ? 2.389 11.060 18.189 1.00 60.94 322 GLY A CA 1
ATOM 2466 C C . GLY A 1 322 ? 3.553 11.338 19.147 1.00 60.94 322 GLY A C 1
ATOM 2467 O O . GLY A 1 322 ? 4.222 10.402 19.571 1.00 60.94 322 GLY A O 1
ATOM 2468 N N . ILE A 1 323 ? 3.834 12.605 19.473 1.00 62.47 323 ILE A N 1
ATOM 2469 C CA . ILE A 1 323 ? 5.001 12.995 20.275 1.00 62.47 323 ILE A CA 1
ATOM 2470 C C . ILE A 1 323 ? 4.566 13.863 21.455 1.00 62.47 323 ILE A C 1
ATOM 2472 O O . ILE A 1 323 ? 4.021 14.952 21.272 1.00 62.47 323 ILE A O 1
ATOM 2476 N N . GLY A 1 324 ? 4.888 13.397 22.662 1.00 73.31 324 GLY A N 1
ATOM 2477 C CA . GLY A 1 324 ? 4.760 14.152 23.905 1.00 73.31 324 GLY A CA 1
ATOM 2478 C C . GLY A 1 324 ? 3.325 14.323 24.428 1.00 73.31 324 GLY A C 1
ATOM 2479 O O . GLY A 1 324 ? 2.362 13.856 23.807 1.00 73.31 324 GLY A O 1
ATOM 2480 N N . PRO A 1 325 ? 3.180 14.992 25.588 1.00 86.44 325 PRO A N 1
ATOM 2481 C CA . PRO A 1 325 ? 1.891 15.187 26.241 1.00 86.44 325 PRO A CA 1
ATOM 2482 C C . PRO A 1 325 ? 0.924 16.038 25.413 1.00 86.44 325 PRO A C 1
ATOM 2484 O O . PRO A 1 325 ? 1.274 17.109 24.917 1.00 86.44 325 PRO A O 1
ATOM 2487 N N . ASN A 1 326 ? -0.326 15.595 25.333 1.00 91.00 326 ASN A N 1
ATOM 2488 C CA . ASN A 1 326 ? -1.442 16.322 24.750 1.00 91.00 326 ASN A CA 1
ATOM 2489 C C . ASN A 1 326 ? -2.736 16.013 25.536 1.00 91.00 326 ASN A C 1
ATOM 2491 O O . ASN A 1 326 ? -3.388 14.994 25.289 1.00 91.00 326 ASN A O 1
ATOM 2495 N N . PRO A 1 327 ? -3.153 16.899 26.462 1.00 91.50 327 PRO A N 1
ATOM 2496 C CA . PRO A 1 327 ? -4.328 16.671 27.304 1.00 91.50 327 PRO A CA 1
ATOM 2497 C C . PRO A 1 327 ? -5.639 16.477 26.530 1.00 91.50 327 PRO A C 1
ATOM 2499 O O . PRO A 1 327 ? -6.506 15.730 26.981 1.00 91.50 327 PRO A O 1
ATOM 2502 N N . ALA A 1 328 ? -5.796 17.118 25.365 1.00 91.38 328 ALA A N 1
ATOM 2503 C CA . ALA A 1 328 ? -6.993 16.963 24.538 1.00 91.38 328 ALA A CA 1
ATOM 2504 C C . ALA A 1 328 ? -7.077 15.548 23.952 1.00 91.38 328 ALA A C 1
ATOM 2506 O O . ALA A 1 328 ? -8.130 14.919 24.015 1.00 91.38 328 ALA A O 1
ATOM 2507 N N . VAL A 1 329 ? -5.951 15.022 23.460 1.00 89.06 329 VAL A N 1
ATOM 2508 C CA . VAL A 1 329 ? -5.838 13.651 22.934 1.00 89.06 329 VAL A CA 1
ATOM 2509 C C . VAL A 1 329 ? -6.043 12.624 24.045 1.00 89.06 329 VAL A C 1
ATOM 2511 O O . VAL A 1 329 ? -6.824 11.689 23.876 1.00 89.06 329 VAL A O 1
ATOM 2514 N N . ALA A 1 330 ? -5.415 12.826 25.208 1.00 93.00 330 ALA A N 1
ATOM 2515 C CA . ALA A 1 330 ? -5.606 11.953 26.364 1.00 93.00 330 ALA A CA 1
ATOM 2516 C C . ALA A 1 330 ? -7.080 11.914 26.810 1.00 93.00 330 ALA A C 1
ATOM 2518 O O . ALA A 1 330 ? -7.635 10.837 27.028 1.00 93.00 330 ALA A O 1
ATOM 2519 N N . SER A 1 331 ? -7.737 13.077 26.892 1.00 95.06 331 SER A N 1
ATOM 2520 C CA . SER A 1 331 ? -9.158 13.184 27.242 1.00 95.06 331 SER A CA 1
ATOM 2521 C C . SER A 1 331 ? -10.063 12.506 26.212 1.00 95.06 331 SER A C 1
ATOM 2523 O O . SER A 1 331 ? -10.937 11.727 26.591 1.00 95.06 331 SER A O 1
ATOM 2525 N N . TYR A 1 332 ? -9.829 12.748 24.921 1.00 93.94 332 TYR A N 1
ATOM 2526 C CA . TYR A 1 332 ? -10.570 12.123 23.824 1.00 93.94 332 TYR A CA 1
ATOM 2527 C C . TYR A 1 332 ? -10.512 10.592 23.902 1.00 93.94 332 TYR A C 1
ATOM 2529 O O . TYR A 1 332 ? -11.548 9.929 23.951 1.00 93.94 332 TYR A O 1
ATOM 2537 N N . HIS A 1 333 ? -9.314 10.017 24.014 1.00 93.31 333 HIS A N 1
ATOM 2538 C CA . HIS A 1 333 ? -9.167 8.565 24.073 1.00 93.31 333 HIS A CA 1
ATOM 2539 C C . HIS A 1 333 ? -9.701 7.953 25.376 1.00 93.31 333 HIS A C 1
ATOM 2541 O O . HIS A 1 333 ? -10.199 6.828 25.354 1.00 93.31 333 HIS A O 1
ATOM 2547 N N . LEU A 1 334 ? -9.664 8.680 26.499 1.00 97.31 334 LEU A N 1
ATOM 2548 C CA . LEU A 1 334 ? -10.313 8.248 27.741 1.00 97.31 334 LEU A CA 1
ATOM 2549 C C . LEU A 1 334 ? -11.843 8.236 27.620 1.00 97.31 334 LEU A C 1
ATOM 2551 O O . LEU A 1 334 ? -12.467 7.285 28.084 1.00 97.31 334 LEU A O 1
ATOM 2555 N N . GLN A 1 335 ? -12.443 9.235 26.965 1.00 96.19 335 GLN A N 1
ATOM 2556 C CA . GLN A 1 335 ? -13.884 9.248 26.684 1.00 96.19 335 GLN A CA 1
ATOM 2557 C C . GLN A 1 335 ? -14.271 8.106 25.742 1.00 96.19 335 GLN A C 1
ATOM 2559 O O . GLN A 1 335 ? -15.253 7.402 25.982 1.00 96.19 335 GLN A O 1
ATOM 2564 N N . ARG A 1 336 ? -13.461 7.867 24.706 1.00 93.44 336 ARG A N 1
ATOM 2565 C CA . ARG A 1 336 ? -13.643 6.741 23.788 1.00 93.44 336 ARG A CA 1
ATOM 2566 C C . ARG A 1 336 ? -13.543 5.401 24.525 1.00 93.44 336 ARG A C 1
ATOM 2568 O O . ARG A 1 336 ? -14.363 4.517 24.296 1.00 93.44 336 ARG A O 1
ATOM 2575 N N . ALA A 1 337 ? -12.596 5.262 25.457 1.00 95.75 337 ALA A N 1
ATOM 2576 C CA . ALA A 1 337 ? -12.455 4.084 26.312 1.00 95.75 337 ALA A CA 1
ATOM 2577 C C . ALA A 1 337 ? -13.694 3.838 27.196 1.00 95.75 337 ALA A C 1
ATOM 2579 O O . ALA A 1 337 ? -14.167 2.706 27.269 1.00 95.75 337 ALA A O 1
ATOM 2580 N N . ASP A 1 338 ? -14.272 4.885 27.798 1.00 97.00 338 ASP A N 1
ATOM 2581 C CA . ASP A 1 338 ? -15.501 4.780 28.608 1.00 97.00 338 ASP A CA 1
ATOM 2582 C C . ASP A 1 338 ? -16.694 4.250 27.793 1.00 97.00 338 ASP A C 1
ATOM 2584 O O . ASP A 1 338 ? -17.545 3.518 28.304 1.00 97.00 338 ASP A O 1
ATOM 2588 N N . MET A 1 339 ? -16.778 4.618 26.513 1.00 92.88 339 MET A N 1
ATOM 2589 C CA . MET A 1 339 ? -17.819 4.123 25.609 1.00 92.88 339 MET A CA 1
ATOM 2590 C C . MET A 1 339 ? -17.542 2.684 25.163 1.00 92.88 339 MET A C 1
ATOM 2592 O O . MET A 1 339 ? -18.449 1.854 25.166 1.00 92.88 339 MET A O 1
ATOM 2596 N N . LEU A 1 340 ? -16.290 2.348 24.847 1.00 91.00 340 LEU A N 1
ATOM 2597 C CA . LEU A 1 340 ? -15.899 0.987 24.467 1.00 91.00 340 LEU A CA 1
ATOM 2598 C C . LEU A 1 340 ? -16.129 -0.025 25.595 1.00 91.00 340 LEU A C 1
ATOM 2600 O O . LEU A 1 340 ? -16.560 -1.142 25.326 1.00 91.00 340 LEU A O 1
ATOM 2604 N N . GLU A 1 341 ? -15.920 0.356 26.857 1.00 95.94 341 GLU A N 1
ATOM 2605 C CA . GLU A 1 341 ? -16.257 -0.491 28.010 1.00 95.94 341 GLU A CA 1
ATOM 2606 C C . GLU A 1 341 ? -17.762 -0.805 28.081 1.00 95.94 341 GLU A C 1
ATOM 2608 O O . GLU A 1 341 ? -18.139 -1.938 28.386 1.00 95.94 341 GLU A O 1
ATOM 2613 N N . GLN A 1 342 ? -18.627 0.157 27.738 1.00 94.06 342 GLN A N 1
ATOM 2614 C CA . GLN A 1 342 ? -20.077 -0.066 27.659 1.00 94.06 342 GLN A CA 1
ATOM 2615 C C . GLN A 1 342 ? -20.448 -1.017 26.518 1.00 94.06 342 GLN A C 1
ATOM 2617 O O . GLN A 1 342 ? -21.323 -1.862 26.701 1.00 94.06 342 GLN A O 1
ATOM 2622 N N . VAL A 1 343 ? -19.770 -0.908 25.369 1.00 88.81 343 VAL A N 1
ATOM 2623 C CA . VAL A 1 343 ? -19.949 -1.842 24.247 1.00 88.81 343 VAL A CA 1
ATOM 2624 C C . VAL A 1 343 ? -19.505 -3.247 24.655 1.00 88.81 343 VAL A C 1
ATOM 2626 O O . VAL A 1 343 ? -20.271 -4.190 24.502 1.00 88.81 343 VAL A O 1
ATOM 2629 N N . ILE A 1 344 ? -18.320 -3.402 25.253 1.00 91.25 344 ILE A N 1
ATOM 2630 C CA . ILE A 1 344 ? -17.787 -4.703 25.696 1.00 91.25 344 ILE A CA 1
ATOM 2631 C C . ILE A 1 344 ? -18.727 -5.397 26.688 1.00 91.25 344 ILE A C 1
ATOM 2633 O O . ILE A 1 344 ? -18.894 -6.610 26.617 1.00 91.25 344 ILE A O 1
ATOM 2637 N N . ALA A 1 345 ? -19.355 -4.648 27.598 1.00 92.19 345 ALA A N 1
ATOM 2638 C CA . ALA A 1 345 ? -20.269 -5.206 28.594 1.00 92.19 345 ALA A CA 1
ATOM 2639 C C . ALA A 1 345 ? -21.559 -5.805 27.998 1.00 92.19 345 ALA A C 1
ATOM 2641 O O . ALA A 1 345 ? -22.247 -6.557 28.687 1.00 92.19 345 ALA A O 1
ATOM 2642 N N . ARG A 1 346 ? -21.900 -5.454 26.752 1.00 88.00 346 ARG A N 1
ATOM 2643 C CA . ARG A 1 346 ? -23.145 -5.853 26.072 1.00 88.00 346 ARG A CA 1
ATOM 2644 C C . ARG A 1 346 ? -22.909 -6.637 24.783 1.00 88.00 346 ARG A C 1
ATOM 2646 O O . ARG A 1 346 ? -23.831 -7.270 24.275 1.00 88.00 346 ARG A O 1
ATOM 2653 N N . ALA A 1 347 ? -21.695 -6.580 24.243 1.00 83.00 347 ALA A N 1
ATOM 2654 C CA . ALA A 1 347 ? -21.348 -7.217 22.988 1.00 83.00 347 ALA A CA 1
ATOM 2655 C C . ALA A 1 347 ? -21.473 -8.748 23.094 1.00 83.00 347 ALA A C 1
ATOM 2657 O O . ALA A 1 347 ? -21.105 -9.330 24.119 1.00 83.00 347 ALA A O 1
ATOM 2658 N N . PRO A 1 348 ? -21.932 -9.424 22.026 1.00 80.75 348 PRO A N 1
ATOM 2659 C CA . PRO A 1 348 ? -21.844 -10.875 21.934 1.00 80.75 348 PRO A CA 1
ATOM 2660 C C . PRO A 1 348 ? -20.393 -11.335 22.099 1.00 80.75 348 PRO A C 1
ATOM 2662 O O . PRO A 1 348 ? -19.477 -10.693 21.586 1.00 80.75 348 PRO A O 1
ATOM 2665 N N . GLU A 1 349 ? -20.174 -12.480 22.748 1.00 83.94 349 GLU A N 1
ATOM 2666 C CA . GLU A 1 349 ? -18.828 -12.998 23.049 1.00 83.94 349 GLU A CA 1
ATOM 2667 C C . GLU A 1 349 ? -17.920 -13.092 21.805 1.00 83.94 349 GLU A C 1
ATOM 2669 O O . GLU A 1 349 ? -16.730 -12.793 21.880 1.00 83.94 349 GLU A O 1
ATOM 2674 N N . ALA A 1 350 ? -18.493 -13.417 20.640 1.00 79.00 350 ALA A N 1
ATOM 2675 C CA . ALA A 1 350 ? -17.779 -13.470 19.362 1.00 79.00 350 ALA A CA 1
ATOM 2676 C C . ALA A 1 350 ? -17.206 -12.110 18.908 1.00 79.00 350 ALA A C 1
ATOM 2678 O O . ALA A 1 350 ? -16.237 -12.064 18.154 1.00 79.00 350 ALA A O 1
ATOM 2679 N N . GLU A 1 351 ? -17.787 -11.000 19.364 1.00 80.00 351 GLU A N 1
ATOM 2680 C CA . GLU A 1 351 ? -17.383 -9.639 19.009 1.00 80.00 351 GLU A CA 1
ATOM 2681 C C . GLU A 1 351 ? -16.529 -8.970 20.088 1.00 80.00 351 GLU A C 1
ATOM 2683 O O . GLU A 1 351 ? -15.777 -8.046 19.783 1.00 80.00 351 GLU A O 1
ATOM 2688 N N . VAL A 1 352 ? -16.593 -9.430 21.343 1.00 87.06 352 VAL A N 1
ATOM 2689 C CA . VAL A 1 352 ? -15.883 -8.820 22.483 1.00 87.06 352 VAL A CA 1
ATOM 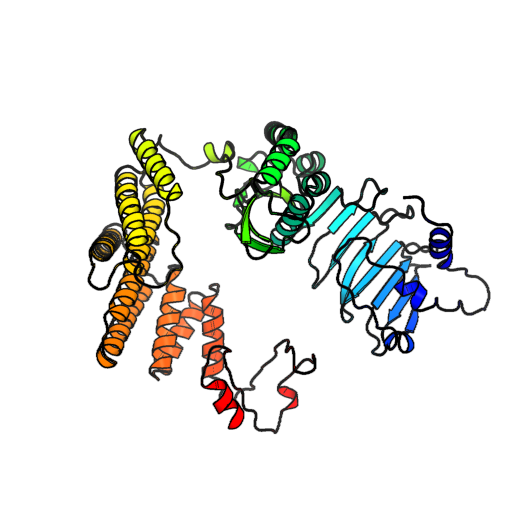2690 C C . VAL A 1 352 ? -14.391 -8.622 22.198 1.00 87.06 352 VAL A C 1
ATOM 2692 O O . VAL A 1 352 ? -13.829 -7.579 22.536 1.00 87.06 352 VAL A O 1
ATOM 2695 N N . GLY A 1 353 ? -13.750 -9.579 21.519 1.00 86.25 353 GLY A N 1
ATOM 2696 C CA . GLY A 1 353 ? -12.330 -9.501 21.174 1.00 86.25 353 GLY A CA 1
ATOM 2697 C C . GLY A 1 353 ? -11.954 -8.245 20.379 1.00 86.25 353 GLY A C 1
ATOM 2698 O O . GLY A 1 353 ? -10.954 -7.608 20.701 1.00 86.25 353 GLY A O 1
ATOM 2699 N N . GLN A 1 354 ? -12.755 -7.842 19.385 1.00 82.81 354 GLN A N 1
ATOM 2700 C CA . GLN A 1 354 ? -12.450 -6.663 18.558 1.00 82.81 354 GLN A CA 1
ATOM 2701 C C . GLN A 1 354 ? -12.563 -5.362 19.367 1.00 82.81 354 GLN A C 1
ATOM 2703 O O . GLN A 1 354 ? -11.748 -4.452 19.216 1.00 82.81 354 GLN A O 1
ATOM 2708 N N . TRP A 1 355 ? -13.539 -5.298 20.275 1.00 88.75 355 TRP A N 1
ATOM 2709 C CA . TRP A 1 355 ? -13.784 -4.130 21.113 1.00 88.75 355 TRP A CA 1
ATOM 2710 C C . TRP A 1 355 ? -12.715 -3.978 22.196 1.00 88.75 355 TRP A C 1
ATOM 2712 O O . TRP A 1 355 ? -12.277 -2.861 22.467 1.00 88.75 355 TRP A O 1
ATOM 2722 N N . ILE A 1 356 ? -12.216 -5.091 22.748 1.00 94.00 356 ILE A N 1
ATOM 2723 C CA . ILE A 1 356 ? -11.066 -5.079 23.663 1.00 94.00 356 ILE A CA 1
ATOM 2724 C C . ILE A 1 356 ? -9.809 -4.540 22.965 1.00 94.00 356 ILE A C 1
ATOM 2726 O O . ILE A 1 356 ? -9.083 -3.764 23.585 1.00 94.00 356 ILE A O 1
ATOM 2730 N N . ARG A 1 357 ? -9.555 -4.887 21.690 1.00 89.19 357 ARG A N 1
ATOM 2731 C CA . ARG A 1 357 ? -8.411 -4.326 20.938 1.00 89.19 357 ARG A CA 1
ATOM 2732 C C . ARG A 1 357 ? -8.518 -2.807 20.840 1.00 89.19 357 ARG A C 1
ATOM 2734 O O . ARG A 1 357 ? -7.591 -2.112 21.240 1.00 89.19 357 ARG A O 1
ATOM 2741 N N . GLN A 1 358 ? -9.679 -2.302 20.420 1.00 86.19 358 GLN A N 1
ATOM 2742 C CA . GLN A 1 358 ? -9.916 -0.858 20.332 1.00 86.19 358 GLN A CA 1
ATOM 2743 C C . GLN A 1 358 ? -9.803 -0.152 21.688 1.00 86.19 358 GLN A C 1
ATOM 2745 O O . GLN A 1 358 ? -9.308 0.972 21.756 1.00 86.19 358 GLN A O 1
ATOM 2750 N N . LEU A 1 359 ? -10.258 -0.792 22.771 1.00 96.81 359 LEU A N 1
ATOM 2751 C CA . LEU A 1 359 ? -10.117 -0.250 24.121 1.00 96.81 359 LEU A CA 1
ATOM 2752 C C . LEU A 1 359 ? -8.640 -0.157 24.517 1.00 96.81 359 LEU A C 1
ATOM 2754 O O . LEU A 1 359 ? -8.212 0.882 25.016 1.00 96.81 359 LEU A O 1
ATOM 2758 N N . ALA A 1 360 ? -7.861 -1.210 24.268 1.00 94.44 360 ALA A N 1
ATOM 2759 C CA . ALA A 1 360 ? -6.433 -1.232 24.565 1.00 94.44 360 ALA A CA 1
ATOM 2760 C C . ALA A 1 360 ? -5.656 -0.180 23.762 1.00 94.44 360 ALA A C 1
ATOM 2762 O O . ALA A 1 360 ? -4.814 0.505 24.338 1.00 94.44 360 ALA A O 1
ATOM 2763 N N . ASP A 1 361 ? -5.976 0.001 22.477 1.00 91.12 361 ASP A N 1
ATOM 2764 C CA . ASP A 1 361 ? -5.349 1.024 21.635 1.00 91.12 361 ASP A CA 1
ATOM 2765 C C . ASP A 1 361 ? -5.696 2.437 22.122 1.00 91.12 361 ASP A C 1
ATOM 2767 O O . ASP A 1 361 ? -4.793 3.240 22.346 1.00 91.12 361 ASP A O 1
ATOM 2771 N N . SER A 1 362 ? -6.976 2.722 22.402 1.00 92.25 362 SER A N 1
ATOM 2772 C CA . SER A 1 362 ? -7.388 4.006 22.986 1.00 92.25 362 SER A CA 1
ATOM 2773 C C . SER A 1 362 ? -6.659 4.286 24.302 1.00 92.25 362 SER A C 1
ATOM 2775 O O . SER A 1 362 ? -6.103 5.366 24.490 1.00 92.25 362 SER A O 1
ATOM 2777 N N . LEU A 1 363 ? -6.621 3.318 25.220 1.00 97.69 363 LEU A N 1
ATOM 2778 C CA . LEU A 1 363 ? -5.939 3.495 26.500 1.00 97.69 363 LEU A CA 1
ATOM 2779 C C . LEU A 1 363 ? -4.426 3.684 26.319 1.00 97.69 363 LEU A C 1
ATOM 2781 O O . LEU A 1 363 ? -3.855 4.550 26.975 1.00 97.69 363 LEU A O 1
ATOM 2785 N N . SER A 1 364 ? -3.782 2.944 25.413 1.00 93.75 364 SER A N 1
ATOM 2786 C CA . SER A 1 364 ? -2.350 3.095 25.123 1.00 93.75 364 SER A CA 1
ATOM 2787 C C . SER A 1 364 ? -2.023 4.477 24.550 1.00 93.75 364 SER A C 1
ATOM 2789 O O . SER A 1 364 ? -1.104 5.140 25.037 1.00 93.75 364 SER A O 1
ATOM 2791 N N . THR A 1 365 ? -2.812 4.979 23.594 1.00 90.00 365 THR A N 1
ATOM 2792 C CA . THR A 1 365 ? -2.641 6.343 23.072 1.00 90.00 365 THR A CA 1
ATOM 2793 C C . THR A 1 365 ? -2.896 7.392 24.152 1.00 90.00 365 THR A C 1
ATOM 2795 O O . THR A 1 365 ? -2.150 8.367 24.251 1.00 90.00 365 THR A O 1
ATOM 2798 N N . ALA A 1 366 ? -3.890 7.180 25.021 1.00 94.12 366 ALA A N 1
ATOM 2799 C CA . ALA A 1 366 ? -4.124 8.063 26.157 1.00 94.12 366 ALA A CA 1
ATOM 2800 C C . ALA A 1 366 ? -2.925 8.101 27.118 1.00 94.12 366 ALA A C 1
ATOM 2802 O O . ALA A 1 366 ? -2.602 9.177 27.613 1.00 94.12 366 ALA A O 1
ATOM 2803 N N . VAL A 1 367 ? -2.233 6.977 27.356 1.00 93.75 367 VAL A N 1
ATOM 2804 C CA . VAL A 1 367 ? -0.991 6.953 28.153 1.00 93.75 367 VAL A CA 1
ATOM 2805 C C . VAL A 1 367 ? 0.095 7.802 27.497 1.00 93.75 367 VAL A C 1
ATOM 2807 O O . VAL A 1 367 ? 0.687 8.642 28.166 1.00 93.75 367 VAL A O 1
ATOM 2810 N N . GLN A 1 368 ? 0.331 7.634 26.195 1.00 88.50 368 GLN A N 1
ATOM 2811 C CA . GLN A 1 368 ? 1.369 8.384 25.473 1.00 88.50 368 GLN A CA 1
ATOM 2812 C C . GLN A 1 368 ? 1.103 9.897 25.449 1.00 88.50 368 GLN A C 1
ATOM 2814 O O . GLN A 1 368 ? 2.031 10.697 25.551 1.00 88.50 368 GLN A O 1
ATOM 2819 N N . ALA A 1 369 ? -0.170 10.286 25.357 1.00 91.25 369 ALA A N 1
ATOM 2820 C CA . ALA A 1 369 ? -0.597 11.679 25.373 1.00 91.25 369 ALA A CA 1
ATOM 2821 C C . ALA A 1 369 ? -0.748 12.262 26.791 1.00 91.25 369 ALA A C 1
ATOM 2823 O O . ALA A 1 369 ? -1.006 13.458 26.937 1.00 91.25 369 ALA A O 1
ATOM 2824 N N . SER A 1 370 ? -0.622 11.459 27.846 1.00 92.06 370 SER A N 1
ATOM 2825 C CA . SER A 1 370 ? -0.776 11.946 29.217 1.00 92.06 370 SER A CA 1
ATOM 2826 C C . SER A 1 370 ? 0.428 12.780 29.659 1.00 92.06 370 SER A C 1
ATOM 2828 O O . SER A 1 370 ? 1.567 12.554 29.250 1.00 92.06 370 SER A O 1
ATOM 2830 N N . SER A 1 371 ? 0.177 13.765 30.521 1.00 89.19 371 SER A N 1
ATOM 2831 C CA . SER A 1 371 ? 1.250 14.502 31.193 1.00 89.19 371 SER A CA 1
ATOM 2832 C C . SER A 1 371 ? 2.050 13.572 32.116 1.00 89.19 371 SER A C 1
ATOM 2834 O O . SER A 1 371 ? 1.468 12.652 32.695 1.00 89.19 371 SER A O 1
ATOM 2836 N N . PRO A 1 372 ? 3.361 13.809 32.320 1.00 84.69 372 PRO A N 1
ATOM 2837 C CA . PRO A 1 372 ? 4.148 13.030 33.274 1.00 84.69 372 PRO A CA 1
ATOM 2838 C C . PRO A 1 372 ? 3.492 13.007 34.663 1.00 84.69 372 PRO A C 1
ATOM 2840 O O . PRO A 1 372 ? 3.140 14.059 35.196 1.00 84.69 372 PRO A O 1
ATOM 2843 N N . GLY A 1 373 ? 3.339 11.815 35.244 1.00 83.88 373 GLY A N 1
ATOM 2844 C CA . GLY A 1 373 ? 2.687 11.604 36.542 1.00 83.88 373 GLY A CA 1
ATOM 2845 C C . GLY A 1 373 ? 1.175 11.334 36.497 1.00 83.88 373 GLY A C 1
ATOM 2846 O O . GLY A 1 373 ? 0.629 10.898 37.507 1.00 83.88 373 GLY A O 1
ATOM 2847 N N . GLU A 1 374 ? 0.497 11.521 35.360 1.00 90.12 374 GLU A N 1
ATOM 2848 C CA . GLU A 1 374 ? -0.907 11.115 35.198 1.00 90.12 374 GLU A CA 1
ATOM 2849 C C . GLU A 1 374 ? -1.015 9.602 34.959 1.00 90.12 374 GLU A C 1
ATOM 2851 O O . GLU A 1 374 ? -0.542 9.081 33.948 1.00 90.12 374 GLU A O 1
ATOM 2856 N N . THR A 1 375 ? -1.658 8.876 35.879 1.00 92.94 375 THR A N 1
ATOM 2857 C CA . THR A 1 375 ? -1.713 7.400 35.831 1.00 92.94 375 THR A CA 1
ATOM 2858 C C . THR A 1 375 ? -3.043 6.843 35.342 1.00 92.94 375 THR A C 1
ATOM 2860 O O . THR A 1 375 ? -3.106 5.672 34.982 1.00 92.94 375 THR A O 1
ATOM 2863 N N . LYS A 1 376 ? -4.109 7.652 35.266 1.00 95.69 376 LYS A N 1
ATOM 2864 C CA . LYS A 1 376 ? -5.484 7.167 35.034 1.00 95.69 376 LYS A CA 1
ATOM 2865 C C . LYS A 1 376 ? -5.617 6.245 33.814 1.00 95.69 376 LYS A C 1
ATOM 2867 O O . LYS A 1 376 ? -6.284 5.215 33.897 1.00 95.69 376 LYS A O 1
ATOM 2872 N N . ALA A 1 377 ? -5.016 6.616 32.681 1.00 96.56 377 ALA A N 1
ATOM 2873 C CA . ALA A 1 377 ? -5.055 5.805 31.463 1.00 96.56 377 ALA A CA 1
ATOM 2874 C C . ALA A 1 377 ? -4.276 4.490 31.626 1.00 96.56 377 ALA A C 1
ATOM 2876 O O . ALA A 1 377 ? -4.769 3.425 31.254 1.00 96.56 377 ALA A O 1
ATOM 2877 N N . TYR A 1 378 ? -3.097 4.561 32.247 1.00 97.50 378 TYR A N 1
ATOM 2878 C CA . TYR A 1 378 ? -2.238 3.403 32.470 1.00 97.50 378 TYR A CA 1
ATOM 2879 C C . TYR A 1 378 ? -2.859 2.422 33.467 1.00 97.50 378 TYR A C 1
ATOM 2881 O O . TYR A 1 378 ? -2.910 1.229 33.191 1.00 97.50 378 TYR A O 1
ATOM 2889 N N . ASP A 1 379 ? -3.431 2.910 34.567 1.00 98.12 379 ASP A N 1
ATOM 2890 C CA . ASP A 1 379 ? -4.091 2.076 35.576 1.00 98.12 379 ASP A CA 1
ATOM 2891 C C . ASP A 1 379 ? -5.270 1.290 34.982 1.00 98.12 379 ASP A C 1
ATOM 2893 O O . ASP A 1 379 ? -5.534 0.151 35.374 1.00 98.12 379 ASP A O 1
ATOM 2897 N N . ARG A 1 380 ? -5.990 1.876 34.016 1.00 98.44 380 ARG A N 1
ATOM 2898 C CA . ARG A 1 380 ? -7.055 1.184 33.273 1.00 98.44 380 ARG A CA 1
ATOM 2899 C C . ARG A 1 380 ? -6.499 0.147 32.308 1.00 98.44 380 ARG A C 1
ATOM 2901 O O . ARG A 1 380 ? -7.028 -0.961 32.255 1.00 98.44 380 ARG A O 1
ATOM 2908 N N . LEU A 1 381 ? -5.440 0.485 31.574 1.00 98.50 381 LEU A N 1
ATOM 2909 C CA . LEU A 1 381 ? -4.790 -0.439 30.647 1.00 98.50 381 LEU A CA 1
ATOM 2910 C C . LEU A 1 381 ? -4.198 -1.647 31.383 1.00 98.50 381 LEU A C 1
ATOM 2912 O O . LEU A 1 381 ? -4.392 -2.780 30.951 1.00 98.50 381 LEU A O 1
ATOM 2916 N N . LEU A 1 382 ? -3.570 -1.417 32.538 1.00 98.44 382 LEU A N 1
ATOM 2917 C CA . LEU A 1 382 ? -3.049 -2.463 33.413 1.00 98.44 382 LEU A CA 1
ATOM 2918 C C . LEU A 1 382 ? -4.162 -3.390 33.905 1.00 98.44 382 LEU A C 1
ATOM 2920 O O . LEU A 1 382 ? -4.057 -4.604 33.751 1.00 98.44 382 LEU A O 1
ATOM 2924 N N . LYS A 1 383 ? -5.276 -2.838 34.401 1.00 98.38 383 LYS A N 1
ATOM 2925 C CA . LYS A 1 383 ? -6.442 -3.645 34.801 1.00 98.38 383 LYS A CA 1
ATOM 2926 C C . LYS A 1 383 ? -7.012 -4.459 33.640 1.00 98.38 383 LYS A C 1
ATOM 2928 O O . LYS A 1 383 ? -7.431 -5.598 33.843 1.00 98.38 383 LYS A O 1
ATOM 2933 N N . LEU A 1 384 ? -7.038 -3.901 32.428 1.00 98.38 384 LEU A N 1
ATOM 2934 C CA . LEU A 1 384 ? -7.478 -4.623 31.234 1.00 98.38 384 LEU A CA 1
ATOM 2935 C C . LEU A 1 384 ? -6.519 -5.774 30.889 1.00 98.38 384 LEU A C 1
ATOM 2937 O O . LEU A 1 384 ? -6.980 -6.876 30.582 1.00 98.38 384 LEU A O 1
ATOM 2941 N N . ALA A 1 385 ? -5.206 -5.551 30.982 1.00 97.88 385 ALA A N 1
ATOM 2942 C CA . ALA A 1 385 ? -4.187 -6.579 30.774 1.00 97.88 385 ALA A CA 1
ATOM 2943 C C . ALA A 1 385 ? -4.302 -7.706 31.811 1.00 97.88 385 ALA A C 1
ATOM 2945 O O . ALA A 1 385 ? -4.350 -8.877 31.446 1.00 97.88 385 ALA A O 1
ATOM 2946 N N . GLU A 1 386 ? -4.446 -7.372 33.095 1.00 97.69 386 GLU A N 1
ATOM 2947 C CA . GLU A 1 386 ? -4.643 -8.349 34.173 1.00 97.69 386 GLU A CA 1
ATOM 2948 C C . GLU A 1 386 ? -5.933 -9.157 33.985 1.00 97.69 386 GLU A C 1
ATOM 2950 O O . GLU A 1 386 ? -5.933 -10.386 34.105 1.00 97.69 386 GLU A O 1
ATOM 2955 N N . LYS A 1 387 ? -7.037 -8.480 33.644 1.00 97.06 387 LYS A N 1
ATOM 2956 C CA . LYS A 1 387 ? -8.328 -9.125 33.393 1.00 97.06 387 LYS A CA 1
ATOM 2957 C C . LYS A 1 387 ? -8.245 -10.093 32.215 1.00 97.06 387 LYS A C 1
ATOM 2959 O O . LYS A 1 387 ? -8.658 -11.242 32.341 1.00 97.06 387 LYS A O 1
ATOM 2964 N N . THR A 1 388 ? -7.688 -9.658 31.087 1.00 96.31 388 THR A N 1
ATOM 2965 C CA . THR A 1 388 ? -7.567 -10.503 29.887 1.00 96.31 388 THR A CA 1
ATOM 2966 C C . THR A 1 388 ? -6.580 -11.650 30.081 1.00 96.31 388 THR A C 1
ATOM 2968 O O . THR A 1 388 ? -6.875 -12.762 29.653 1.00 96.31 388 THR A O 1
ATOM 2971 N N . ALA A 1 389 ? -5.476 -11.443 30.803 1.00 95.25 389 ALA A N 1
ATOM 2972 C CA . ALA A 1 389 ? -4.554 -12.515 31.169 1.00 95.25 389 ALA A CA 1
ATOM 2973 C C . ALA A 1 389 ? -5.217 -13.582 32.058 1.00 95.25 389 ALA A C 1
ATOM 2975 O O . ALA A 1 389 ? -4.918 -14.765 31.915 1.00 95.25 389 ALA A O 1
ATOM 2976 N N . LYS A 1 390 ? -6.135 -13.184 32.951 1.00 96.06 390 LYS A N 1
ATOM 2977 C CA . LYS A 1 390 ? -6.871 -14.104 33.831 1.00 96.06 390 LYS A CA 1
ATOM 2978 C C . LYS A 1 390 ? -8.014 -14.828 33.117 1.00 96.06 390 LYS A C 1
ATOM 2980 O O . LYS A 1 390 ? -8.164 -16.035 33.273 1.00 96.06 390 LYS A O 1
ATOM 2985 N N . GLU A 1 391 ? -8.842 -14.096 32.379 1.00 94.31 391 GLU A N 1
ATOM 2986 C CA . GLU A 1 391 ? -10.082 -14.619 31.785 1.00 94.31 391 GLU A CA 1
ATOM 2987 C C . GLU A 1 391 ? -9.861 -15.260 30.411 1.00 94.31 391 GLU A C 1
ATOM 2989 O O . GLU A 1 391 ? -10.647 -16.102 29.986 1.00 94.31 391 GLU A O 1
ATOM 2994 N N . ARG A 1 392 ? -8.799 -14.863 29.703 1.00 90.56 392 ARG A N 1
ATOM 2995 C CA . ARG A 1 392 ? -8.504 -15.272 28.322 1.00 90.56 392 ARG A CA 1
ATOM 2996 C C . ARG A 1 392 ? -7.034 -15.684 28.170 1.00 90.56 392 ARG A C 1
ATOM 2998 O O . ARG A 1 392 ? -6.386 -15.344 27.179 1.00 90.56 392 ARG A O 1
ATOM 3005 N N . ALA A 1 393 ? -6.498 -16.389 29.166 1.00 90.38 393 ALA A N 1
ATOM 3006 C CA . ALA A 1 393 ? -5.095 -16.797 29.224 1.00 90.38 393 ALA A CA 1
ATOM 3007 C C . ALA A 1 393 ? -4.627 -17.483 27.927 1.00 90.38 393 ALA A C 1
ATOM 3009 O O . ALA A 1 393 ? -5.299 -18.371 27.405 1.00 90.38 393 ALA A O 1
ATOM 3010 N N . GLY A 1 394 ? -3.470 -17.065 27.405 1.00 85.31 394 GLY A N 1
ATOM 3011 C CA . GLY A 1 394 ? -2.875 -17.635 26.190 1.00 85.31 394 GLY A CA 1
ATOM 3012 C C . GLY A 1 394 ? -3.573 -17.269 24.873 1.00 85.31 394 GLY A C 1
ATOM 3013 O O . GLY A 1 394 ? -3.110 -17.695 23.820 1.00 85.31 394 GLY A O 1
ATOM 3014 N N . SER A 1 395 ? -4.661 -16.491 24.905 1.00 90.88 395 SER A N 1
ATOM 3015 C CA . SER A 1 395 ? -5.343 -16.029 23.691 1.00 90.88 395 SER A CA 1
ATOM 3016 C C . SER A 1 395 ? -4.612 -14.869 23.009 1.00 90.88 395 SER A C 1
ATOM 3018 O O . SER A 1 395 ? -3.933 -14.075 23.665 1.00 90.88 395 SER A O 1
ATOM 3020 N N . ASP A 1 396 ? -4.849 -14.699 21.706 1.00 89.69 396 ASP A N 1
ATOM 3021 C CA . ASP A 1 396 ? -4.297 -13.582 20.926 1.00 89.69 396 ASP A CA 1
ATOM 3022 C C . ASP A 1 396 ? -4.732 -12.216 21.465 1.00 89.69 396 ASP A C 1
ATOM 3024 O O . ASP A 1 396 ? -3.983 -11.246 21.385 1.00 89.69 396 ASP A O 1
ATOM 3028 N N . ILE A 1 397 ? -5.938 -12.122 22.038 1.00 92.38 397 ILE A N 1
ATOM 3029 C CA . ILE A 1 397 ? -6.411 -10.869 22.629 1.00 92.38 397 ILE A CA 1
ATOM 3030 C C . ILE A 1 397 ? -5.684 -10.552 23.938 1.00 92.38 397 ILE A C 1
ATOM 3032 O O . ILE A 1 397 ? -5.326 -9.400 24.161 1.00 92.38 397 ILE A O 1
ATOM 3036 N N . ALA A 1 398 ? -5.404 -11.554 24.778 1.00 95.62 398 ALA A N 1
ATOM 3037 C CA . ALA A 1 398 ? -4.602 -11.351 25.982 1.00 95.62 398 ALA A CA 1
ATOM 3038 C C . ALA A 1 398 ? -3.159 -10.958 25.631 1.00 95.62 398 ALA A C 1
ATOM 3040 O O . ALA A 1 398 ? -2.608 -10.057 26.261 1.00 95.62 398 ALA A O 1
ATOM 3041 N N . ALA A 1 399 ? -2.582 -11.562 24.584 1.00 95.38 399 ALA A N 1
ATOM 3042 C CA . ALA A 1 399 ? -1.279 -11.164 24.057 1.00 95.38 399 ALA A CA 1
ATOM 3043 C C . ALA A 1 399 ? -1.283 -9.701 23.580 1.00 95.38 399 ALA A C 1
ATOM 3045 O O . ALA A 1 399 ? -0.442 -8.910 23.999 1.00 95.38 399 ALA A O 1
ATOM 3046 N N . TYR A 1 400 ? -2.274 -9.316 22.770 1.00 92.69 400 TYR A N 1
ATOM 3047 C CA . TYR A 1 400 ? -2.392 -7.961 22.228 1.00 92.69 400 TYR A CA 1
ATOM 3048 C C . TYR A 1 400 ? -2.455 -6.895 23.329 1.00 92.69 400 TYR A C 1
ATOM 3050 O O . TYR A 1 400 ? -1.700 -5.923 23.320 1.00 92.69 400 TYR A O 1
ATOM 3058 N N . VAL A 1 401 ? -3.329 -7.093 24.322 1.00 97.25 401 VAL A N 1
ATOM 3059 C CA . VAL A 1 401 ? -3.484 -6.148 25.437 1.00 97.25 401 VAL A CA 1
ATOM 3060 C C . VAL A 1 401 ? -2.220 -6.098 26.293 1.00 97.25 401 VAL A C 1
ATOM 3062 O O . VAL A 1 401 ? -1.766 -5.006 26.637 1.00 97.25 401 VAL A O 1
ATOM 3065 N N . ALA A 1 402 ? -1.625 -7.253 26.609 1.00 97.88 402 ALA A N 1
ATOM 3066 C CA . ALA A 1 402 ? -0.396 -7.317 27.394 1.00 97.88 402 ALA A CA 1
ATOM 3067 C C . ALA A 1 402 ? 0.759 -6.577 26.707 1.00 97.88 402 ALA A C 1
ATOM 3069 O O . ALA A 1 402 ? 1.525 -5.890 27.378 1.00 97.88 402 ALA A O 1
ATOM 3070 N N . PHE A 1 403 ? 0.870 -6.666 25.379 1.00 96.56 403 PHE A N 1
ATOM 3071 C CA . PHE A 1 403 ? 1.907 -5.949 24.646 1.00 96.56 403 PHE A CA 1
ATOM 3072 C C . PHE A 1 403 ? 1.678 -4.432 24.639 1.00 96.56 403 PHE A C 1
ATOM 3074 O O . PHE A 1 403 ? 2.617 -3.679 24.884 1.00 96.56 403 PHE A O 1
ATOM 3081 N N . ARG A 1 404 ? 0.437 -3.964 24.426 1.00 96.62 404 ARG A N 1
ATOM 3082 C CA . ARG A 1 404 ? 0.088 -2.529 24.505 1.00 96.62 404 ARG A CA 1
ATOM 3083 C C . ARG A 1 404 ? 0.347 -1.943 25.888 1.00 96.62 404 ARG A C 1
ATOM 3085 O O . ARG A 1 404 ? 0.838 -0.823 26.003 1.00 96.62 404 ARG A O 1
ATOM 3092 N N . GLU A 1 405 ? 0.028 -2.686 26.941 1.00 97.94 405 GLU A N 1
ATOM 3093 C CA . GLU A 1 405 ? 0.332 -2.274 28.310 1.00 97.94 405 GLU A CA 1
ATOM 3094 C C . GLU A 1 405 ? 1.842 -2.209 28.554 1.00 97.94 405 GLU A C 1
ATOM 3096 O O . GLU A 1 405 ? 2.341 -1.179 29.006 1.00 97.94 405 GLU A O 1
ATOM 3101 N N . LEU A 1 406 ? 2.571 -3.263 28.183 1.00 97.25 406 LEU A N 1
ATOM 3102 C CA . LEU A 1 406 ? 4.020 -3.356 28.338 1.00 97.25 406 LEU A CA 1
ATOM 3103 C C . LEU A 1 406 ? 4.749 -2.191 27.656 1.00 97.25 406 LEU A C 1
ATOM 3105 O O . LEU A 1 406 ? 5.626 -1.577 28.266 1.00 97.25 406 LEU A O 1
ATOM 3109 N N . THR A 1 407 ? 4.390 -1.863 26.411 1.00 91.88 407 THR A N 1
ATOM 3110 C CA . THR A 1 407 ? 5.010 -0.745 25.682 1.00 91.88 407 THR A CA 1
ATOM 3111 C C . THR A 1 407 ? 4.634 0.602 26.293 1.00 91.88 407 THR A C 1
ATOM 3113 O O . THR A 1 407 ? 5.490 1.478 26.404 1.00 91.88 407 THR A O 1
ATOM 3116 N N . SER A 1 408 ? 3.399 0.749 26.780 1.00 93.44 408 SER A N 1
ATOM 3117 C CA . SER A 1 408 ? 2.938 1.970 27.451 1.00 93.44 408 SER A CA 1
ATOM 3118 C C . SER A 1 408 ? 3.647 2.212 28.792 1.00 93.44 408 SER A C 1
ATOM 3120 O O . SER A 1 408 ? 4.017 3.352 29.079 1.00 93.44 408 SER A O 1
ATOM 3122 N N . ASP A 1 409 ? 3.898 1.167 29.598 1.00 94.62 409 ASP A N 1
ATOM 3123 C CA . ASP A 1 409 ? 4.702 1.278 30.832 1.00 94.62 409 ASP A CA 1
ATOM 3124 C C . ASP A 1 409 ? 6.121 1.746 30.514 1.00 94.62 409 ASP A C 1
ATOM 3126 O O . ASP A 1 409 ? 6.643 2.638 31.183 1.00 94.62 409 ASP A O 1
ATOM 3130 N N . TYR A 1 410 ? 6.734 1.171 29.474 1.00 92.56 410 TYR A N 1
ATOM 3131 C CA . TYR A 1 410 ? 8.088 1.533 29.076 1.00 92.56 410 TYR A CA 1
ATOM 3132 C C . TYR A 1 410 ? 8.179 2.986 28.614 1.00 92.56 410 TYR A C 1
ATOM 3134 O O . TYR A 1 410 ? 9.023 3.728 29.115 1.00 92.56 410 TYR A O 1
ATOM 3142 N N . SER A 1 411 ? 7.282 3.427 27.725 1.00 88.44 411 SER A N 1
ATOM 3143 C CA . SER A 1 411 ? 7.240 4.818 27.261 1.00 88.44 411 SER A CA 1
ATOM 3144 C C . SER A 1 411 ? 7.072 5.806 28.417 1.00 88.44 411 SER A C 1
ATOM 3146 O O . SER A 1 411 ? 7.792 6.805 28.482 1.00 88.44 411 SER A O 1
ATOM 3148 N N . ARG A 1 412 ? 6.173 5.510 29.366 1.00 89.75 412 ARG A N 1
ATOM 3149 C CA . ARG A 1 412 ? 5.961 6.340 30.560 1.00 89.75 412 ARG A CA 1
ATOM 3150 C C . ARG A 1 412 ? 7.207 6.380 31.447 1.00 89.75 412 ARG A C 1
ATOM 3152 O O . ARG A 1 412 ? 7.652 7.457 31.835 1.00 89.75 412 ARG A O 1
ATOM 3159 N N . ALA A 1 413 ? 7.798 5.223 31.735 1.00 90.62 413 ALA A N 1
ATOM 3160 C CA . ALA A 1 413 ? 8.982 5.126 32.581 1.00 90.62 413 ALA A CA 1
ATOM 3161 C C . ALA A 1 413 ? 10.202 5.837 31.965 1.00 90.62 413 ALA A C 1
ATOM 3163 O O . ALA A 1 413 ? 10.953 6.495 32.683 1.00 90.62 413 ALA A O 1
ATOM 3164 N N . VAL A 1 414 ? 10.369 5.778 30.638 1.00 88.50 414 VAL A N 1
ATOM 3165 C CA . VAL A 1 414 ? 11.407 6.532 29.918 1.00 88.50 414 VAL A CA 1
ATOM 3166 C C . VAL A 1 414 ? 11.193 8.041 30.055 1.00 88.50 414 VAL A C 1
ATOM 3168 O O . VAL A 1 414 ? 12.149 8.762 30.326 1.00 88.50 414 VAL A O 1
ATOM 3171 N N . ALA A 1 415 ? 9.954 8.526 29.928 1.00 85.75 415 ALA A N 1
ATOM 3172 C CA . ALA A 1 415 ? 9.645 9.948 30.097 1.00 85.75 415 ALA A CA 1
ATOM 3173 C C . ALA A 1 415 ? 9.887 10.455 31.535 1.00 85.75 415 ALA A C 1
ATOM 3175 O O . ALA A 1 415 ? 10.178 11.633 31.744 1.00 85.75 415 ALA A O 1
ATOM 3176 N N . GLU A 1 416 ? 9.782 9.574 32.533 1.00 86.81 416 GLU A N 1
ATOM 3177 C CA . GLU A 1 416 ? 9.991 9.891 33.951 1.00 86.81 416 GLU A CA 1
ATOM 3178 C C . GLU A 1 416 ? 11.453 9.748 34.411 1.00 86.81 416 GLU A C 1
ATOM 3180 O O . GLU A 1 416 ? 11.824 10.269 35.469 1.00 86.81 416 GLU A O 1
ATOM 3185 N N . ALA A 1 417 ? 12.302 9.055 33.651 1.00 90.50 417 ALA A N 1
ATOM 3186 C CA . ALA A 1 417 ? 13.674 8.763 34.043 1.00 90.50 417 ALA A CA 1
ATOM 3187 C C . ALA A 1 417 ? 14.582 10.007 33.961 1.00 90.50 417 ALA A C 1
ATOM 3189 O O . ALA A 1 417 ? 14.900 10.524 32.895 1.00 90.50 417 ALA A O 1
ATOM 3190 N N . LYS A 1 418 ? 15.065 10.470 35.123 1.00 91.94 418 LYS A N 1
ATOM 3191 C CA . LYS A 1 418 ? 15.870 11.708 35.258 1.00 91.94 418 LYS A CA 1
ATOM 3192 C C . LYS A 1 418 ? 17.385 11.491 35.332 1.00 91.94 418 LYS A C 1
ATOM 3194 O O . LYS A 1 418 ? 18.130 12.429 35.596 1.00 91.94 418 LYS A O 1
ATOM 3199 N N . SER A 1 419 ? 17.860 10.257 35.178 1.00 93.69 419 SER A N 1
ATOM 3200 C CA . SER A 1 419 ? 19.291 9.937 35.235 1.00 93.69 419 SER A CA 1
ATOM 3201 C C . SER A 1 419 ? 19.634 8.738 34.357 1.00 93.69 419 SER A C 1
ATOM 3203 O O . SER A 1 419 ? 18.775 7.901 34.082 1.00 93.69 419 SER A O 1
ATOM 3205 N N . ALA A 1 420 ? 20.909 8.613 33.982 1.00 89.44 420 ALA A N 1
ATOM 3206 C CA . ALA A 1 420 ? 21.407 7.458 33.234 1.00 89.44 420 ALA A CA 1
ATOM 3207 C C . ALA A 1 420 ? 21.136 6.128 33.963 1.00 89.44 420 ALA A C 1
ATOM 3209 O O . ALA A 1 420 ? 20.770 5.142 33.329 1.00 89.44 420 ALA A O 1
ATOM 3210 N N . LYS A 1 421 ? 21.237 6.116 35.301 1.00 92.06 421 LYS A N 1
ATOM 3211 C CA . LYS A 1 421 ? 20.894 4.942 36.113 1.00 92.06 421 LYS A CA 1
ATOM 3212 C C . LYS A 1 421 ? 19.405 4.596 36.013 1.00 92.06 421 LYS A C 1
ATOM 3214 O O . LYS A 1 421 ? 19.076 3.452 35.740 1.00 92.06 421 LYS A O 1
ATOM 3219 N N . ALA A 1 422 ? 18.515 5.580 36.160 1.00 92.56 422 ALA A N 1
ATOM 3220 C CA . ALA A 1 422 ? 17.071 5.354 36.045 1.00 92.56 422 ALA A CA 1
ATOM 3221 C C . ALA A 1 422 ? 16.661 4.869 34.640 1.00 92.56 422 ALA A C 1
ATOM 3223 O O . ALA A 1 422 ? 15.787 4.013 34.512 1.00 92.56 422 ALA A O 1
ATOM 3224 N N . MET A 1 423 ? 17.319 5.376 33.591 1.00 89.31 423 MET A N 1
ATOM 3225 C CA . MET A 1 423 ? 17.138 4.900 32.216 1.00 89.31 423 MET A CA 1
ATOM 3226 C C . MET A 1 423 ? 17.562 3.435 32.059 1.00 89.31 423 MET A C 1
ATOM 3228 O O . MET A 1 423 ? 16.832 2.645 31.461 1.00 89.31 423 MET A O 1
ATOM 3232 N N . LEU A 1 424 ? 18.713 3.059 32.626 1.00 88.88 424 LEU A N 1
ATOM 3233 C CA . LEU A 1 424 ? 19.210 1.683 32.600 1.00 88.88 424 LEU A CA 1
ATOM 3234 C C . LEU A 1 424 ? 18.291 0.723 33.370 1.00 88.88 424 LEU A C 1
ATOM 3236 O O . LEU A 1 424 ? 17.977 -0.358 32.867 1.00 88.88 424 LEU A O 1
ATOM 3240 N N . ASP A 1 425 ? 17.821 1.122 34.553 1.00 91.25 425 ASP A N 1
ATOM 3241 C CA . ASP A 1 425 ? 16.887 0.333 35.365 1.00 91.25 425 ASP A CA 1
ATOM 3242 C C . ASP A 1 425 ? 15.554 0.132 34.615 1.00 91.25 425 ASP A C 1
ATOM 3244 O O . ASP A 1 425 ? 15.028 -0.981 34.546 1.00 91.25 425 ASP A O 1
ATOM 3248 N N . THR A 1 426 ? 15.051 1.189 33.966 1.00 92.56 426 THR A N 1
ATOM 3249 C CA . THR A 1 426 ? 13.840 1.151 33.127 1.00 92.56 426 THR A CA 1
ATOM 3250 C C . THR A 1 426 ? 13.997 0.194 31.945 1.00 92.56 426 THR A C 1
ATOM 3252 O O . THR A 1 426 ? 13.119 -0.631 31.689 1.00 92.56 426 THR A O 1
ATOM 3255 N N . GLN A 1 427 ? 15.129 0.258 31.240 1.00 89.62 427 GLN A N 1
ATOM 3256 C CA . GLN A 1 427 ? 15.424 -0.636 30.122 1.00 89.62 427 GLN A CA 1
ATOM 3257 C C . GLN A 1 427 ? 15.569 -2.095 30.578 1.00 89.62 427 GLN A C 1
ATOM 3259 O O . GLN A 1 427 ? 15.048 -2.994 29.922 1.00 89.62 427 GLN A O 1
ATOM 3264 N N . THR A 1 428 ? 16.219 -2.336 31.719 1.00 91.38 428 THR A N 1
ATOM 3265 C CA . THR A 1 428 ? 16.374 -3.682 32.295 1.00 91.38 428 THR A CA 1
ATOM 3266 C C . THR A 1 428 ? 15.016 -4.285 32.647 1.00 91.38 428 THR A C 1
ATOM 3268 O O . THR A 1 428 ? 14.709 -5.401 32.225 1.00 91.38 428 THR A O 1
ATOM 3271 N N . LYS A 1 429 ? 14.151 -3.519 33.327 1.00 94.88 429 LYS A N 1
ATOM 3272 C CA . LYS A 1 429 ? 12.774 -3.934 33.625 1.00 94.88 429 LYS A CA 1
ATOM 3273 C C . LYS A 1 429 ? 12.003 -4.261 32.342 1.00 94.88 429 LYS A C 1
ATOM 3275 O O . LYS A 1 429 ? 11.328 -5.286 32.283 1.00 94.88 429 LYS A O 1
ATOM 3280 N N . HIS A 1 430 ? 12.108 -3.423 31.310 1.00 95.19 430 HIS A N 1
ATOM 3281 C CA . HIS A 1 430 ? 11.446 -3.653 30.020 1.00 95.19 430 HIS A CA 1
ATOM 3282 C C . HIS A 1 430 ? 11.892 -4.959 29.365 1.00 95.19 430 HIS A C 1
ATOM 3284 O O . HIS A 1 430 ? 11.050 -5.759 28.968 1.00 95.19 430 HIS A O 1
ATOM 3290 N N . MET A 1 431 ? 13.198 -5.237 29.337 1.00 94.69 431 MET A N 1
ATOM 3291 C CA . MET A 1 431 ? 13.719 -6.504 28.815 1.00 94.69 431 MET A CA 1
ATOM 3292 C C . MET A 1 431 ? 13.159 -7.718 29.559 1.00 94.69 431 MET A C 1
ATOM 3294 O O . MET A 1 431 ? 12.730 -8.681 28.930 1.00 94.69 431 MET A O 1
ATOM 3298 N N . GLU A 1 432 ? 13.123 -7.690 30.893 1.00 95.88 432 GLU A N 1
ATOM 3299 C CA . GLU A 1 432 ? 12.556 -8.795 31.675 1.00 95.88 432 GLU A CA 1
ATOM 3300 C C . GLU A 1 432 ? 11.078 -9.024 31.346 1.00 95.88 432 GLU A C 1
ATOM 3302 O O . GLU A 1 432 ? 10.616 -10.166 31.264 1.00 95.88 432 GLU A O 1
ATOM 3307 N N . ARG A 1 433 ? 10.326 -7.938 31.141 1.00 97.50 433 ARG A N 1
ATOM 3308 C CA . ARG A 1 433 ? 8.916 -8.002 30.755 1.00 97.50 433 ARG A CA 1
ATOM 3309 C C . ARG A 1 433 ? 8.738 -8.538 29.335 1.00 97.50 433 ARG A C 1
ATOM 3311 O O . ARG A 1 433 ? 7.892 -9.407 29.143 1.00 97.50 433 ARG A O 1
ATOM 3318 N N . LEU A 1 434 ? 9.550 -8.094 28.374 1.00 97.75 434 LEU A N 1
ATOM 3319 C CA . LEU A 1 434 ? 9.542 -8.611 27.002 1.00 97.75 434 LEU A CA 1
ATOM 3320 C C . LEU A 1 434 ? 9.869 -10.108 26.971 1.00 97.75 434 LEU A C 1
ATOM 3322 O O . LEU A 1 434 ? 9.169 -10.872 26.315 1.00 97.75 434 LEU A O 1
ATOM 3326 N N . ALA A 1 435 ? 10.876 -10.548 27.732 1.00 96.62 435 ALA A N 1
ATOM 3327 C CA . ALA A 1 435 ? 11.247 -11.959 27.829 1.00 96.62 435 ALA A CA 1
ATOM 3328 C C . ALA A 1 435 ? 10.096 -12.816 28.388 1.00 96.62 435 ALA A C 1
ATOM 3330 O O . ALA A 1 435 ? 9.803 -13.895 27.870 1.00 96.62 435 ALA A O 1
ATOM 3331 N N . LYS A 1 436 ? 9.391 -12.320 29.415 1.00 96.75 436 LYS A N 1
ATOM 3332 C CA . LYS A 1 436 ? 8.179 -12.971 29.943 1.00 96.75 436 LYS A CA 1
ATOM 3333 C C . LYS A 1 436 ? 7.048 -12.994 28.914 1.00 96.75 436 LYS A C 1
ATOM 3335 O O . LYS A 1 436 ? 6.370 -14.011 28.795 1.00 96.75 436 LYS A O 1
ATOM 3340 N N . PHE A 1 437 ? 6.862 -11.909 28.164 1.00 97.44 437 PHE A N 1
ATOM 3341 C CA . PHE A 1 437 ? 5.844 -11.812 27.121 1.00 97.44 437 PHE A CA 1
ATOM 3342 C C . PHE A 1 437 ? 6.061 -12.851 26.015 1.00 97.44 437 PHE A C 1
ATOM 3344 O O . PHE A 1 437 ? 5.154 -13.630 25.734 1.00 97.44 437 PHE A O 1
ATOM 3351 N N . VAL A 1 438 ? 7.269 -12.938 25.449 1.00 96.75 438 VAL A N 1
ATOM 3352 C CA . VAL A 1 438 ? 7.570 -13.901 24.372 1.00 96.75 438 VAL A CA 1
ATOM 3353 C C . VAL A 1 438 ? 7.512 -15.352 24.854 1.00 96.75 438 VAL A C 1
ATOM 3355 O O . VAL A 1 438 ? 7.179 -16.242 24.078 1.00 96.75 438 VAL A O 1
ATOM 3358 N N . ALA A 1 439 ? 7.791 -15.604 26.138 1.00 95.19 439 ALA A N 1
ATOM 3359 C CA . ALA A 1 439 ? 7.619 -16.925 26.737 1.00 95.19 439 ALA A CA 1
ATOM 3360 C C . ALA A 1 439 ? 6.135 -17.297 26.910 1.00 95.19 439 ALA A C 1
ATOM 3362 O O . ALA A 1 439 ? 5.763 -18.445 26.677 1.00 95.19 439 ALA A O 1
ATOM 3363 N N . ALA A 1 440 ? 5.292 -16.338 27.304 1.00 94.81 440 ALA A N 1
ATOM 3364 C CA . ALA A 1 440 ? 3.857 -16.547 27.490 1.00 94.81 440 ALA A CA 1
ATOM 3365 C C . ALA A 1 440 ? 3.084 -16.618 26.160 1.00 94.81 440 ALA A C 1
ATOM 3367 O O . ALA A 1 440 ? 2.119 -17.375 26.054 1.00 94.81 440 ALA A O 1
ATOM 3368 N N . TYR A 1 441 ? 3.518 -15.865 25.145 1.00 95.31 441 TYR A N 1
ATOM 3369 C CA . TYR A 1 441 ? 2.818 -15.699 23.868 1.00 95.31 441 TYR A CA 1
ATOM 3370 C C . TYR A 1 441 ? 3.735 -15.924 22.651 1.00 95.31 441 TYR A C 1
ATOM 3372 O O . TYR A 1 441 ? 3.816 -15.071 21.769 1.00 95.31 441 TYR A O 1
ATOM 3380 N N . PRO A 1 442 ? 4.406 -17.080 22.516 1.00 94.12 442 PRO A N 1
ATOM 3381 C CA . PRO A 1 442 ? 5.459 -17.288 21.511 1.00 94.12 442 PRO A CA 1
ATOM 3382 C C . PRO A 1 442 ? 4.991 -17.233 20.047 1.00 94.12 442 PRO A C 1
ATOM 3384 O O . PRO A 1 442 ? 5.816 -17.283 19.145 1.00 94.12 442 PRO A O 1
ATOM 3387 N N . LYS A 1 443 ? 3.678 -17.190 19.795 1.00 90.81 443 LYS A N 1
ATOM 3388 C CA . LYS A 1 443 ? 3.078 -17.158 18.451 1.00 90.81 443 LYS A CA 1
ATOM 3389 C C . LYS A 1 443 ? 2.280 -15.886 18.158 1.00 90.81 443 LYS A C 1
ATOM 3391 O O . LYS A 1 443 ? 1.745 -15.779 17.063 1.00 90.81 443 LYS A O 1
ATOM 3396 N N . ALA A 1 444 ? 2.173 -14.962 19.113 1.00 90.38 444 ALA A N 1
ATOM 3397 C CA . ALA A 1 444 ? 1.440 -13.721 18.895 1.00 90.38 444 ALA A CA 1
ATOM 3398 C C . ALA A 1 444 ? 2.142 -12.843 17.850 1.00 90.38 444 ALA A C 1
ATOM 3400 O O . ALA A 1 444 ? 3.373 -12.848 17.765 1.00 90.38 444 ALA A O 1
ATOM 3401 N N . ASP A 1 445 ? 1.366 -12.058 17.101 1.00 86.31 445 ASP A N 1
ATOM 3402 C CA . ASP A 1 445 ? 1.891 -11.157 16.065 1.00 86.31 445 ASP A CA 1
ATOM 3403 C C . ASP A 1 445 ? 2.934 -10.177 16.634 1.00 86.31 445 ASP A C 1
ATOM 3405 O O . ASP A 1 445 ? 3.997 -9.972 16.046 1.00 86.31 445 ASP A O 1
ATOM 3409 N N . ASP A 1 446 ? 2.679 -9.642 17.834 1.00 89.94 446 ASP A N 1
ATOM 3410 C CA . ASP A 1 446 ? 3.571 -8.702 18.523 1.00 89.94 446 ASP A CA 1
ATOM 3411 C C . ASP A 1 446 ? 4.865 -9.360 19.063 1.00 89.94 446 ASP A C 1
ATOM 3413 O O . ASP A 1 446 ? 5.835 -8.668 19.383 1.00 89.94 446 ASP A O 1
ATOM 3417 N N . SER A 1 447 ? 4.944 -10.696 19.139 1.00 95.75 447 SER A N 1
ATOM 3418 C CA . SER A 1 447 ? 6.142 -11.389 19.648 1.00 95.75 447 SER A CA 1
ATOM 3419 C C . SER A 1 447 ? 7.349 -11.234 18.733 1.00 95.75 447 SER A C 1
ATOM 3421 O O . SER A 1 447 ? 8.482 -11.213 19.217 1.00 95.75 447 SER A O 1
ATOM 3423 N N . ALA A 1 448 ? 7.126 -11.035 17.431 1.00 94.50 448 ALA A N 1
ATOM 3424 C CA . ALA A 1 448 ? 8.202 -10.717 16.502 1.00 94.50 448 ALA A CA 1
ATOM 3425 C C . ALA A 1 448 ? 8.876 -9.375 16.844 1.00 94.50 448 ALA A C 1
ATOM 3427 O O . ALA A 1 448 ? 10.104 -9.269 16.803 1.00 94.50 448 ALA A O 1
ATOM 3428 N N . ASP A 1 449 ? 8.088 -8.363 17.220 1.00 91.69 449 ASP A N 1
ATOM 3429 C CA . ASP A 1 449 ? 8.612 -7.063 17.644 1.00 91.69 449 ASP A CA 1
ATOM 3430 C C . ASP A 1 449 ? 9.279 -7.144 19.021 1.00 91.69 449 ASP A C 1
ATOM 3432 O O . ASP A 1 449 ? 10.387 -6.644 19.209 1.00 91.69 449 ASP A O 1
ATOM 3436 N N . A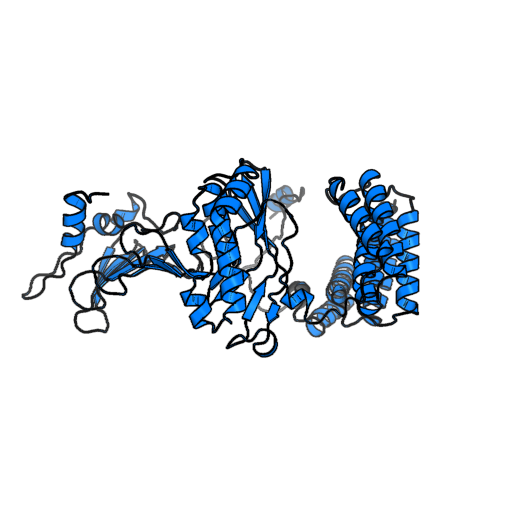LA A 1 450 ? 8.671 -7.868 19.963 1.00 97.12 450 ALA A N 1
ATOM 3437 C CA . ALA A 1 450 ? 9.248 -8.076 21.287 1.00 97.12 450 ALA A CA 1
ATOM 3438 C C . ALA A 1 450 ? 10.635 -8.747 21.236 1.00 97.12 450 ALA A C 1
ATOM 3440 O O . ALA A 1 450 ? 11.567 -8.305 21.915 1.00 97.12 450 ALA A O 1
ATOM 3441 N N . LEU A 1 451 ? 10.796 -9.785 20.405 1.00 98.12 451 LEU A N 1
ATOM 3442 C CA . LEU A 1 451 ? 12.083 -10.455 20.194 1.00 98.12 451 LEU A CA 1
ATOM 3443 C C . LEU A 1 451 ? 13.113 -9.528 19.538 1.00 98.12 451 LEU A C 1
ATOM 3445 O O . LEU A 1 451 ? 14.285 -9.552 19.918 1.00 98.12 451 LEU A O 1
ATOM 3449 N N . LEU A 1 452 ? 12.687 -8.693 18.585 1.00 96.94 452 LEU A N 1
ATOM 3450 C CA . LEU A 1 452 ? 13.569 -7.718 17.945 1.00 96.94 452 LEU A CA 1
ATOM 3451 C C . LEU A 1 452 ? 14.074 -6.684 18.961 1.00 96.94 452 LEU A C 1
ATOM 3453 O O . LEU A 1 452 ? 15.274 -6.416 19.013 1.00 96.94 452 LEU A O 1
ATOM 3457 N N . GLN A 1 453 ? 13.183 -6.147 19.799 1.00 94.88 453 GLN A N 1
ATOM 3458 C CA . GLN A 1 453 ? 13.548 -5.202 20.856 1.00 94.88 453 GLN A CA 1
ATOM 3459 C C . GLN A 1 453 ? 14.526 -5.824 21.862 1.00 94.88 453 GLN A C 1
ATOM 3461 O O . GLN A 1 453 ? 15.540 -5.205 22.182 1.00 94.88 453 GLN A O 1
ATOM 3466 N N . LEU A 1 454 ? 14.274 -7.058 22.319 1.00 97.00 454 LEU A N 1
ATOM 3467 C CA . LEU A 1 454 ? 15.192 -7.794 23.200 1.00 97.00 454 LEU A CA 1
ATOM 3468 C C . LEU A 1 454 ? 16.596 -7.894 22.602 1.00 97.00 454 LEU A C 1
ATOM 3470 O O . LEU A 1 454 ? 17.580 -7.572 23.269 1.00 97.00 454 LEU A O 1
ATOM 3474 N N . ALA A 1 455 ? 16.678 -8.308 21.338 1.00 96.75 455 ALA A N 1
ATOM 3475 C CA . ALA A 1 455 ? 17.942 -8.488 20.647 1.00 96.75 455 ALA A CA 1
ATOM 3476 C C . ALA A 1 455 ? 18.709 -7.163 20.498 1.00 96.75 455 ALA A C 1
ATOM 3478 O O . ALA A 1 455 ? 19.882 -7.083 20.862 1.00 96.75 455 ALA A O 1
ATOM 3479 N N . MET A 1 456 ? 18.031 -6.102 20.050 1.00 92.75 456 MET A N 1
ATOM 3480 C CA . MET A 1 456 ? 18.630 -4.775 19.874 1.00 92.75 456 MET A CA 1
ATOM 3481 C C . MET A 1 456 ? 19.116 -4.167 21.193 1.00 92.75 456 MET A C 1
ATOM 3483 O O . MET A 1 456 ? 20.180 -3.550 21.232 1.00 92.75 456 MET A O 1
ATOM 3487 N N . ILE A 1 457 ? 18.366 -4.346 22.284 1.00 90.50 457 ILE A N 1
ATOM 3488 C CA . ILE A 1 457 ? 18.789 -3.856 23.599 1.00 90.50 457 ILE A CA 1
ATOM 3489 C C . ILE A 1 457 ? 20.009 -4.642 24.097 1.00 90.50 457 ILE A C 1
ATOM 3491 O O . ILE A 1 457 ? 20.956 -4.033 24.595 1.00 90.50 457 ILE A O 1
ATOM 3495 N N . CYS A 1 458 ? 20.024 -5.972 23.944 1.00 92.19 458 CYS A N 1
ATOM 3496 C CA . CYS A 1 458 ? 21.193 -6.790 24.271 1.00 92.19 458 CYS A CA 1
ATOM 3497 C C . CYS A 1 458 ? 22.439 -6.322 23.505 1.00 92.19 458 CYS A C 1
ATOM 3499 O O . CYS A 1 458 ? 23.487 -6.141 24.122 1.00 92.19 458 CYS A O 1
ATOM 3501 N N . GLU A 1 459 ? 22.320 -6.061 22.199 1.00 91.69 459 GLU A N 1
ATOM 3502 C CA . GLU A 1 459 ? 23.424 -5.514 21.401 1.00 91.69 459 GLU A CA 1
ATOM 3503 C C . GLU A 1 459 ? 23.919 -4.174 21.929 1.00 91.69 459 GLU A C 1
ATOM 3505 O O . GLU A 1 459 ? 25.118 -3.990 22.120 1.00 91.69 459 GLU A O 1
ATOM 3510 N N . PHE A 1 460 ? 23.002 -3.243 22.200 1.00 86.00 460 PHE A N 1
ATOM 3511 C CA . PHE A 1 460 ? 23.359 -1.915 22.693 1.00 86.00 460 PHE A CA 1
ATOM 3512 C C . PHE A 1 460 ? 24.090 -1.973 24.045 1.00 86.00 460 PHE A C 1
ATOM 3514 O O . PHE A 1 460 ? 24.918 -1.11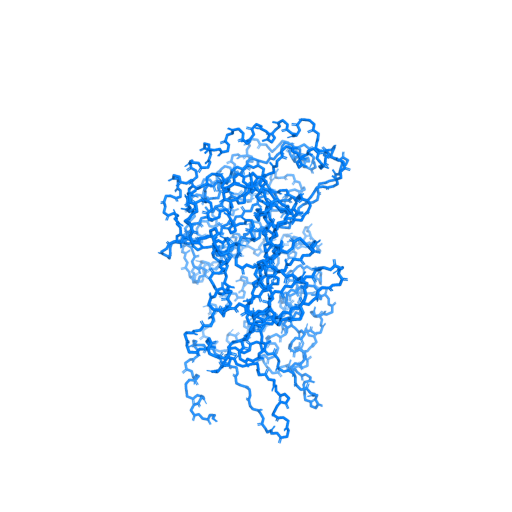9 24.349 1.00 86.00 460 PHE A O 1
ATOM 3521 N N . GLN A 1 461 ? 23.812 -3.002 24.849 1.00 86.50 461 GLN A N 1
ATOM 3522 C CA . GLN A 1 461 ? 24.487 -3.269 26.120 1.00 86.50 461 GLN A CA 1
ATOM 3523 C C . GLN A 1 461 ? 25.777 -4.101 25.979 1.00 86.50 461 GLN A C 1
ATOM 3525 O O . GLN A 1 461 ? 26.383 -4.438 26.996 1.00 86.50 461 GLN A O 1
ATOM 3530 N N . GLY A 1 462 ? 26.190 -4.473 24.762 1.00 89.06 462 GLY A N 1
ATOM 3531 C CA . GLY A 1 462 ? 27.362 -5.323 24.514 1.00 89.06 462 GLY A CA 1
ATOM 3532 C C . GLY A 1 462 ? 27.172 -6.799 24.890 1.00 89.06 462 GLY A C 1
ATOM 3533 O O . GLY A 1 462 ? 28.144 -7.539 25.011 1.00 89.06 462 GLY A O 1
ATOM 3534 N N . LYS A 1 463 ? 25.928 -7.249 25.091 1.00 93.19 463 LYS A N 1
ATOM 3535 C CA . LYS A 1 463 ? 25.561 -8.642 25.404 1.00 93.19 463 LYS A CA 1
ATOM 3536 C C . LYS A 1 463 ? 25.310 -9.425 24.115 1.00 93.19 463 LYS A C 1
ATOM 3538 O O . LYS A 1 463 ? 24.188 -9.848 23.827 1.00 93.19 463 LYS A O 1
ATOM 3543 N N . GLU A 1 464 ? 26.346 -9.542 23.288 1.00 92.94 464 GLU A N 1
ATOM 3544 C CA . GLU A 1 464 ? 26.242 -10.123 21.943 1.00 92.94 464 GLU A CA 1
ATOM 3545 C C . GLU A 1 464 ? 25.729 -11.576 21.926 1.00 92.94 464 GLU A C 1
ATOM 3547 O O . GLU A 1 464 ? 24.839 -11.862 21.119 1.00 92.94 464 GLU A O 1
ATOM 3552 N N . PRO A 1 465 ? 26.173 -12.491 22.817 1.00 95.50 465 PRO A N 1
ATOM 3553 C CA . PRO A 1 465 ? 25.657 -13.861 22.827 1.00 95.50 465 PRO A CA 1
ATOM 3554 C C . PRO A 1 465 ? 24.151 -13.934 23.116 1.00 95.50 465 PRO A C 1
ATOM 3556 O O . PRO A 1 465 ? 23.439 -14.760 22.544 1.00 95.50 465 PRO A O 1
ATOM 3559 N N . GLU A 1 466 ? 23.639 -13.081 24.004 1.00 95.06 466 GLU A N 1
ATOM 3560 C CA . GLU A 1 466 ? 22.211 -12.970 24.295 1.00 95.06 466 GLU A CA 1
ATOM 3561 C C . GLU A 1 466 ? 21.445 -12.360 23.121 1.00 95.06 466 GLU A C 1
ATOM 3563 O O . GLU A 1 466 ? 20.380 -12.863 22.764 1.00 95.06 466 GLU A O 1
ATOM 3568 N N . ALA A 1 467 ? 21.993 -11.317 22.492 1.00 96.69 467 ALA A N 1
ATOM 3569 C CA . ALA A 1 467 ? 21.390 -10.706 21.314 1.00 96.69 467 ALA A CA 1
ATOM 3570 C C . ALA A 1 467 ? 21.232 -11.719 20.175 1.00 96.69 467 ALA A C 1
ATOM 3572 O O . ALA A 1 467 ? 20.149 -11.841 19.599 1.00 96.69 467 ALA A O 1
ATOM 3573 N N . GLN A 1 468 ? 22.286 -12.493 19.899 1.00 96.69 468 GLN A N 1
ATOM 3574 C CA . GLN A 1 468 ? 22.275 -13.536 18.880 1.00 96.69 468 GLN A CA 1
ATOM 3575 C C . GLN A 1 468 ? 21.165 -14.561 19.142 1.00 96.69 468 GLN A C 1
ATOM 3577 O O . GLN A 1 468 ? 20.398 -14.866 18.231 1.00 96.69 468 GLN A O 1
ATOM 3582 N N . LYS A 1 469 ? 21.006 -15.032 20.389 1.00 97.31 469 LYS A N 1
ATOM 3583 C CA . LYS A 1 469 ? 19.931 -15.974 20.754 1.00 97.31 469 LYS A CA 1
ATOM 3584 C C . LYS A 1 469 ? 18.541 -15.423 20.431 1.00 97.31 469 LYS A C 1
ATOM 3586 O O . LYS A 1 469 ? 17.709 -16.152 19.891 1.00 97.31 469 LYS A O 1
ATOM 3591 N N . TRP A 1 470 ? 18.283 -14.152 20.737 1.00 97.81 470 TRP A N 1
ATOM 3592 C CA . TRP A 1 470 ? 16.989 -13.526 20.454 1.00 97.81 470 TRP A CA 1
ATOM 3593 C C . TRP A 1 470 ? 16.745 -13.336 18.957 1.00 97.81 470 TRP A C 1
ATOM 3595 O O . TRP A 1 470 ? 15.650 -13.637 18.480 1.00 97.81 470 TRP A O 1
ATOM 3605 N N . TYR A 1 471 ? 17.759 -12.921 18.192 1.00 98.25 471 TYR A N 1
ATOM 3606 C CA . TYR A 1 471 ? 17.645 -12.838 16.736 1.00 98.25 471 TYR A CA 1
ATOM 3607 C C . TYR A 1 471 ? 17.436 -14.204 16.079 1.00 98.25 471 TYR A C 1
ATOM 3609 O O . TYR A 1 471 ? 16.610 -14.319 15.176 1.00 98.25 471 TYR A O 1
ATOM 3617 N N . GLU A 1 472 ? 18.142 -15.245 16.525 1.00 97.69 472 GLU A N 1
ATOM 3618 C CA . GLU A 1 472 ? 17.951 -16.617 16.039 1.00 97.69 472 GLU A CA 1
ATOM 3619 C C . GLU A 1 472 ? 16.541 -17.117 16.351 1.00 97.69 472 GLU A C 1
ATOM 3621 O O . GLU A 1 472 ? 15.885 -17.722 15.498 1.00 97.69 472 GLU A O 1
ATOM 3626 N N . GLN A 1 473 ? 16.041 -16.834 17.557 1.00 97.25 473 GLN A N 1
ATOM 3627 C CA . GLN A 1 473 ? 14.674 -17.169 17.931 1.00 97.25 473 GLN A CA 1
ATOM 3628 C C . GLN A 1 473 ? 13.658 -16.449 17.037 1.00 97.25 473 GLN A C 1
ATOM 3630 O O . GLN A 1 473 ? 12.756 -17.110 16.522 1.00 97.25 473 GLN A O 1
ATOM 3635 N N . LEU A 1 474 ? 13.829 -15.144 16.805 1.00 97.50 474 LEU A N 1
ATOM 3636 C CA . LEU A 1 474 ? 12.994 -14.341 15.907 1.00 97.50 474 LEU A CA 1
ATOM 3637 C C . LEU A 1 474 ? 12.996 -14.900 14.481 1.00 97.50 474 LEU A C 1
ATOM 3639 O O . LEU A 1 474 ? 11.934 -15.185 13.928 1.00 97.50 474 LEU A O 1
ATOM 3643 N N . ALA A 1 475 ? 14.180 -15.128 13.912 1.00 96.25 475 ALA A N 1
ATOM 3644 C CA . ALA A 1 475 ? 14.339 -15.664 12.565 1.00 96.25 475 ALA A CA 1
ATOM 3645 C C . ALA A 1 475 ? 13.705 -17.056 12.407 1.00 96.25 475 ALA A C 1
ATOM 3647 O O . ALA A 1 475 ? 13.144 -17.360 11.357 1.00 96.25 475 ALA A O 1
ATOM 3648 N N . ARG A 1 476 ? 13.760 -17.898 13.449 1.00 95.75 476 ARG A N 1
ATOM 3649 C CA . ARG A 1 476 ? 13.196 -19.254 13.428 1.00 95.75 476 ARG A CA 1
ATOM 3650 C C . ARG A 1 476 ? 11.686 -19.286 13.669 1.00 95.75 476 ARG A C 1
ATOM 3652 O O . ARG A 1 476 ? 10.991 -20.051 13.011 1.00 95.75 476 ARG A O 1
ATOM 3659 N N . GLN A 1 477 ? 11.187 -18.537 14.652 1.00 94.38 477 GLN A N 1
ATOM 3660 C CA . GLN A 1 477 ? 9.790 -18.625 15.103 1.00 94.38 477 GLN A CA 1
ATOM 3661 C C . GLN A 1 477 ? 8.848 -17.706 14.321 1.00 94.38 477 GLN A C 1
ATOM 3663 O O . GLN A 1 477 ? 7.679 -18.045 14.170 1.00 94.38 477 GLN A O 1
ATOM 3668 N N . HIS A 1 478 ? 9.354 -16.597 13.773 1.00 92.19 478 HIS A N 1
ATOM 3669 C CA . HIS A 1 478 ? 8.563 -15.620 13.023 1.00 92.19 478 HIS A CA 1
ATOM 3670 C C . HIS A 1 478 ? 9.205 -15.298 11.667 1.00 92.19 478 HIS A C 1
ATOM 3672 O O . HIS A 1 478 ? 9.300 -14.139 11.275 1.00 92.19 478 HIS A O 1
ATOM 3678 N N . ALA A 1 479 ? 9.646 -16.324 10.931 1.00 92.25 479 ALA A N 1
ATOM 3679 C CA . ALA A 1 479 ? 10.378 -16.177 9.668 1.00 92.25 479 ALA A CA 1
ATOM 3680 C C . ALA A 1 479 ? 9.657 -15.325 8.600 1.00 92.25 479 ALA A C 1
ATOM 3682 O O . ALA A 1 479 ? 10.314 -14.709 7.764 1.00 92.25 479 ALA A O 1
ATOM 3683 N N . SER A 1 480 ? 8.319 -15.284 8.624 1.00 89.25 480 SER A N 1
ATOM 3684 C CA . SER A 1 480 ? 7.491 -14.489 7.706 1.00 89.25 480 SER A CA 1
ATOM 3685 C C . SER A 1 480 ? 7.257 -13.044 8.160 1.00 89.25 480 SER A C 1
ATOM 3687 O O . SER A 1 480 ? 6.687 -12.263 7.402 1.00 89.25 480 SER A O 1
ATOM 3689 N N . ALA A 1 481 ? 7.655 -12.673 9.382 1.00 85.31 481 ALA A N 1
ATOM 3690 C CA . ALA A 1 481 ? 7.476 -11.319 9.894 1.00 85.31 481 ALA A CA 1
ATOM 3691 C C . ALA A 1 481 ? 8.529 -10.361 9.299 1.00 85.31 481 ALA A C 1
ATOM 3693 O O . ALA A 1 481 ? 9.699 -10.740 9.176 1.00 85.31 481 ALA A O 1
ATOM 3694 N N . PRO A 1 482 ? 8.188 -9.092 9.004 1.00 86.56 482 PRO A N 1
ATOM 3695 C CA . PRO A 1 482 ? 9.158 -8.098 8.528 1.00 86.56 482 PRO A CA 1
ATOM 3696 C C . PRO A 1 482 ? 10.388 -7.943 9.443 1.00 86.56 482 PRO A C 1
ATOM 3698 O O . PRO A 1 482 ? 11.507 -7.720 8.978 1.00 86.56 482 PRO A O 1
ATOM 3701 N N . GLN A 1 483 ? 10.204 -8.111 10.755 1.00 91.62 483 GLN A N 1
ATOM 3702 C CA . GLN A 1 483 ? 11.251 -8.063 11.776 1.00 91.62 483 GLN A CA 1
ATOM 3703 C C . GLN A 1 483 ? 12.307 -9.163 11.584 1.00 91.62 483 GLN A C 1
ATOM 3705 O O . GLN A 1 483 ? 13.481 -8.937 11.884 1.00 91.62 483 GLN A O 1
ATOM 3710 N N . ALA A 1 484 ? 11.939 -10.322 11.024 1.00 92.62 484 ALA A N 1
ATOM 3711 C CA . ALA A 1 484 ? 12.883 -11.404 10.754 1.00 92.62 484 ALA A CA 1
ATOM 3712 C C . ALA A 1 484 ? 13.919 -11.024 9.688 1.00 92.62 484 ALA A C 1
ATOM 3714 O O . ALA A 1 484 ? 15.056 -11.488 9.750 1.00 92.62 484 ALA A O 1
ATOM 3715 N N . VAL A 1 485 ? 13.590 -10.123 8.754 1.00 91.25 485 VAL A N 1
ATOM 3716 C CA . VAL A 1 485 ? 14.568 -9.591 7.788 1.00 91.25 485 VAL A CA 1
ATOM 3717 C C . VAL A 1 485 ? 15.675 -8.826 8.518 1.00 91.25 485 VAL A C 1
ATOM 3719 O O . VAL A 1 485 ? 16.858 -9.057 8.263 1.00 91.25 485 VAL A O 1
ATOM 3722 N N . LYS A 1 486 ? 15.304 -7.968 9.482 1.00 90.88 486 LYS A N 1
ATOM 3723 C CA . LYS A 1 486 ? 16.269 -7.247 10.328 1.00 90.88 486 LYS A CA 1
ATOM 3724 C C . LYS A 1 486 ? 17.097 -8.213 11.175 1.00 90.88 486 LYS A C 1
ATOM 3726 O O . LYS A 1 486 ? 18.315 -8.061 11.234 1.00 90.88 486 LYS A O 1
ATOM 3731 N N . ALA A 1 487 ? 16.462 -9.229 11.761 1.00 96.25 487 ALA A N 1
ATOM 3732 C CA . ALA A 1 487 ? 17.144 -10.248 12.555 1.00 96.25 487 ALA A CA 1
ATOM 3733 C C . ALA A 1 487 ? 18.189 -11.025 11.745 1.00 96.25 487 ALA A C 1
ATOM 3735 O O . ALA A 1 487 ? 19.340 -11.129 12.157 1.00 96.25 487 ALA A O 1
ATOM 3736 N N . ASN A 1 488 ? 17.822 -11.502 10.554 1.00 94.88 488 ASN A N 1
ATOM 3737 C CA . ASN A 1 488 ? 18.742 -12.198 9.654 1.00 94.88 488 ASN A CA 1
ATOM 3738 C C . ASN A 1 488 ? 19.914 -11.302 9.226 1.00 94.88 488 ASN A C 1
ATOM 3740 O O . ASN A 1 488 ? 21.057 -11.756 9.176 1.00 94.88 488 ASN A O 1
ATOM 3744 N N . GLY A 1 489 ? 19.653 -10.016 8.968 1.00 91.44 489 GLY A N 1
ATOM 3745 C CA . GLY A 1 489 ? 20.701 -9.028 8.707 1.00 91.44 489 GLY A CA 1
ATOM 3746 C C . GLY A 1 489 ? 21.657 -8.846 9.892 1.00 91.44 489 GLY A C 1
ATOM 3747 O O . GLY A 1 489 ? 22.874 -8.829 9.700 1.00 91.44 489 GLY A O 1
ATOM 3748 N N . ALA A 1 490 ? 21.127 -8.766 11.116 1.00 93.56 490 ALA A N 1
ATOM 3749 C CA . ALA A 1 490 ? 21.925 -8.664 12.336 1.00 93.56 490 ALA A CA 1
ATOM 3750 C C . ALA A 1 490 ? 22.786 -9.917 12.566 1.00 93.56 490 ALA A C 1
ATOM 3752 O O . ALA A 1 490 ? 23.993 -9.788 12.745 1.00 93.56 490 ALA A O 1
ATOM 3753 N N . LEU A 1 491 ? 22.218 -11.122 12.440 1.00 94.62 491 LEU A N 1
ATOM 3754 C CA . LEU A 1 491 ? 22.952 -12.393 12.548 1.00 94.62 491 LEU A CA 1
ATOM 3755 C C . LEU A 1 491 ? 24.064 -12.521 11.503 1.00 94.62 491 LEU A C 1
ATOM 3757 O O . LEU A 1 491 ? 25.170 -12.991 11.791 1.00 94.62 491 LEU A O 1
ATOM 3761 N N . ARG A 1 492 ? 23.794 -12.071 10.273 1.00 91.62 492 ARG A N 1
ATOM 3762 C CA . ARG A 1 492 ? 24.805 -12.016 9.217 1.00 91.62 492 ARG A CA 1
ATOM 3763 C C . ARG A 1 492 ? 25.946 -11.071 9.591 1.00 91.62 492 ARG A C 1
ATOM 3765 O O . ARG A 1 492 ? 27.098 -11.453 9.420 1.00 91.62 492 ARG A O 1
ATOM 3772 N N . ARG A 1 493 ? 25.638 -9.871 10.100 1.00 89.50 493 ARG A N 1
ATOM 3773 C CA . ARG A 1 493 ? 26.643 -8.897 10.561 1.00 89.50 493 ARG A CA 1
ATOM 3774 C C . ARG A 1 493 ? 27.470 -9.453 11.720 1.00 89.50 493 ARG A C 1
ATOM 3776 O O . ARG A 1 493 ? 28.686 -9.375 11.660 1.00 89.50 493 ARG A O 1
ATOM 3783 N N . MET A 1 494 ? 26.828 -10.024 12.735 1.00 90.38 494 MET A N 1
ATOM 3784 C CA . MET A 1 494 ? 27.508 -10.572 13.916 1.00 90.38 494 MET A CA 1
ATOM 3785 C C . MET A 1 494 ? 28.460 -11.716 13.569 1.00 90.38 494 MET A C 1
ATOM 3787 O O . MET A 1 494 ? 29.496 -11.877 14.195 1.00 90.38 494 MET A O 1
ATOM 3791 N N . SER A 1 495 ? 28.126 -12.510 12.551 1.00 89.44 495 SER A N 1
ATOM 3792 C CA . SER A 1 495 ? 28.927 -13.667 12.143 1.00 89.44 495 SER A CA 1
ATOM 3793 C C . SER A 1 495 ? 29.794 -13.409 10.907 1.00 89.44 495 SER A C 1
ATOM 3795 O O . SER A 1 495 ? 30.164 -14.369 10.223 1.00 89.44 495 SER A O 1
ATOM 3797 N N . ILE A 1 496 ? 30.065 -12.139 10.577 1.00 88.06 496 ILE A N 1
ATOM 3798 C CA . ILE A 1 496 ? 30.735 -11.760 9.326 1.00 88.06 496 ILE A CA 1
ATOM 3799 C C . ILE A 1 496 ? 32.246 -11.992 9.346 1.00 88.06 496 ILE A C 1
ATOM 3801 O O . ILE A 1 496 ? 32.853 -12.138 8.285 1.00 88.06 496 ILE A O 1
ATOM 3805 N N . GLU A 1 497 ? 32.865 -12.033 10.525 1.00 88.06 497 GLU A N 1
ATOM 3806 C CA . GLU A 1 497 ? 34.308 -12.226 10.648 1.00 88.06 497 GLU A CA 1
ATOM 3807 C C . GLU A 1 497 ? 34.758 -13.513 9.938 1.00 88.06 497 GLU A C 1
ATOM 3809 O O . GLU A 1 497 ? 34.182 -14.588 10.109 1.00 88.06 497 GLU A O 1
ATOM 3814 N N . GLY A 1 498 ? 35.771 -13.391 9.074 1.00 87.00 498 GLY A N 1
ATOM 3815 C CA . GLY A 1 498 ? 36.283 -14.500 8.263 1.00 87.00 498 GLY A CA 1
ATOM 3816 C C . GLY A 1 498 ? 35.394 -14.929 7.087 1.00 87.00 498 GLY A C 1
ATOM 3817 O O . GLY A 1 498 ? 35.789 -15.824 6.339 1.00 87.00 498 GLY A O 1
ATOM 3818 N N . LYS A 1 499 ? 34.228 -14.303 6.873 1.00 86.75 499 LYS A N 1
ATOM 3819 C CA . LYS A 1 499 ? 33.328 -14.600 5.748 1.00 86.75 499 LYS A CA 1
ATOM 3820 C C . LYS A 1 499 ? 33.382 -13.509 4.674 1.00 86.75 499 LYS A C 1
ATOM 3822 O O . LYS A 1 499 ? 33.606 -12.340 4.989 1.00 86.75 499 LYS A O 1
ATOM 3827 N N . PRO A 1 500 ? 33.146 -13.854 3.394 1.00 80.12 500 PRO A N 1
ATOM 3828 C CA . PRO A 1 500 ? 32.967 -12.851 2.353 1.00 80.12 500 PRO A CA 1
ATOM 3829 C C . PRO A 1 500 ? 31.824 -11.896 2.711 1.00 80.12 500 PRO A C 1
ATOM 3831 O O . PRO A 1 500 ? 30.705 -12.326 3.002 1.00 80.12 500 PRO A O 1
ATOM 3834 N N . TRP A 1 501 ? 32.106 -10.597 2.680 1.00 76.81 501 TRP A N 1
ATOM 3835 C CA . TRP A 1 501 ? 31.089 -9.573 2.860 1.00 76.81 501 TRP A CA 1
ATOM 3836 C C . TRP A 1 501 ? 30.489 -9.191 1.508 1.00 76.81 501 TRP A C 1
ATOM 3838 O O . TRP A 1 501 ? 31.216 -8.909 0.557 1.00 76.81 501 TRP A O 1
ATOM 3848 N N . GLU A 1 502 ? 29.160 -9.199 1.419 1.00 74.44 502 GLU A N 1
ATOM 3849 C CA . GLU A 1 502 ? 28.441 -8.797 0.213 1.00 74.44 502 GLU A CA 1
ATOM 3850 C C . GLU A 1 502 ? 27.694 -7.502 0.512 1.00 74.44 502 GLU A C 1
ATOM 3852 O O . GLU A 1 502 ? 26.826 -7.451 1.387 1.00 74.44 502 GLU A O 1
ATOM 3857 N N . LEU A 1 503 ? 28.028 -6.461 -0.242 1.00 72.81 503 LEU A N 1
ATOM 3858 C CA . LEU A 1 503 ? 27.267 -5.225 -0.292 1.00 72.81 503 LEU A CA 1
ATOM 3859 C C . LEU A 1 503 ? 26.948 -4.938 -1.756 1.00 72.81 503 LEU A C 1
ATOM 3861 O O . LEU A 1 503 ? 27.800 -4.471 -2.515 1.00 72.81 503 LEU A O 1
ATOM 3865 N N . THR A 1 504 ? 25.711 -5.236 -2.142 1.00 63.72 504 THR A N 1
ATOM 3866 C CA . THR A 1 504 ? 25.138 -4.877 -3.439 1.00 63.72 504 THR A CA 1
ATOM 3867 C C . THR A 1 504 ? 23.963 -3.952 -3.179 1.00 63.72 504 THR A C 1
ATOM 3869 O O . THR A 1 504 ? 22.890 -4.395 -2.777 1.00 63.72 504 THR A O 1
ATOM 3872 N N . ALA A 1 505 ? 24.167 -2.658 -3.377 1.00 57.25 505 ALA A N 1
ATOM 3873 C CA . ALA A 1 505 ? 23.083 -1.690 -3.382 1.00 57.25 505 ALA A CA 1
ATOM 3874 C C . ALA A 1 505 ? 22.931 -1.151 -4.811 1.00 57.25 505 ALA A C 1
ATOM 3876 O O . ALA A 1 505 ? 23.944 -0.999 -5.505 1.00 57.25 505 ALA A O 1
ATOM 3877 N N . PRO A 1 506 ? 21.708 -0.834 -5.274 1.00 49.31 506 PRO A N 1
ATOM 3878 C CA . PRO A 1 506 ? 21.524 0.094 -6.379 1.00 49.31 506 PRO A CA 1
ATOM 3879 C C . PRO A 1 506 ? 22.013 1.457 -5.889 1.00 49.31 506 PRO A C 1
ATOM 3881 O O . PRO A 1 506 ? 21.255 2.287 -5.398 1.00 49.31 506 PRO A O 1
ATOM 3884 N N . VAL A 1 507 ? 23.329 1.645 -5.907 1.00 52.09 507 VAL A N 1
ATOM 3885 C CA . VAL A 1 507 ? 23.924 2.901 -5.490 1.00 52.09 507 VAL A CA 1
ATOM 3886 C C . VAL A 1 507 ? 23.560 3.893 -6.583 1.00 52.09 507 VAL A C 1
ATOM 3888 O O . VAL A 1 507 ? 24.012 3.766 -7.720 1.00 52.09 507 VAL A O 1
ATOM 3891 N N . ALA A 1 508 ? 22.784 4.914 -6.232 1.00 49.53 508 ALA A N 1
ATOM 3892 C CA . ALA A 1 508 ? 23.014 6.223 -6.814 1.00 49.53 508 ALA A CA 1
ATOM 3893 C C . ALA A 1 508 ? 24.416 6.632 -6.352 1.00 49.53 508 ALA A C 1
ATOM 3895 O O . ALA A 1 508 ? 24.587 7.320 -5.348 1.00 49.53 508 ALA A O 1
ATOM 3896 N N . SER A 1 509 ? 25.451 6.073 -6.984 1.00 51.94 509 SER A N 1
ATOM 3897 C CA . SER A 1 509 ? 26.807 6.515 -6.711 1.00 51.94 509 SER A CA 1
ATOM 3898 C C . SER A 1 509 ? 26.871 7.990 -7.090 1.00 51.94 509 SER A C 1
ATOM 3900 O O . SER A 1 509 ? 26.050 8.480 -7.869 1.00 51.94 509 SER A O 1
ATOM 3902 N N . ILE A 1 510 ? 27.892 8.695 -6.610 1.00 56.69 510 ILE A N 1
ATOM 3903 C CA . ILE A 1 510 ? 28.175 10.081 -7.017 1.00 56.69 510 ILE A CA 1
ATOM 3904 C C . ILE A 1 510 ? 28.190 10.229 -8.565 1.00 56.69 510 ILE A C 1
ATOM 3906 O O . ILE A 1 510 ? 28.009 11.325 -9.083 1.00 56.69 510 ILE A O 1
ATOM 3910 N N . ASN A 1 511 ? 28.344 9.122 -9.311 1.00 59.50 511 ASN A N 1
ATOM 3911 C CA . ASN A 1 511 ? 28.324 9.045 -10.773 1.00 59.50 511 ASN A CA 1
ATOM 3912 C C . ASN A 1 511 ? 27.270 8.093 -11.402 1.00 59.50 511 ASN A C 1
ATOM 3914 O O . ASN A 1 511 ? 27.396 7.774 -12.581 1.00 59.50 511 ASN A O 1
ATOM 3918 N N . GLY A 1 512 ? 26.261 7.611 -10.664 1.00 59.91 512 GLY A N 1
ATOM 3919 C CA . GLY A 1 512 ? 25.182 6.753 -11.195 1.00 59.91 512 GLY A CA 1
ATOM 3920 C C . GLY A 1 512 ? 25.579 5.345 -11.685 1.00 59.91 512 GLY A C 1
ATOM 3921 O O . GLY A 1 512 ? 24.846 4.735 -12.461 1.00 59.91 512 GLY A O 1
ATOM 3922 N N . LEU A 1 513 ? 26.732 4.816 -11.268 1.00 59.72 513 LEU A N 1
ATOM 3923 C CA . LEU A 1 513 ? 27.230 3.481 -11.608 1.00 59.72 513 LEU A CA 1
ATOM 3924 C C . LEU A 1 513 ? 26.949 2.450 -10.499 1.00 59.72 513 LEU A C 1
ATOM 3926 O O . LEU A 1 513 ? 27.109 2.757 -9.316 1.00 59.72 513 LEU A O 1
ATOM 3930 N N . PRO A 1 514 ? 26.662 1.181 -10.854 1.00 64.56 514 PRO A N 1
ATOM 3931 C CA . PRO A 1 514 ? 26.557 0.106 -9.877 1.00 64.56 514 PRO A CA 1
ATOM 3932 C C . PRO A 1 514 ? 27.905 -0.135 -9.177 1.00 64.56 514 PRO A C 1
ATOM 3934 O O . PRO A 1 514 ? 28.935 -0.457 -9.796 1.00 64.56 514 PRO A O 1
ATOM 3937 N N . PHE A 1 515 ? 27.887 0.006 -7.855 1.00 74.81 515 PHE A N 1
ATOM 3938 C CA . PHE A 1 515 ? 28.994 -0.362 -6.983 1.00 74.81 515 PHE A CA 1
ATOM 3939 C C . PHE A 1 515 ? 28.881 -1.840 -6.603 1.00 74.81 515 PHE A C 1
ATOM 3941 O O . PHE A 1 515 ? 27.817 -2.318 -6.218 1.00 74.81 515 PHE A O 1
ATOM 3948 N N . SER A 1 516 ? 30.001 -2.552 -6.698 1.00 78.50 516 SER A N 1
ATOM 3949 C CA . SER A 1 516 ? 30.173 -3.862 -6.077 1.00 78.50 516 SER A CA 1
ATOM 3950 C C . SER A 1 516 ? 31.451 -3.812 -5.264 1.00 78.50 516 SER A C 1
ATOM 3952 O O . SER A 1 516 ? 32.487 -3.346 -5.757 1.00 78.50 516 SER A O 1
ATOM 3954 N N . ILE A 1 517 ? 31.376 -4.318 -4.037 1.00 82.00 517 ILE A N 1
ATOM 3955 C CA . ILE A 1 517 ? 32.530 -4.405 -3.154 1.00 82.00 517 ILE A CA 1
ATOM 3956 C C . ILE A 1 517 ? 33.609 -5.366 -3.665 1.00 82.00 517 ILE A C 1
ATOM 3958 O O . ILE A 1 517 ? 34.778 -5.204 -3.324 1.00 82.00 517 ILE A O 1
ATOM 3962 N N . ASP A 1 518 ? 33.269 -6.298 -4.561 1.00 82.81 518 ASP A N 1
ATOM 3963 C CA . ASP A 1 518 ? 34.252 -7.200 -5.173 1.00 82.81 518 ASP A CA 1
ATOM 3964 C C . ASP A 1 518 ? 35.365 -6.443 -5.906 1.00 82.81 518 ASP A C 1
ATOM 3966 O O . ASP A 1 518 ? 36.507 -6.901 -5.958 1.00 82.81 518 ASP A O 1
ATOM 3970 N N . LYS A 1 519 ? 35.064 -5.240 -6.416 1.00 81.69 519 LYS A N 1
ATOM 3971 C CA . LYS A 1 519 ? 36.044 -4.351 -7.060 1.00 81.69 519 LYS A CA 1
ATOM 3972 C C . LYS A 1 519 ? 37.132 -3.856 -6.094 1.00 81.69 519 LYS A C 1
ATOM 3974 O O . LYS A 1 519 ? 38.137 -3.309 -6.541 1.00 81.69 519 LYS A O 1
ATOM 3979 N N . LEU A 1 520 ? 36.932 -4.012 -4.785 1.00 85.12 520 LEU A N 1
ATOM 3980 C CA . LEU A 1 520 ? 37.852 -3.594 -3.728 1.00 85.12 520 LEU A CA 1
ATOM 3981 C C . LEU A 1 520 ? 38.615 -4.770 -3.096 1.00 85.12 520 LEU A C 1
ATOM 3983 O O . LEU A 1 520 ? 39.289 -4.579 -2.086 1.00 85.12 520 LEU A O 1
ATOM 3987 N N . ARG A 1 521 ? 38.555 -5.981 -3.673 1.00 87.12 521 ARG A N 1
ATOM 3988 C CA . ARG A 1 521 ? 39.337 -7.122 -3.167 1.00 87.12 521 ARG A CA 1
ATOM 3989 C C . ARG A 1 521 ? 40.831 -6.793 -3.098 1.00 87.12 521 ARG A C 1
ATOM 3991 O O . ARG A 1 521 ? 41.387 -6.158 -3.990 1.00 87.12 521 ARG A O 1
ATOM 3998 N N . GLY A 1 522 ? 41.469 -7.227 -2.011 1.00 87.75 522 GLY A N 1
ATOM 3999 C CA . GLY A 1 522 ? 42.870 -6.916 -1.709 1.00 87.75 522 GLY A CA 1
ATOM 4000 C C . GLY A 1 522 ? 43.102 -5.524 -1.107 1.00 87.75 522 GLY A C 1
ATOM 4001 O O . GLY A 1 522 ? 44.246 -5.186 -0.820 1.00 87.75 522 GLY A O 1
ATOM 4002 N N . LYS A 1 523 ? 42.049 -4.723 -0.894 1.00 89.19 523 LYS A N 1
ATOM 4003 C CA . LYS A 1 523 ? 42.118 -3.426 -0.209 1.00 89.19 523 LYS A CA 1
ATOM 4004 C C . LYS A 1 523 ? 41.420 -3.491 1.147 1.00 89.19 523 LYS A C 1
ATOM 4006 O O . LYS A 1 523 ? 40.492 -4.273 1.340 1.00 89.19 523 LYS A O 1
ATOM 4011 N N . VAL A 1 524 ? 41.842 -2.621 2.063 1.00 89.38 524 VAL A N 1
ATOM 4012 C CA . VAL A 1 524 ? 41.079 -2.326 3.281 1.00 89.38 524 VAL A CA 1
ATOM 4013 C C . VAL A 1 524 ? 39.888 -1.451 2.891 1.00 89.38 524 VAL A C 1
ATOM 4015 O O . VAL A 1 524 ? 40.056 -0.465 2.174 1.00 89.38 524 VAL A O 1
ATOM 4018 N N . VAL A 1 525 ? 38.690 -1.827 3.336 1.00 85.56 525 VAL A N 1
ATOM 4019 C CA . VAL A 1 525 ? 37.439 -1.119 3.037 1.00 85.56 525 VAL A CA 1
ATOM 4020 C C . VAL A 1 525 ? 36.787 -0.700 4.349 1.00 85.56 525 VAL A C 1
ATOM 4022 O O . VAL A 1 525 ? 36.580 -1.537 5.224 1.00 85.56 525 VAL A O 1
ATOM 4025 N N . VAL A 1 526 ? 36.449 0.585 4.467 1.00 86.12 526 VAL A N 1
ATOM 4026 C CA . VAL A 1 526 ? 35.680 1.141 5.589 1.00 86.12 526 VAL A CA 1
ATOM 4027 C C . VAL A 1 526 ? 34.276 1.466 5.101 1.00 86.12 526 VAL A C 1
ATOM 4029 O O . VAL A 1 526 ? 34.102 2.043 4.028 1.00 86.12 526 VAL A O 1
ATOM 4032 N N . VAL A 1 527 ? 33.271 1.077 5.882 1.00 82.62 527 VAL A N 1
ATOM 4033 C CA . VAL A 1 527 ? 31.857 1.250 5.536 1.00 82.62 527 VAL A CA 1
ATOM 4034 C C . VAL A 1 527 ? 31.221 2.051 6.640 1.00 82.62 527 VAL A C 1
ATOM 4036 O O . VAL A 1 527 ? 31.085 1.575 7.766 1.00 82.62 527 VAL A O 1
ATOM 4039 N N . TYR A 1 528 ? 30.860 3.279 6.303 1.00 85.62 528 TYR A N 1
ATOM 4040 C CA . TYR A 1 528 ? 30.351 4.241 7.257 1.00 85.62 528 TYR A CA 1
ATOM 4041 C C . TYR A 1 528 ? 28.848 4.436 7.053 1.00 85.62 528 TYR A C 1
ATOM 4043 O O . TYR A 1 528 ? 28.414 5.012 6.054 1.00 85.62 528 TYR A O 1
ATOM 4051 N N . TYR A 1 529 ? 28.053 3.915 7.989 1.00 83.38 529 TYR A N 1
ATOM 4052 C CA . TYR A 1 529 ? 26.611 4.148 8.031 1.00 83.38 529 TYR A CA 1
ATOM 4053 C C . TYR A 1 529 ? 26.349 5.468 8.755 1.00 83.38 529 TYR A C 1
ATOM 4055 O O . TYR A 1 529 ? 26.768 5.640 9.896 1.00 83.38 529 TYR A O 1
ATOM 4063 N N . TRP A 1 530 ? 25.644 6.386 8.099 1.00 83.62 530 TRP A N 1
ATOM 4064 C CA . TRP A 1 530 ? 25.316 7.702 8.641 1.00 83.62 530 TRP A CA 1
ATOM 4065 C C . TRP A 1 530 ? 23.864 8.064 8.320 1.00 83.62 530 TRP A C 1
ATOM 4067 O O . TRP A 1 530 ? 23.223 7.422 7.485 1.00 83.62 530 TRP A O 1
ATOM 4077 N N . ALA A 1 531 ? 23.357 9.095 8.988 1.00 78.56 531 ALA A N 1
ATOM 4078 C CA . ALA A 1 531 ? 22.047 9.674 8.727 1.00 78.56 531 ALA A CA 1
ATOM 4079 C C . ALA A 1 531 ? 22.161 11.200 8.647 1.00 78.56 531 ALA A C 1
ATOM 4081 O O . ALA A 1 531 ? 22.996 11.795 9.329 1.00 78.56 531 ALA A O 1
ATOM 4082 N N . ASP A 1 532 ? 21.319 11.830 7.833 1.00 78.12 532 ASP A N 1
ATOM 4083 C CA . ASP A 1 532 ? 21.314 13.277 7.571 1.00 78.12 532 ASP A CA 1
ATOM 4084 C C . ASP A 1 532 ? 21.056 14.137 8.815 1.00 78.12 532 ASP A C 1
ATOM 4086 O O . ASP A 1 532 ? 21.588 15.239 8.936 1.00 78.12 532 ASP A O 1
ATOM 4090 N N . TRP A 1 533 ? 20.312 13.607 9.782 1.00 79.00 533 TRP A N 1
ATOM 4091 C CA . TRP A 1 533 ? 20.068 14.241 11.076 1.00 79.00 533 TRP A CA 1
ATOM 4092 C C . TRP A 1 533 ? 21.217 14.071 12.087 1.00 79.00 533 TRP A C 1
ATOM 4094 O O . TRP A 1 533 ? 21.175 14.659 13.171 1.00 79.00 533 TRP A O 1
ATOM 4104 N N . CYS A 1 534 ? 22.249 13.276 11.779 1.00 81.69 534 CYS A N 1
ATOM 4105 C CA . CYS A 1 534 ? 23.366 13.039 12.690 1.00 81.69 534 CYS A CA 1
ATOM 4106 C C . CYS A 1 534 ? 24.358 14.212 12.663 1.00 81.69 534 CYS A C 1
ATOM 4108 O O . CYS A 1 534 ? 25.140 14.372 11.727 1.00 81.69 534 CYS A O 1
ATOM 4110 N N . GLN A 1 535 ? 24.370 15.015 13.730 1.00 88.75 535 GLN A N 1
ATOM 4111 C CA . GLN A 1 535 ? 25.216 16.212 13.824 1.00 88.75 535 GLN A CA 1
ATOM 4112 C C . GLN A 1 535 ? 26.726 15.919 13.795 1.00 88.75 535 GLN A C 1
ATOM 4114 O O . GLN A 1 535 ? 27.502 16.809 13.450 1.00 88.75 535 GLN A O 1
ATOM 4119 N N . SER A 1 536 ? 27.160 14.699 14.141 1.00 86.88 536 SER A N 1
ATOM 4120 C CA . SER A 1 536 ? 28.581 14.327 14.099 1.00 86.88 536 SER A CA 1
ATOM 4121 C C . SER A 1 536 ? 29.070 13.968 12.696 1.00 86.88 536 SER A C 1
ATOM 4123 O O . SER A 1 536 ? 30.268 14.081 12.436 1.00 86.88 536 SER A O 1
ATOM 4125 N N . ALA A 1 537 ? 28.166 13.610 11.773 1.00 88.12 537 ALA A N 1
ATOM 4126 C CA . ALA A 1 537 ? 28.535 13.063 10.471 1.00 88.12 537 ALA A CA 1
ATOM 4127 C C . ALA A 1 537 ? 29.534 13.941 9.687 1.00 88.12 537 ALA A C 1
ATOM 4129 O O . ALA A 1 537 ? 30.512 13.381 9.194 1.00 88.12 537 ALA A O 1
ATOM 4130 N N . PRO A 1 538 ? 29.401 15.286 9.613 1.00 87.25 538 PRO A N 1
ATOM 4131 C CA . PRO A 1 538 ? 30.391 16.121 8.927 1.00 87.25 538 PRO A CA 1
ATOM 4132 C C . PRO A 1 538 ? 31.806 16.016 9.514 1.00 87.25 538 PRO A C 1
ATOM 4134 O O . PRO A 1 538 ? 32.785 15.982 8.772 1.00 87.25 538 PRO A O 1
ATOM 4137 N N . ALA A 1 539 ? 31.924 15.952 10.843 1.00 90.56 539 ALA A N 1
ATOM 4138 C CA . ALA A 1 539 ? 33.215 15.824 11.514 1.00 90.56 539 ALA A CA 1
ATOM 4139 C C . ALA A 1 539 ? 33.807 14.419 11.346 1.00 90.56 539 ALA A C 1
ATOM 4141 O O . ALA A 1 539 ? 35.025 14.279 11.250 1.00 90.56 539 ALA A O 1
ATOM 4142 N N . ASP A 1 540 ? 32.961 13.390 11.297 1.00 89.06 540 ASP A N 1
ATOM 4143 C CA . ASP A 1 540 ? 33.382 12.013 11.046 1.00 89.06 540 ASP A CA 1
ATOM 4144 C C . ASP A 1 540 ? 33.895 11.856 9.604 1.00 89.06 540 ASP A C 1
ATOM 4146 O O . ASP A 1 540 ? 34.982 11.319 9.403 1.00 89.06 540 ASP A O 1
ATOM 4150 N N . PHE A 1 541 ? 33.203 12.437 8.614 1.00 86.50 541 PHE A N 1
ATOM 4151 C CA . PHE A 1 541 ? 33.659 12.473 7.218 1.00 86.50 541 PHE A CA 1
ATOM 4152 C C . PHE A 1 541 ? 34.979 13.219 7.016 1.00 86.50 541 PHE A C 1
ATOM 4154 O O . PHE A 1 541 ? 35.716 12.878 6.104 1.00 86.50 541 PHE A O 1
ATOM 4161 N N . ALA A 1 542 ? 35.290 14.225 7.835 1.00 87.44 542 ALA A N 1
ATOM 4162 C CA . ALA A 1 542 ? 36.571 14.927 7.753 1.00 87.44 542 ALA A CA 1
ATOM 4163 C C . ALA A 1 542 ? 37.755 14.105 8.304 1.00 87.44 542 ALA A C 1
ATOM 4165 O O . ALA A 1 542 ? 38.906 14.437 8.027 1.00 87.44 542 ALA A O 1
ATOM 4166 N N . LYS A 1 543 ? 37.484 13.080 9.126 1.00 87.56 543 LYS A N 1
ATOM 4167 C CA . LYS A 1 543 ? 38.500 12.183 9.706 1.00 87.56 543 LYS A CA 1
ATOM 4168 C C . LYS A 1 543 ? 38.746 10.932 8.858 1.00 87.56 543 LYS A C 1
ATOM 4170 O O . LYS A 1 543 ? 39.826 10.354 8.973 1.00 87.56 543 LYS A O 1
ATOM 4175 N N . LEU A 1 544 ? 37.729 10.492 8.112 1.00 80.81 544 LEU A N 1
ATOM 4176 C CA . LEU A 1 544 ? 37.785 9.389 7.145 1.00 80.81 544 LEU A CA 1
ATOM 4177 C C . LEU A 1 544 ? 38.496 9.835 5.865 1.00 80.81 544 LEU A C 1
ATOM 4179 O O . LEU A 1 544 ? 39.238 8.995 5.308 1.00 80.81 544 LEU A O 1
#